Protein 2J68 (pdb70)

Foldseek 3Di:
DPQALLNVLLVLLLLLLVLLLLLLVLLLLLLVLLVVLQVCALVFLHGLQLVVLSVVSNLLSVCSNVAFFEEEEAEAPPLCSQLQVCLSLLHNPGPCFQFWEKEAADDDWWKWFAFDVDDHTHTDGCVVVVVVTDDDPVVVVVCVVLLHGDDNRTLYMYTHDHGSSRVSGYMYIYQPHLGDVSVLSCLQVQPLQQHQEYEYEGELVQQCPPSNLLSCLLRPQLPPGHYAYEHEPLLVQLVPFPDSPDVVSSVVSVVVSVVRNCVRCQSPAADPNRGDNQLRYWYFYSVQSNVQSVVPVSDHRPPGRVRSNSVSVSCSVSVPLSLLQLVQSLVSLVQSLVSLQVLLVLVLLCLPPALVSQVVLLVVLPVLLVVLVVLLVVLLVLLQVLLVVLLPVLLVVQLVLLLVVVVCCVVVCVVQVQDADVCQQPVDDPLCSNLVSNLSSCSSVLSVSLSVSVSVSQVVLQVSLQVSLVVLQVSQVVSVVSVQVSSCSRNVDRDVDDTHDLSCVSNLCEDSDCEACYCNLSYHSRRHCVCSLQSVLSSVLSSVLVVVLVVQLPVLVVCLVVCDVVVVADPPRSVVVSVVSSVVSCVVPSSVSSSVSSVSSSVSSSVRSVVSSVSSSCVSVSVSVSSSVSSVSSSVDSVPDDHDSVVVVCSSVVSSCSSVVSSVVSVVSSVVSNVVVVVD

Nearest PDB structures (foldseek):
  2j68-assembly1_A  TM=1.001E+00  e=2.052E-102  Nostoc punctiforme
  2j69-assembly2_B  TM=8.846E-01  e=2.521E-77  Nostoc punctiforme
  6j73-assembly1_A  TM=5.074E-01  e=1.334E-14  Mycolicibacterium smegmatis MC2 155
  5gns-assembly1_A  TM=6.768E-01  e=5.744E-11  Homo sapiens
  8iz8-assembly1_A  TM=9.980E-02  e=5.235E+00  Homo sapiens

Solvent-accessible surface area: 32586 Å² total; per-residue (Å²): 196,103,99,9,16,15,32,64,2,36,78,6,1,68,56,0,36,112,16,23,60,82,0,6,67,3,0,50,92,0,8,101,31,1,54,153,16,8,117,35,0,69,83,17,0,3,70,3,23,0,90,57,18,15,68,8,1,48,55,6,1,107,38,17,119,136,20,33,2,45,1,0,0,0,0,25,93,158,8,18,20,28,22,0,1,0,0,2,11,5,70,90,18,12,50,98,50,11,10,1,11,0,11,101,84,0,106,140,129,80,1,29,1,52,22,86,83,61,100,95,80,83,87,20,48,46,152,51,12,89,179,102,23,51,62,102,107,74,109,32,141,90,47,88,155,48,95,80,58,36,60,82,32,8,31,44,0,9,6,38,39,59,6,83,11,5,92,34,12,3,11,0,0,9,0,32,2,13,63,5,33,9,1,70,29,1,10,69,63,4,26,2,3,31,13,15,1,2,0,0,0,0,60,6,57,83,49,6,48,112,28,0,92,53,6,2,99,11,12,6,69,60,13,79,44,36,3,0,0,0,2,6,10,34,51,54,20,112,128,99,18,166,65,61,118,50,117,132,41,34,80,42,19,20,63,142,29,75,126,56,4,66,79,43,0,33,98,36,1,71,84,178,80,114,81,20,38,111,86,30,18,9,53,1,6,1,80,62,0,12,134,87,18,102,181,62,78,117,14,51,5,90,68,4,23,0,21,164,0,2,54,23,0,2,59,14,0,0,56,81,45,0,26,28,36,1,88,14,15,26,4,7,0,63,33,2,2,63,31,0,104,76,0,6,56,17,5,31,38,5,0,100,49,102,40,127,52,0,101,144,55,28,96,40,2,89,67,8,6,83,101,0,35,32,24,60,64,102,2,48,128,53,2,50,81,26,48,55,59,28,1,132,75,5,14,83,42,0,66,58,52,3,48,85,21,38,129,68,76,150,80,7,102,119,179,43,120,38,144,56,44,123,150,31,45,114,66,75,60,146,216,103,23,47,26,50,3,34,58,56,16,29,10,38,15,4,7,28,30,0,3,58,7,0,51,69,2,7,149,59,0,57,55,12,2,148,89,2,20,155,14,0,48,118,27,0,56,37,1,35,116,23,17,75,75,7,15,72,80,2,17,53,137,106,154,98,76,131,20,16,23,8,0,10,32,0,18,2,56,4,21,38,51,67,0,27,36,6,41,26,64,128,1,10,8,12,16,30,85,2,3,30,44,0,8,100,53,0,26,84,2,3,2,12,15,22,54,24,31,17,44,38,37,69,50,20,61,34,110,5,106,98,3,81,74,72,57,159,24,136,90,118,73,2,123,188,56,36,95,120,22,22,136,102,29,28,107,115,58,27,57,102,22,0,104,107,44,6,97,48,1,62,77,2,0,75,73,0,0,25,31,19,25,134,80,7,17,112,17,2,56,36,30,10,88,12,31,85,32,6,6,54,32,2,12,114,11,40,120,102,103,168,37,95,96,121,62,8,81,87,54,1,76,74,6,44,75,66,1,28,39,13,12,102,104,0,45,43,10,12,56,96,7,62,42,69,25,87,139,130

Organism: Nostoc punctiforme (strain ATCC 29133 / PCC 73102) (NCBI:txid63737)

Radius of gyration: 30.5 Å; Cα contacts (8 Å, |Δi|>4): 944; chains: 1; bounding box: 60×88×80 Å

InterPro domains:
  IPR027094 Mitofusin family [PTHR10465] (62-636)
  IPR027417 P-loop containing nucleoside triphosphate hydrolase [G3DSA:3.40.50.300] (72-304)
  IPR027417 P-loop containing nucleoside triphosphate hydrolase [SSF52540] (63-321)
  IPR030381 Dynamin-type guanine nucleotide-binding (G) domain [PS51718] (66-313)
  IPR045063 Dynamin, N-terminal [PF00350] (73-239)
  IPR049399 BDLP-like, helical domain [PF21808] (295-667)

B-factor: mean 69.3, std 25.35, range [13.66, 155.21]

Structure (mmCIF, N/CA/C/O backbone):
data_2J68
#
_entry.id   2J68
#
_cell.length_a   77.586
_cell.length_b   154.950
_cell.length_c   247.853
_cell.angle_alpha   90.00
_cell.angle_beta   90.00
_cell.angle_gamma   90.00
#
_symmetry.space_group_name_H-M   'I 2 2 2'
#
loop_
_entity.id
_entity.type
_entity.pdbx_description
1 polymer 'BACTERIAL DYNAMIN-LIKE PROTEIN'
2 non-polymer "GUANOSINE-5'-DIPHOSPHATE"
#
loop_
_atom_site.group_PDB
_atom_site.id
_atom_site.type_symbol
_atom_site.label_atom_id
_atom_site.label_alt_id
_atom_site.label_comp_id
_atom_site.label_asym_id
_atom_site.label_entity_id
_atom_site.label_seq_id
_atom_site.pdbx_PDB_ins_code
_atom_site.Cartn_x
_atom_site.Cartn_y
_atom_site.Cartn_z
_atom_site.occupancy
_atom_site.B_iso_or_equiv
_atom_site.auth_seq_id
_atom_site.auth_comp_id
_atom_site.auth_asym_id
_atom_site.auth_atom_id
_atom_site.pdbx_PDB_model_num
ATOM 1 N N . VAL A 1 2 ? 16.022 26.089 -79.496 1.00 134.25 2 VAL A N 1
ATOM 2 C CA . VAL A 1 2 ? 15.282 24.830 -79.796 1.00 134.55 2 VAL A CA 1
ATOM 3 C C . VAL A 1 2 ? 14.287 24.494 -78.685 1.00 134.40 2 VAL A C 1
ATOM 4 O O . VAL A 1 2 ? 13.884 25.368 -77.913 1.00 133.74 2 VAL A O 1
ATOM 8 N N . ASN A 1 3 ? 13.892 23.223 -78.620 1.00 133.56 3 ASN A N 1
ATOM 9 C CA . ASN A 1 3 ? 12.950 22.738 -77.612 1.00 131.31 3 ASN A CA 1
ATOM 10 C C . ASN A 1 3 ? 13.520 22.926 -76.207 1.00 128.75 3 ASN A C 1
ATOM 11 O O . ASN A 1 3 ? 14.250 22.066 -75.703 1.00 129.62 3 ASN A O 1
ATOM 16 N N . GLN A 1 4 ? 13.187 24.054 -75.581 1.00 124.25 4 GLN A N 1
ATOM 17 C CA . GLN A 1 4 ? 13.675 24.347 -74.236 1.00 117.70 4 GLN A CA 1
ATOM 18 C C . GLN A 1 4 ? 12.808 23.699 -73.172 1.00 112.16 4 GLN A C 1
ATOM 19 O O . GLN A 1 4 ? 11.696 24.156 -72.907 1.00 111.11 4 GLN A O 1
ATOM 25 N N . VAL A 1 5 ? 13.323 22.636 -72.565 1.00 105.67 5 VAL A N 1
ATOM 26 C CA . VAL A 1 5 ? 12.600 21.939 -71.517 1.00 99.12 5 VAL A CA 1
ATOM 27 C C . VAL A 1 5 ? 12.569 22.815 -70.267 1.00 96.46 5 VAL A C 1
ATOM 28 O O . VAL A 1 5 ? 13.465 23.634 -70.051 1.00 95.77 5 VAL A O 1
ATOM 32 N N . ALA A 1 6 ? 11.533 22.647 -69.451 1.00 93.31 6 ALA A N 1
ATOM 33 C CA . ALA A 1 6 ? 11.383 23.437 -68.235 1.00 89.27 6 ALA A CA 1
ATOM 34 C C . ALA A 1 6 ? 12.429 23.097 -67.174 1.00 87.30 6 ALA A C 1
ATOM 35 O O . ALA A 1 6 ? 12.636 23.865 -66.235 1.00 89.30 6 ALA A O 1
ATOM 37 N N . THR A 1 7 ? 13.084 21.948 -67.312 1.00 84.57 7 THR A N 1
ATOM 38 C CA . THR A 1 7 ? 14.119 21.568 -66.356 1.00 82.19 7 THR A CA 1
ATOM 39 C C . THR A 1 7 ? 15.327 22.473 -66.626 1.00 82.11 7 THR A C 1
ATOM 40 O O . THR A 1 7 ? 16.180 22.668 -65.759 1.00 82.74 7 THR A O 1
ATOM 44 N N . ASP A 1 8 ? 15.386 23.017 -67.843 1.00 81.10 8 ASP A N 1
ATOM 45 C CA . ASP A 1 8 ? 16.455 23.920 -68.267 1.00 76.96 8 ASP A CA 1
ATOM 46 C C . ASP A 1 8 ? 16.146 25.296 -67.727 1.00 75.04 8 ASP A C 1
ATOM 47 O O . ASP A 1 8 ? 17.008 25.954 -67.143 1.00 72.14 8 ASP A O 1
ATOM 52 N N . ARG A 1 9 ? 14.905 25.724 -67.942 1.00 72.63 9 ARG A N 1
ATOM 53 C CA . ARG A 1 9 ? 14.444 27.017 -67.468 1.00 72.73 9 ARG A CA 1
ATOM 54 C C . ARG A 1 9 ? 14.754 27.152 -65.981 1.00 73.30 9 ARG A C 1
ATOM 55 O O . ARG A 1 9 ? 15.216 28.199 -65.524 1.00 77.28 9 ARG A O 1
ATOM 63 N N . PHE A 1 10 ? 14.480 26.094 -65.222 1.00 69.69 10 PHE A N 1
ATOM 64 C CA . PHE A 1 10 ? 14.744 26.117 -63.794 1.00 62.72 10 PHE A CA 1
ATOM 65 C C . PHE A 1 10 ? 16.237 26.349 -63.577 1.00 60.92 10 PHE A C 1
ATOM 66 O O . PHE A 1 10 ? 16.614 27.333 -62.952 1.00 61.68 10 PHE A O 1
ATOM 74 N N . ILE A 1 11 ? 17.089 25.476 -64.110 1.00 57.88 11 ILE A N 1
ATOM 75 C CA . ILE A 1 11 ? 18.526 25.658 -63.931 1.00 59.27 11 ILE A CA 1
ATOM 76 C C . ILE A 1 11 ? 18.980 27.027 -64.420 1.00 61.81 11 ILE A C 1
ATOM 77 O O . ILE A 1 11 ? 19.891 27.621 -63.845 1.00 62.53 11 ILE A O 1
ATOM 82 N N . GLN A 1 12 ? 18.355 27.531 -65.480 1.00 63.42 12 GLN A N 1
ATOM 83 C CA . GLN A 1 12 ? 18.718 28.849 -66.003 1.00 63.44 12 GLN A CA 1
ATOM 84 C C . GLN A 1 12 ? 18.440 29.915 -64.959 1.00 62.17 12 GLN A C 1
ATOM 85 O O . GLN A 1 12 ? 19.368 30.459 -64.366 1.00 64.63 12 GLN A O 1
ATOM 91 N N . ASP A 1 13 ? 17.158 30.210 -64.751 1.00 61.52 13 ASP A N 1
ATOM 92 C CA . ASP A 1 13 ? 16.721 31.196 -63.767 1.00 59.28 13 ASP A CA 1
ATOM 93 C C . ASP A 1 13 ? 17.587 31.102 -62.507 1.00 55.95 13 ASP A C 1
ATOM 94 O O . ASP A 1 13 ? 18.167 32.090 -62.069 1.00 57.32 13 ASP A O 1
ATOM 99 N N . LEU A 1 14 ? 17.678 29.911 -61.932 1.00 49.56 14 LEU A N 1
ATOM 100 C CA . LEU A 1 14 ? 18.478 29.710 -60.736 1.00 48.81 14 LEU A CA 1
ATOM 101 C C . LEU A 1 14 ? 19.863 30.303 -60.903 1.00 49.94 14 LEU A C 1
ATOM 102 O O . LEU A 1 14 ? 20.335 31.051 -60.054 1.00 51.30 14 LEU A O 1
ATOM 107 N N . GLU A 1 15 ? 20.507 29.960 -62.009 1.00 54.26 15 GLU A N 1
ATOM 108 C CA . GLU A 1 15 ? 21.850 30.445 -62.326 1.00 58.45 15 GLU A CA 1
ATOM 109 C C . GLU A 1 15 ? 21.836 31.967 -62.345 1.00 54.80 15 GLU A C 1
ATOM 110 O O . GLU A 1 15 ? 22.630 32.620 -61.667 1.00 55.48 15 GLU A O 1
ATOM 116 N N . ARG A 1 16 ? 20.923 32.522 -63.132 1.00 49.50 16 ARG A N 1
ATOM 117 C CA . ARG A 1 16 ? 20.770 33.964 -63.244 1.00 48.54 16 ARG A CA 1
ATOM 118 C C . ARG A 1 16 ? 20.749 34.621 -61.863 1.00 47.61 16 ARG A C 1
ATOM 119 O O . ARG A 1 16 ? 21.563 35.498 -61.568 1.00 48.02 16 ARG A O 1
ATOM 127 N N . VAL A 1 17 ? 19.809 34.200 -61.022 1.00 45.24 17 VAL A N 1
ATOM 128 C CA . VAL A 1 17 ? 19.701 34.739 -59.673 1.00 40.52 17 VAL A CA 1
ATOM 129 C C . VAL A 1 17 ? 21.060 34.645 -59.000 1.00 41.64 17 VAL A C 1
ATOM 130 O O . VAL A 1 17 ? 21.604 35.637 -58.519 1.00 41.81 17 VAL A O 1
ATOM 134 N N . ALA A 1 18 ? 21.613 33.442 -58.986 1.00 41.51 18 ALA A N 1
ATOM 135 C CA . ALA A 1 18 ? 22.902 33.218 -58.367 1.00 45.13 18 ALA A CA 1
ATOM 136 C C . ALA A 1 18 ? 23.929 34.263 -58.775 1.00 49.71 18 ALA A C 1
ATOM 137 O O . ALA A 1 18 ? 24.879 34.529 -58.036 1.00 51.51 18 ALA A O 1
ATOM 139 N N . GLN A 1 19 ? 23.750 34.843 -59.958 1.00 51.14 19 GLN A N 1
ATOM 140 C CA . GLN A 1 19 ? 24.678 35.851 -60.435 1.00 49.81 19 GLN A CA 1
ATOM 141 C C . GLN A 1 19 ? 24.337 37.189 -59.800 1.00 49.35 19 GLN A C 1
ATOM 142 O O . GLN A 1 19 ? 25.208 37.831 -59.215 1.00 51.49 19 GLN A O 1
ATOM 148 N N . VAL A 1 20 ? 23.076 37.604 -59.889 1.00 44.17 20 VAL A N 1
ATOM 149 C CA . VAL A 1 20 ? 22.672 38.864 -59.275 1.00 41.00 20 VAL A CA 1
ATOM 150 C C . VAL A 1 20 ? 23.137 38.821 -57.827 1.00 43.81 20 VAL A C 1
ATOM 151 O O . VAL A 1 20 ? 23.769 39.744 -57.315 1.00 43.21 20 VAL A O 1
ATOM 155 N N . ARG A 1 21 ? 22.815 37.721 -57.171 1.00 46.91 21 ARG A N 1
ATOM 156 C CA . ARG A 1 21 ? 23.190 37.532 -55.783 1.00 50.21 21 ARG A CA 1
ATOM 157 C C . ARG A 1 21 ? 24.686 37.790 -55.637 1.00 47.66 21 ARG A C 1
ATOM 158 O O . ARG A 1 21 ? 25.108 38.628 -54.845 1.00 49.72 21 ARG A O 1
ATOM 166 N N . SER A 1 22 ? 25.485 37.099 -56.433 1.00 47.06 22 SER A N 1
ATOM 167 C CA . SER A 1 22 ? 26.924 37.263 -56.361 1.00 47.10 22 SER A CA 1
ATOM 168 C C . SER A 1 22 ? 27.393 38.687 -56.636 1.00 47.93 22 SER A C 1
ATOM 169 O O . SER A 1 22 ? 28.213 39.221 -55.890 1.00 45.67 22 SER A O 1
ATOM 172 N N . GLU A 1 23 ? 26.883 39.305 -57.699 1.00 47.71 23 GLU A N 1
ATOM 173 C CA . GLU A 1 23 ? 27.301 40.665 -58.028 1.00 50.02 23 GLU A CA 1
ATOM 174 C C . GLU A 1 23 ? 26.982 41.647 -56.909 1.00 48.48 23 GLU A C 1
ATOM 175 O O . GLU A 1 23 ? 27.765 42.557 -56.626 1.00 49.33 23 GLU A O 1
ATOM 181 N N . MET A 1 24 ? 25.827 41.488 -56.278 1.00 44.96 24 MET A N 1
ATOM 182 C CA . MET A 1 24 ? 25.504 42.382 -55.185 1.00 43.53 24 MET A CA 1
ATOM 183 C C . MET A 1 24 ? 26.498 42.136 -54.065 1.00 43.00 24 MET A C 1
ATOM 184 O O . MET A 1 24 ? 27.027 43.079 -53.483 1.00 43.16 24 MET A O 1
ATOM 189 N N . SER A 1 25 ? 26.764 40.869 -53.769 1.00 40.95 25 SER A N 1
ATOM 190 C CA . SER A 1 25 ? 27.699 40.557 -52.708 1.00 44.39 25 SER A CA 1
ATOM 191 C C . SER A 1 25 ? 28.969 41.350 -52.920 1.00 44.41 25 SER A C 1
ATOM 192 O O . SER A 1 25 ? 29.534 41.907 -51.978 1.00 46.40 25 SER A O 1
ATOM 195 N N . VAL A 1 26 ? 29.398 41.407 -54.173 1.00 44.48 26 VAL A N 1
ATOM 196 C CA . VAL A 1 26 ? 30.608 42.120 -54.555 1.00 43.98 26 VAL A CA 1
ATOM 197 C C . VAL A 1 26 ? 30.540 43.589 -54.184 1.00 43.85 26 VAL A C 1
ATOM 198 O O . VAL A 1 26 ? 31.366 44.084 -53.416 1.00 44.78 26 VAL A O 1
ATOM 202 N N . CYS A 1 27 ? 29.554 44.286 -54.732 1.00 43.33 27 CYS A N 1
ATOM 203 C CA . CYS A 1 27 ? 29.385 45.699 -54.436 1.00 45.36 27 CYS A CA 1
ATOM 204 C C . CYS A 1 27 ? 29.274 45.950 -52.943 1.00 44.90 27 CYS A C 1
ATOM 205 O O . CYS A 1 27 ? 29.837 46.912 -52.433 1.00 43.44 27 CYS A O 1
ATOM 208 N N . LEU A 1 28 ? 28.543 45.082 -52.245 1.00 48.62 28 LEU A N 1
ATOM 209 C CA . LEU A 1 28 ? 28.370 45.208 -50.799 1.00 47.53 28 LEU A CA 1
ATOM 210 C C . LEU A 1 28 ? 29.706 45.271 -50.083 1.00 49.59 28 LEU A C 1
ATOM 211 O O . LEU A 1 28 ? 29.898 46.120 -49.218 1.00 52.98 28 LEU A O 1
ATOM 216 N N . ASN A 1 29 ? 30.626 44.378 -50.430 1.00 47.56 29 ASN A N 1
ATOM 217 C CA . ASN A 1 29 ? 31.935 44.397 -49.805 1.00 52.21 29 ASN A CA 1
ATOM 218 C C . ASN A 1 29 ? 32.613 45.699 -50.163 1.00 53.63 29 ASN A C 1
ATOM 219 O O . ASN A 1 29 ? 33.036 46.461 -49.296 1.00 54.69 29 ASN A O 1
ATOM 224 N N . LYS A 1 30 ? 32.704 45.946 -51.459 1.00 52.93 30 LYS A N 1
ATOM 225 C CA . LYS A 1 30 ? 33.310 47.158 -51.974 1.00 52.97 30 LYS A CA 1
ATOM 226 C C . LYS A 1 30 ? 32.740 48.342 -51.193 1.00 50.76 30 LYS A C 1
ATOM 227 O O . LYS A 1 30 ? 33.469 49.233 -50.756 1.00 51.30 30 LYS A O 1
ATOM 233 N N . LEU A 1 31 ? 31.429 48.338 -51.001 1.00 46.58 31 LEU A N 1
ATOM 234 C CA . LEU A 1 31 ? 30.791 49.418 -50.278 1.00 47.18 31 LEU A CA 1
ATOM 235 C C . LEU A 1 31 ? 31.313 49.463 -48.846 1.00 47.56 31 LEU A C 1
ATOM 236 O O . LEU A 1 31 ? 31.667 50.522 -48.342 1.00 47.99 31 LEU A O 1
ATOM 241 N N . ALA A 1 32 ? 31.382 48.306 -48.202 1.00 47.36 32 ALA A N 1
ATOM 242 C CA . ALA A 1 32 ? 31.867 48.223 -46.832 1.00 48.55 32 ALA A CA 1
ATOM 243 C C . ALA A 1 32 ? 33.311 48.658 -46.733 1.00 48.12 32 ALA A C 1
ATOM 244 O O . ALA A 1 32 ? 33.663 49.410 -45.838 1.00 50.21 32 ALA A O 1
ATOM 246 N N . GLU A 1 33 ? 34.144 48.166 -47.645 1.00 50.74 33 GLU A N 1
ATOM 247 C CA . GLU A 1 33 ? 35.566 48.512 -47.683 1.00 52.49 33 GLU A CA 1
ATOM 248 C C . GLU A 1 33 ? 35.752 50.014 -47.844 1.00 49.02 33 GLU A C 1
ATOM 249 O O . GLU A 1 33 ? 36.662 50.604 -47.265 1.00 44.44 33 GLU A O 1
ATOM 255 N N . THR A 1 34 ? 34.876 50.627 -48.632 1.00 47.29 34 THR A N 1
ATOM 256 C CA . THR A 1 34 ? 34.946 52.060 -48.877 1.00 48.05 34 THR A CA 1
ATOM 257 C C . THR A 1 34 ? 34.583 52.899 -47.654 1.00 47.67 34 THR A C 1
ATOM 258 O O . THR A 1 34 ? 35.293 53.845 -47.327 1.00 52.01 34 THR A O 1
ATOM 262 N N . ILE A 1 35 ? 33.483 52.567 -46.983 1.00 47.80 35 ILE A N 1
ATOM 263 C CA . ILE A 1 35 ? 33.086 53.307 -45.791 1.00 44.21 35 ILE A CA 1
ATOM 264 C C . ILE A 1 35 ? 34.157 53.071 -44.740 1.00 47.46 35 ILE A C 1
ATOM 265 O O . ILE A 1 35 ? 34.466 53.954 -43.935 1.00 48.77 35 ILE A O 1
ATOM 270 N N . ASN A 1 36 ? 34.735 51.876 -44.758 1.00 46.92 36 ASN A N 1
ATOM 271 C CA . ASN A 1 36 ? 35.747 51.537 -43.779 1.00 51.05 36 ASN A CA 1
ATOM 272 C C . ASN A 1 36 ? 37.068 52.277 -43.934 1.00 53.82 36 ASN A C 1
ATOM 273 O O . ASN A 1 36 ? 37.580 52.836 -42.963 1.00 56.16 36 ASN A O 1
ATOM 278 N N . LYS A 1 37 ? 37.637 52.286 -45.133 1.00 55.01 37 LYS A N 1
ATOM 279 C CA . LYS A 1 37 ? 38.909 52.978 -45.317 1.00 57.10 37 LYS A CA 1
ATOM 280 C C . LYS A 1 37 ? 38.788 54.439 -44.937 1.00 55.75 37 LYS A C 1
ATOM 281 O O . LYS A 1 37 ? 39.642 54.983 -44.240 1.00 53.51 37 LYS A O 1
ATOM 287 N N . ALA A 1 38 ? 37.712 55.062 -45.397 1.00 54.10 38 ALA A N 1
ATOM 288 C CA . ALA A 1 38 ? 37.460 56.465 -45.125 1.00 53.71 38 ALA A CA 1
ATOM 289 C C . ALA A 1 38 ? 37.332 56.719 -43.637 1.00 52.64 38 ALA A C 1
ATOM 290 O O . ALA A 1 38 ? 37.784 57.742 -43.132 1.00 50.72 38 ALA A O 1
ATOM 292 N N . GLU A 1 39 ? 36.716 55.782 -42.931 1.00 52.19 39 GLU A N 1
ATOM 293 C CA . GLU A 1 39 ? 36.527 55.939 -41.503 1.00 53.33 39 GLU A CA 1
ATOM 294 C C . GLU A 1 39 ? 37.847 55.870 -40.720 1.00 55.10 39 GLU A C 1
ATOM 295 O O . GLU A 1 39 ? 38.027 56.576 -39.728 1.00 53.44 39 GLU A O 1
ATOM 301 N N . LEU A 1 40 ? 38.778 55.032 -41.167 1.00 59.39 40 LEU A N 1
ATOM 302 C CA . LEU A 1 40 ? 40.075 54.925 -40.500 1.00 63.82 40 LEU A CA 1
ATOM 303 C C . LEU A 1 40 ? 40.856 56.220 -40.690 1.00 65.59 40 LEU A C 1
ATOM 304 O O . LEU A 1 40 ? 41.535 56.687 -39.778 1.00 66.98 40 LEU A O 1
ATOM 309 N N . ALA A 1 41 ? 40.750 56.795 -41.886 1.00 67.97 41 ALA A N 1
ATOM 310 C CA . ALA A 1 41 ? 41.416 58.053 -42.208 1.00 65.88 41 ALA A CA 1
ATOM 311 C C . ALA A 1 41 ? 40.798 59.137 -41.346 1.00 66.56 41 ALA A C 1
ATOM 312 O O . ALA A 1 41 ? 41.350 60.219 -41.195 1.00 66.24 41 ALA A O 1
ATOM 314 N N . GLY A 1 42 ? 39.643 58.822 -40.776 1.00 68.88 42 GLY A N 1
ATOM 315 C CA . GLY A 1 42 ? 38.935 59.768 -39.942 1.00 71.89 42 GLY A CA 1
ATOM 316 C C . GLY A 1 42 ? 39.717 60.385 -38.801 1.00 74.70 42 GLY A C 1
ATOM 317 O O . GLY A 1 42 ? 39.804 61.608 -38.702 1.00 74.10 42 GLY A O 1
ATOM 318 N N . ASP A 1 43 ? 40.289 59.558 -37.934 1.00 77.38 43 ASP A N 1
ATOM 319 C CA . ASP A 1 43 ? 41.022 60.097 -36.798 1.00 79.07 43 ASP A CA 1
ATOM 320 C C . ASP A 1 43 ? 42.181 60.989 -37.195 1.00 77.99 43 ASP A C 1
ATOM 321 O O . ASP A 1 43 ? 42.453 61.982 -36.522 1.00 80.53 43 ASP A O 1
ATOM 326 N N . SER A 1 44 ? 42.853 60.653 -38.290 1.00 73.39 44 SER A N 1
ATOM 327 C CA . SER A 1 44 ? 43.976 61.463 -38.744 1.00 68.94 44 SER A CA 1
ATOM 328 C C . SER A 1 44 ? 43.502 62.695 -39.519 1.00 65.42 44 SER A C 1
ATOM 329 O O . SER A 1 44 ? 44.313 63.491 -39.983 1.00 64.97 44 SER A O 1
ATOM 332 N N . SER A 1 45 ? 42.187 62.842 -39.656 1.00 63.31 45 SER A N 1
ATOM 333 C CA . SER A 1 45 ? 41.596 63.966 -40.382 1.00 61.30 45 SER A CA 1
ATOM 334 C C . SER A 1 45 ? 40.549 64.654 -39.527 1.00 58.44 45 SER A C 1
ATOM 335 O O . SER A 1 45 ? 40.686 64.738 -38.312 1.00 60.28 45 SER A O 1
ATOM 338 N N . SER A 1 46 ? 39.487 65.129 -40.166 1.00 55.40 46 SER A N 1
ATOM 339 C CA . SER A 1 46 ? 38.425 65.809 -39.448 1.00 53.62 46 SER A CA 1
ATOM 340 C C . SER A 1 46 ? 37.557 64.846 -38.642 1.00 54.29 46 SER A C 1
ATOM 341 O O . SER A 1 46 ? 36.374 65.101 -38.435 1.00 59.04 46 SER A O 1
ATOM 344 N N . GLY A 1 47 ? 38.144 63.736 -38.202 1.00 53.44 47 GLY A N 1
ATOM 345 C CA . GLY A 1 47 ? 37.419 62.769 -37.387 1.00 52.98 47 GLY A CA 1
ATOM 346 C C . GLY A 1 47 ? 36.504 61.797 -38.099 1.00 53.69 47 GLY A C 1
ATOM 347 O O . GLY A 1 47 ? 36.144 62.016 -39.251 1.00 54.48 47 GLY A O 1
ATOM 348 N N . LYS A 1 48 ? 36.121 60.722 -37.410 1.00 54.59 48 LYS A N 1
ATOM 349 C CA . LYS A 1 48 ? 35.236 59.710 -37.992 1.00 52.12 48 LYS A CA 1
ATOM 350 C C . LYS A 1 48 ? 33.834 60.252 -38.245 1.00 51.01 48 LYS A C 1
ATOM 351 O O . LYS A 1 48 ? 33.431 61.263 -37.673 1.00 50.66 48 LYS A O 1
ATOM 357 N N . LEU A 1 49 ? 33.091 59.577 -39.112 1.00 48.40 49 LEU A N 1
ATOM 358 C CA . LEU A 1 49 ? 31.731 59.986 -39.410 1.00 47.21 49 LEU A CA 1
ATOM 359 C C . LEU A 1 49 ? 30.805 59.126 -38.565 1.00 51.40 49 LEU A C 1
ATOM 360 O O . LEU A 1 49 ? 29.607 59.406 -38.445 1.00 54.52 49 LEU A O 1
ATOM 365 N N . SER A 1 50 ? 31.386 58.079 -37.979 1.00 52.66 50 SER A N 1
ATOM 366 C CA . SER A 1 50 ? 30.675 57.133 -37.123 1.00 53.51 50 SER A CA 1
ATOM 367 C C . SER A 1 50 ? 29.683 56.333 -37.939 1.00 52.88 50 SER A C 1
ATOM 368 O O . SER A 1 50 ? 28.484 56.362 -37.681 1.00 53.78 50 SER A O 1
ATOM 371 N N . LEU A 1 51 ? 30.204 55.616 -38.926 1.00 53.89 51 LEU A N 1
ATOM 372 C CA . LEU A 1 51 ? 29.393 54.794 -39.815 1.00 55.19 51 LEU A CA 1
ATOM 373 C C . LEU A 1 51 ? 29.623 53.302 -39.562 1.00 58.68 51 LEU A C 1
ATOM 374 O O . LEU A 1 51 ? 29.397 52.476 -40.449 1.00 58.88 51 LEU A O 1
ATOM 379 N N . GLU A 1 52 ? 30.049 52.956 -38.347 1.00 61.38 52 GLU A N 1
ATOM 380 C CA . GLU A 1 52 ? 30.348 51.566 -38.015 1.00 57.99 52 GLU A CA 1
ATOM 381 C C . GLU A 1 52 ? 29.158 50.613 -38.059 1.00 56.98 52 GLU A C 1
ATOM 382 O O . GLU A 1 52 ? 29.305 49.449 -38.421 1.00 56.11 52 GLU A O 1
ATOM 388 N N . ARG A 1 53 ? 27.980 51.100 -37.694 1.00 57.14 53 ARG A N 1
ATOM 389 C CA . ARG A 1 53 ? 26.784 50.267 -37.720 1.00 55.54 53 ARG A CA 1
ATOM 390 C C . ARG A 1 53 ? 26.503 49.828 -39.161 1.00 53.37 53 ARG A C 1
ATOM 391 O O . ARG A 1 53 ? 26.114 48.696 -39.412 1.00 50.08 53 ARG A O 1
ATOM 399 N N . ASP A 1 54 ? 26.714 50.724 -40.116 1.00 53.66 54 ASP A N 1
ATOM 400 C CA . ASP A 1 54 ? 26.461 50.384 -41.507 1.00 54.75 54 ASP A CA 1
ATOM 401 C C . ASP A 1 54 ? 27.511 49.434 -42.038 1.00 51.73 54 ASP A C 1
ATOM 402 O O . ASP A 1 54 ? 27.203 48.498 -42.774 1.00 49.31 54 ASP A O 1
ATOM 407 N N . ILE A 1 55 ? 28.758 49.677 -41.668 1.00 49.03 55 ILE A N 1
ATOM 408 C CA . ILE A 1 55 ? 29.816 48.795 -42.102 1.00 48.88 55 ILE A CA 1
ATOM 409 C C . ILE A 1 55 ? 29.429 47.381 -41.670 1.00 52.39 55 ILE A C 1
ATOM 410 O O . ILE A 1 55 ? 29.313 46.480 -42.504 1.00 53.95 55 ILE A O 1
ATOM 415 N N . GLU A 1 56 ? 29.201 47.196 -40.373 1.00 54.05 56 GLU A N 1
ATOM 416 C CA . GLU A 1 56 ? 28.814 45.888 -39.858 1.00 56.40 56 GLU A CA 1
ATOM 417 C C . GLU A 1 56 ? 27.640 45.341 -40.657 1.00 54.83 56 GLU A C 1
ATOM 418 O O . GLU A 1 56 ? 27.793 44.365 -41.380 1.00 57.10 56 GLU A O 1
ATOM 424 N N . ASP A 1 57 ? 26.476 45.976 -40.537 1.00 53.16 57 ASP A N 1
ATOM 425 C CA . ASP A 1 57 ? 25.280 45.529 -41.247 1.00 50.64 57 ASP A CA 1
ATOM 426 C C . ASP A 1 57 ? 25.543 45.151 -42.698 1.00 51.00 57 ASP A C 1
ATOM 427 O O . ASP A 1 57 ? 25.134 44.084 -43.147 1.00 52.40 57 ASP A O 1
ATOM 432 N N . ILE A 1 58 ? 26.223 46.018 -43.436 1.00 48.88 58 ILE A N 1
ATOM 433 C CA . ILE A 1 58 ? 26.515 45.726 -44.832 1.00 47.94 58 ILE A CA 1
ATOM 434 C C . ILE A 1 58 ? 27.397 44.502 -44.996 1.00 45.19 58 ILE A C 1
ATOM 435 O O . ILE A 1 58 ? 27.238 43.738 -45.944 1.00 42.39 58 ILE A O 1
ATOM 440 N N . THR A 1 59 ? 28.330 44.323 -44.072 1.00 45.49 59 THR A N 1
ATOM 441 C CA . THR A 1 59 ? 29.226 43.172 -44.106 1.00 48.02 59 THR A CA 1
ATOM 442 C C . THR A 1 59 ? 28.484 41.847 -43.877 1.00 46.84 59 THR A C 1
ATOM 443 O O . THR A 1 59 ? 28.710 40.875 -44.597 1.00 45.44 59 THR A O 1
ATOM 447 N N . ILE A 1 60 ? 27.608 41.808 -42.878 1.00 44.93 60 ILE A N 1
ATOM 448 C CA . ILE A 1 60 ? 26.833 40.605 -42.607 1.00 46.47 60 ILE A CA 1
ATOM 449 C C . ILE A 1 60 ? 25.990 40.323 -43.858 1.00 46.10 60 ILE A C 1
ATOM 450 O O . ILE A 1 60 ? 25.991 39.212 -44.383 1.00 46.72 60 ILE A O 1
ATOM 455 N N . ALA A 1 61 ? 25.283 41.343 -44.335 1.00 44.95 61 ALA A N 1
ATOM 456 C CA . ALA A 1 61 ? 24.442 41.220 -45.521 1.00 42.64 61 ALA A CA 1
ATOM 457 C C . ALA A 1 61 ? 25.178 40.536 -46.659 1.00 44.07 61 ALA A C 1
ATOM 458 O O . ALA A 1 61 ? 24.621 39.696 -47.350 1.00 42.98 61 ALA A O 1
ATOM 460 N N . SER A 1 62 ? 26.435 40.900 -46.865 1.00 48.30 62 SER A N 1
ATOM 461 C CA . SER A 1 62 ? 27.189 40.281 -47.935 1.00 51.79 62 SER A CA 1
ATOM 462 C C . SER A 1 62 ? 27.469 38.820 -47.610 1.00 55.07 62 SER A C 1
ATOM 463 O O . SER A 1 62 ? 27.161 37.938 -48.408 1.00 57.92 62 SER A O 1
ATOM 466 N N . LYS A 1 63 ? 28.052 38.562 -46.443 1.00 58.20 63 LYS A N 1
ATOM 467 C CA . LYS A 1 63 ? 28.346 37.192 -46.041 1.00 63.25 63 LYS A CA 1
ATOM 468 C C . LYS A 1 63 ? 27.090 36.345 -46.154 1.00 63.31 63 LYS A C 1
ATOM 469 O O . LYS A 1 63 ? 27.167 35.170 -46.480 1.00 67.34 63 LYS A O 1
ATOM 475 N N . ASN A 1 64 ? 25.930 36.930 -45.881 1.00 61.72 64 ASN A N 1
ATOM 476 C CA . ASN A 1 64 ? 24.697 36.171 -45.993 1.00 61.65 64 ASN A CA 1
ATOM 477 C C . ASN A 1 64 ? 24.423 35.829 -47.433 1.00 62.70 64 ASN A C 1
ATOM 478 O O . ASN A 1 64 ? 23.996 34.725 -47.747 1.00 65.37 64 ASN A O 1
ATOM 483 N N . LEU A 1 65 ? 24.667 36.788 -48.313 1.00 64.53 65 LEU A N 1
ATOM 484 C CA . LEU A 1 65 ? 24.415 36.590 -49.734 1.00 66.59 65 LEU A CA 1
ATOM 485 C C . LEU A 1 65 ? 25.173 35.451 -50.403 1.00 68.87 65 LEU A C 1
ATOM 486 O O . LEU A 1 65 ? 24.663 34.830 -51.342 1.00 71.55 65 LEU A O 1
ATOM 491 N N . GLN A 1 66 ? 26.379 35.168 -49.930 1.00 67.41 66 GLN A N 1
ATOM 492 C CA . GLN A 1 66 ? 27.152 34.088 -50.512 1.00 69.56 66 GLN A CA 1
ATOM 493 C C . GLN A 1 66 ? 26.613 32.731 -50.043 1.00 68.67 66 GLN A C 1
ATOM 494 O O . GLN A 1 66 ? 26.408 31.820 -50.848 1.00 65.37 66 GLN A O 1
ATOM 500 N N . GLN A 1 67 ? 26.363 32.612 -48.742 1.00 67.71 67 GLN A N 1
ATOM 501 C CA . GLN A 1 67 ? 25.837 31.381 -48.165 1.00 68.95 67 GLN A CA 1
ATOM 502 C C . GLN A 1 67 ? 24.361 31.210 -48.542 1.00 70.21 67 GLN A C 1
ATOM 503 O O . GLN A 1 67 ? 23.656 30.355 -47.997 1.00 70.39 67 GLN A O 1
ATOM 509 N N . GLY A 1 68 ? 23.895 32.030 -49.478 1.00 70.44 68 GLY A N 1
ATOM 510 C CA . GLY A 1 68 ? 22.505 31.957 -49.891 1.00 69.69 68 GLY A CA 1
ATOM 511 C C . GLY A 1 68 ? 22.142 30.674 -50.610 1.00 66.97 68 GLY A C 1
ATOM 512 O O . GLY A 1 68 ? 22.950 30.138 -51.366 1.00 69.41 68 GLY A O 1
ATOM 513 N N . VAL A 1 69 ? 20.925 30.186 -50.377 1.00 63.62 69 VAL A N 1
ATOM 514 C CA . VAL A 1 69 ? 20.445 28.958 -51.009 1.00 58.08 69 VAL A CA 1
ATOM 515 C C . VAL A 1 69 ? 18.944 28.759 -50.768 1.00 56.98 69 VAL A C 1
ATOM 516 O O . VAL A 1 69 ? 18.404 29.252 -49.779 1.00 57.67 69 VAL A O 1
ATOM 520 N N . PHE A 1 70 ? 18.268 28.057 -51.677 1.00 55.70 70 PHE A N 1
ATOM 521 C CA . PHE A 1 70 ? 16.837 27.797 -51.522 1.00 54.89 70 PHE A CA 1
ATOM 522 C C . PHE A 1 70 ? 16.675 26.437 -50.858 1.00 55.60 70 PHE A C 1
ATOM 523 O O . PHE A 1 70 ? 17.121 25.426 -51.402 1.00 56.19 70 PHE A O 1
ATOM 531 N N . ARG A 1 71 ? 16.039 26.411 -49.689 1.00 53.57 71 ARG A N 1
ATOM 532 C CA . ARG A 1 71 ? 15.849 25.161 -48.971 1.00 48.97 71 ARG A CA 1
ATOM 533 C C . ARG A 1 71 ? 14.442 24.642 -49.167 1.00 47.55 71 ARG A C 1
ATOM 534 O O . ARG A 1 71 ? 13.472 25.372 -48.996 1.00 47.95 71 ARG A O 1
ATOM 542 N N . LEU A 1 72 ? 14.352 23.369 -49.532 1.00 45.21 72 LEU A N 1
ATOM 543 C CA . LEU A 1 72 ? 13.086 22.704 -49.775 1.00 41.54 72 LEU A CA 1
ATOM 544 C C . LEU A 1 72 ? 12.910 21.520 -48.830 1.00 42.56 72 LEU A C 1
ATOM 545 O O . LEU A 1 72 ? 13.778 20.646 -48.762 1.00 43.96 72 LEU A O 1
ATOM 550 N N . LEU A 1 73 ? 11.791 21.493 -48.105 1.00 40.70 73 LEU A N 1
ATOM 551 C CA . LEU A 1 73 ? 11.497 20.401 -47.175 1.00 39.86 73 LEU A CA 1
ATOM 552 C C . LEU A 1 73 ? 10.568 19.425 -47.880 1.00 37.80 73 LEU A C 1
ATOM 553 O O . LEU A 1 73 ? 9.424 19.762 -48.183 1.00 41.95 73 LEU A O 1
ATOM 558 N N . VAL A 1 74 ? 11.057 18.222 -48.148 1.00 32.75 74 VAL A N 1
ATOM 559 C CA . VAL A 1 74 ? 10.254 17.227 -48.848 1.00 33.20 74 VAL A CA 1
ATOM 560 C C . VAL A 1 74 ? 9.621 16.224 -47.887 1.00 35.65 74 VAL A C 1
ATOM 561 O O . VAL A 1 74 ? 10.266 15.290 -47.408 1.00 33.04 74 VAL A O 1
ATOM 565 N N . LEU A 1 75 ? 8.339 16.427 -47.618 1.00 37.66 75 LEU A N 1
ATOM 566 C CA . LEU A 1 75 ? 7.604 15.560 -46.718 1.00 42.54 75 LEU A CA 1
ATOM 567 C C . LEU A 1 75 ? 6.833 14.496 -47.479 1.00 45.24 75 LEU A C 1
ATOM 568 O O . LEU A 1 75 ? 6.590 14.629 -48.677 1.00 46.11 75 LEU A O 1
ATOM 573 N N . GLY A 1 76 ? 6.448 13.440 -46.770 1.00 47.45 76 GLY A N 1
ATOM 574 C CA . GLY A 1 76 ? 5.699 12.371 -47.397 1.00 48.13 76 GLY A CA 1
ATOM 575 C C . GLY A 1 76 ? 5.612 11.123 -46.549 1.00 49.70 76 GLY A C 1
ATOM 576 O O . GLY A 1 76 ? 6.536 10.794 -45.816 1.00 48.60 76 GLY A O 1
ATOM 577 N N . ASP A 1 77 ? 4.496 10.416 -46.670 1.00 54.14 77 ASP A N 1
ATOM 578 C CA . ASP A 1 77 ? 4.277 9.194 -45.916 1.00 56.55 77 ASP A CA 1
ATOM 579 C C . ASP A 1 77 ? 5.112 8.032 -46.444 1.00 59.13 77 ASP A C 1
ATOM 580 O O . ASP A 1 77 ? 5.992 8.207 -47.285 1.00 59.13 77 ASP A O 1
ATOM 585 N N . MET A 1 78 ? 4.828 6.841 -45.937 1.00 63.02 78 MET A N 1
ATOM 586 C CA . MET A 1 78 ? 5.560 5.646 -46.336 1.00 64.55 78 MET A CA 1
ATOM 587 C C . MET A 1 78 ? 5.200 5.209 -47.741 1.00 59.99 78 MET A C 1
ATOM 588 O O . MET A 1 78 ? 4.018 5.142 -48.100 1.00 54.22 78 MET A O 1
ATOM 593 N N . LYS A 1 79 ? 6.229 4.897 -48.521 1.00 56.78 79 LYS A N 1
ATOM 594 C CA . LYS A 1 79 ? 6.053 4.415 -49.885 1.00 54.26 79 LYS A CA 1
ATOM 595 C C . LYS A 1 79 ? 5.079 5.230 -50.743 1.00 50.95 79 LYS A C 1
ATOM 596 O O . LYS A 1 79 ? 4.122 4.679 -51.288 1.00 49.09 79 LYS A O 1
ATOM 602 N N . ARG A 1 80 ? 5.311 6.532 -50.874 1.00 48.47 80 ARG A N 1
ATOM 603 C CA . ARG A 1 80 ? 4.413 7.346 -51.690 1.00 48.64 80 ARG A CA 1
ATOM 604 C C . ARG A 1 80 ? 5.112 7.698 -52.982 1.00 45.57 80 ARG A C 1
ATOM 605 O O . ARG A 1 80 ? 4.465 7.938 -53.998 1.00 45.44 80 ARG A O 1
ATOM 613 N N . GLY A 1 81 ? 6.440 7.735 -52.932 1.00 40.63 81 GLY A N 1
ATOM 614 C CA . GLY A 1 81 ? 7.209 8.054 -54.119 1.00 38.06 81 GLY A CA 1
ATOM 615 C C . GLY A 1 81 ? 8.240 9.133 -53.874 1.00 36.05 81 GLY A C 1
ATOM 616 O O . GLY A 1 81 ? 8.988 9.492 -54.774 1.00 36.02 81 GLY A O 1
ATOM 617 N N . LYS A 1 82 ? 8.283 9.645 -52.652 1.00 36.66 82 LYS A N 1
ATOM 618 C CA . LYS A 1 82 ? 9.226 10.696 -52.279 1.00 38.84 82 LYS A CA 1
ATOM 619 C C . LYS A 1 82 ? 10.591 10.448 -52.914 1.00 38.46 82 LYS A C 1
ATOM 620 O O . LYS A 1 82 ? 11.198 11.335 -53.508 1.00 38.27 82 LYS A O 1
ATOM 626 N N . SER A 1 83 ? 11.056 9.216 -52.771 1.00 40.31 83 SER A N 1
ATOM 627 C CA . SER A 1 83 ? 12.338 8.768 -53.289 1.00 39.39 83 SER A CA 1
ATOM 628 C C . SER A 1 83 ? 12.384 8.889 -54.808 1.00 36.46 83 SER A C 1
ATOM 629 O O . SER A 1 83 ? 13.192 9.624 -55.363 1.00 34.37 83 SER A O 1
ATOM 632 N N . THR A 1 84 ? 11.514 8.156 -55.480 1.00 36.39 84 THR A N 1
ATOM 633 C CA . THR A 1 84 ? 11.453 8.210 -56.929 1.00 38.34 84 THR A CA 1
ATOM 634 C C . THR A 1 84 ? 11.227 9.642 -57.407 1.00 37.27 84 THR A C 1
ATOM 635 O O . THR A 1 84 ? 11.817 10.073 -58.389 1.00 34.38 84 THR A O 1
ATOM 639 N N . PHE A 1 85 ? 10.368 10.369 -56.697 1.00 37.56 85 PHE A N 1
ATOM 640 C CA . PHE A 1 85 ? 10.056 11.759 -57.010 1.00 35.40 85 PHE A CA 1
ATOM 641 C C . PHE A 1 85 ? 11.323 12.595 -57.069 1.00 36.52 85 PHE A C 1
ATOM 642 O O . PHE A 1 85 ? 11.598 13.242 -58.077 1.00 37.82 85 PHE A O 1
ATOM 650 N N . LEU A 1 86 ? 12.089 12.590 -55.985 1.00 36.56 86 LEU A N 1
ATOM 651 C CA . LEU A 1 86 ? 13.322 13.362 -55.932 1.00 39.19 86 LEU A CA 1
ATOM 652 C C . LEU A 1 86 ? 14.269 13.006 -57.076 1.00 40.61 86 LEU A C 1
ATOM 653 O O . LEU A 1 86 ? 14.779 13.888 -57.776 1.00 38.51 86 LEU A O 1
ATOM 658 N N . ASN A 1 87 ? 14.500 11.712 -57.267 1.00 40.38 87 ASN A N 1
ATOM 659 C CA . ASN A 1 87 ? 15.376 11.266 -58.334 1.00 42.13 87 ASN A CA 1
ATOM 660 C C . ASN A 1 87 ? 14.928 11.914 -59.634 1.00 40.71 87 ASN A C 1
ATOM 661 O O . ASN A 1 87 ? 15.730 12.479 -60.363 1.00 40.67 87 ASN A O 1
ATOM 666 N N . ALA A 1 88 ? 13.634 11.845 -59.914 1.00 41.42 88 ALA A N 1
ATOM 667 C CA . ALA A 1 88 ? 13.103 12.436 -61.129 1.00 41.50 88 ALA A CA 1
ATOM 668 C C . ALA A 1 88 ? 13.384 13.919 -61.143 1.00 43.86 88 ALA A C 1
ATOM 669 O O . ALA A 1 88 ? 13.838 14.456 -62.147 1.00 47.07 88 ALA A O 1
ATOM 671 N N . LEU A 1 89 ? 13.125 14.584 -60.023 1.00 46.63 89 LEU A N 1
ATOM 672 C CA . LEU A 1 89 ? 13.335 16.023 -59.941 1.00 47.33 89 LEU A CA 1
ATOM 673 C C . LEU A 1 89 ? 14.767 16.385 -60.317 1.00 50.67 89 LEU A C 1
ATOM 674 O O . LEU A 1 89 ? 14.996 17.129 -61.268 1.00 51.73 89 LEU A O 1
ATOM 679 N N . ILE A 1 90 ? 15.732 15.846 -59.581 1.00 54.28 90 ILE A N 1
ATOM 680 C CA . ILE A 1 90 ? 17.134 16.131 -59.849 1.00 59.24 90 ILE A CA 1
ATOM 681 C C . ILE A 1 90 ? 17.754 15.212 -60.915 1.00 64.46 90 ILE A C 1
ATOM 682 O O . ILE A 1 90 ? 18.960 15.004 -60.936 1.00 62.59 90 ILE A O 1
ATOM 687 N N . GLY A 1 91 ? 16.917 14.654 -61.786 1.00 72.74 91 GLY A N 1
ATOM 688 C CA . GLY A 1 91 ? 17.382 13.796 -62.870 1.00 80.20 91 GLY A CA 1
ATOM 689 C C . GLY A 1 91 ? 18.450 12.728 -62.671 1.00 84.84 91 GLY A C 1
ATOM 690 O O . GLY A 1 91 ? 19.303 12.537 -63.542 1.00 86.17 91 GLY A O 1
ATOM 691 N N . GLU A 1 92 ? 18.403 12.017 -61.549 1.00 88.59 92 GLU A N 1
ATOM 692 C CA . GLU A 1 92 ? 19.362 10.948 -61.264 1.00 91.79 92 GLU A CA 1
ATOM 693 C C . GLU A 1 92 ? 18.641 9.820 -60.535 1.00 93.26 92 GLU A C 1
ATOM 694 O O . GLU A 1 92 ? 17.561 10.026 -59.993 1.00 94.22 92 GLU A O 1
ATOM 700 N N . ASN A 1 93 ? 19.221 8.624 -60.528 1.00 94.55 93 ASN A N 1
ATOM 701 C CA . ASN A 1 93 ? 18.613 7.508 -59.806 1.00 93.90 93 ASN A CA 1
ATOM 702 C C . ASN A 1 93 ? 19.440 7.334 -58.536 1.00 93.57 93 ASN A C 1
ATOM 703 O O . ASN A 1 93 ? 20.000 6.272 -58.266 1.00 90.41 93 ASN A O 1
ATOM 708 N N . LEU A 1 94 ? 19.490 8.415 -57.767 1.00 95.41 94 LEU A N 1
ATOM 709 C CA . LEU A 1 94 ? 20.251 8.507 -56.532 1.00 99.61 94 LEU A CA 1
ATOM 710 C C . LEU A 1 94 ? 19.643 7.770 -55.336 1.00 101.14 94 LEU A C 1
ATOM 711 O O . LEU A 1 94 ? 20.156 6.730 -54.923 1.00 104.40 94 LEU A O 1
ATOM 716 N N . LEU A 1 95 ? 18.565 8.302 -54.767 1.00 102.31 95 LEU A N 1
ATOM 717 C CA . LEU A 1 95 ? 17.936 7.648 -53.621 1.00 102.81 95 LEU A CA 1
ATOM 718 C C . LEU A 1 95 ? 17.439 6.240 -53.995 1.00 104.42 95 LEU A C 1
ATOM 719 O O . LEU A 1 95 ? 16.947 6.010 -55.103 1.00 104.15 95 LEU A O 1
ATOM 724 N N . PRO A 1 96 ? 17.570 5.279 -53.066 1.00 105.96 96 PRO A N 1
ATOM 725 C CA . PRO A 1 96 ? 17.176 3.868 -53.200 1.00 106.61 96 PRO A CA 1
ATOM 726 C C . PRO A 1 96 ? 15.677 3.582 -53.255 1.00 107.01 96 PRO A C 1
ATOM 727 O O . PRO A 1 96 ? 14.978 3.718 -52.251 1.00 104.04 96 PRO A O 1
ATOM 731 N N . SER A 1 97 ? 15.197 3.157 -54.421 1.00 109.66 97 SER A N 1
ATOM 732 C CA . SER A 1 97 ? 13.777 2.846 -54.602 1.00 112.72 97 SER A CA 1
ATOM 733 C C . SER A 1 97 ? 13.452 1.420 -54.153 1.00 112.92 97 SER A C 1
ATOM 734 O O . SER A 1 97 ? 12.333 0.936 -54.343 1.00 110.60 97 SER A O 1
ATOM 737 N N . THR A 1 103 ? 16.054 5.085 -46.718 1.00 100.21 103 THR A N 1
ATOM 738 C CA . THR A 1 103 ? 16.366 6.397 -46.159 1.00 99.18 103 THR A CA 1
ATOM 739 C C . THR A 1 103 ? 15.557 6.573 -44.882 1.00 95.64 103 THR A C 1
ATOM 740 O O . THR A 1 103 ? 14.515 7.231 -44.886 1.00 99.91 103 THR A O 1
ATOM 744 N N . ALA A 1 104 ? 16.037 5.986 -43.789 1.00 84.61 104 ALA A N 1
ATOM 745 C CA . ALA A 1 104 ? 15.335 6.058 -42.515 1.00 76.04 104 ALA A CA 1
ATOM 746 C C . ALA A 1 104 ? 15.984 7.077 -41.603 1.00 71.16 104 ALA A C 1
ATOM 747 O O . ALA A 1 104 ? 16.332 6.785 -40.460 1.00 71.85 104 ALA A O 1
ATOM 749 N N . VAL A 1 105 ? 16.137 8.287 -42.107 1.00 65.76 105 VAL A N 1
ATOM 750 C CA . VAL A 1 105 ? 16.752 9.317 -41.310 1.00 62.15 105 VAL A CA 1
ATOM 751 C C . VAL A 1 105 ? 16.824 10.631 -42.081 1.00 60.69 105 VAL A C 1
ATOM 752 O O . VAL A 1 105 ? 17.231 10.664 -43.245 1.00 61.93 105 VAL A O 1
ATOM 756 N N . LEU A 1 106 ? 16.410 11.712 -41.431 1.00 59.25 106 LEU A N 1
ATOM 757 C CA . LEU A 1 106 ? 16.445 13.029 -42.051 1.00 58.07 106 LEU A CA 1
ATOM 758 C C . LEU A 1 106 ? 17.748 13.134 -42.837 1.00 57.81 106 LEU A C 1
ATOM 759 O O . LEU A 1 106 ? 18.827 12.909 -42.292 1.00 56.42 106 LEU A O 1
ATOM 764 N N . THR A 1 107 ? 17.646 13.441 -44.124 1.00 57.46 107 THR A N 1
ATOM 765 C CA . THR A 1 107 ? 18.829 13.570 -44.961 1.00 58.00 107 THR A CA 1
ATOM 766 C C . THR A 1 107 ? 18.812 14.922 -45.659 1.00 58.96 107 THR A C 1
ATOM 767 O O . THR A 1 107 ? 17.825 15.291 -46.300 1.00 58.39 107 THR A O 1
ATOM 771 N N . VAL A 1 108 ? 19.903 15.666 -45.501 1.00 57.88 108 VAL A N 1
ATOM 772 C CA . VAL A 1 108 ? 20.050 16.976 -46.111 1.00 57.71 108 VAL A CA 1
ATOM 773 C C . VAL A 1 108 ? 20.904 16.782 -47.350 1.00 58.46 108 VAL A C 1
ATOM 774 O O . VAL A 1 108 ? 22.066 16.422 -47.251 1.00 62.09 108 VAL A O 1
ATOM 778 N N . LEU A 1 109 ? 20.325 17.020 -48.517 1.00 61.40 109 LEU A N 1
ATOM 779 C CA . LEU A 1 109 ? 21.024 16.836 -49.784 1.00 62.55 109 LEU A CA 1
ATOM 780 C C . LEU A 1 109 ? 21.548 18.169 -50.282 1.00 63.30 109 LEU A C 1
ATOM 781 O O . LEU A 1 109 ? 20.763 19.028 -50.666 1.00 64.80 109 LEU A O 1
ATOM 786 N N . ARG A 1 110 ? 22.864 18.358 -50.278 1.00 66.64 110 ARG A N 1
ATOM 787 C CA . ARG A 1 110 ? 23.420 19.630 -50.745 1.00 71.99 110 ARG A CA 1
ATOM 788 C C . ARG A 1 110 ? 24.557 19.460 -51.746 1.00 72.83 110 ARG A C 1
ATOM 789 O O . ARG A 1 110 ? 25.135 18.382 -51.858 1.00 72.82 110 ARG A O 1
ATOM 797 N N . TYR A 1 111 ? 24.863 20.526 -52.484 1.00 75.69 111 TYR A N 1
ATOM 798 C CA . TYR A 1 111 ? 25.935 20.475 -53.468 1.00 79.87 111 TYR A CA 1
ATOM 799 C C . TYR A 1 111 ? 27.288 20.210 -52.825 1.00 81.19 111 TYR A C 1
ATOM 800 O O . TYR A 1 111 ? 27.582 20.697 -51.733 1.00 79.03 111 TYR A O 1
ATOM 809 N N . GLY A 1 112 ? 28.112 19.448 -53.534 1.00 83.07 112 GLY A N 1
ATOM 810 C CA . GLY A 1 112 ? 29.433 19.109 -53.049 1.00 86.31 112 GLY A CA 1
ATOM 811 C C . GLY A 1 112 ? 30.266 18.590 -54.202 1.00 88.93 112 GLY A C 1
ATOM 812 O O . GLY A 1 112 ? 29.720 18.062 -55.171 1.00 89.52 112 GLY A O 1
ATOM 813 N N . PRO A 1 113 ? 31.597 18.733 -54.131 1.00 90.13 113 PRO A N 1
ATOM 814 C CA . PRO A 1 113 ? 32.504 18.273 -55.185 1.00 88.21 113 PRO A CA 1
ATOM 815 C C . PRO A 1 113 ? 32.576 16.756 -55.256 1.00 88.56 113 PRO A C 1
ATOM 816 O O . PRO A 1 113 ? 32.414 16.168 -56.323 1.00 86.38 113 PRO A O 1
ATOM 820 N N . GLU A 1 114 ? 32.825 16.132 -54.109 1.00 90.57 114 GLU A N 1
ATOM 821 C CA . GLU A 1 114 ? 32.933 14.679 -54.031 1.00 94.46 114 GLU A CA 1
ATOM 822 C C . GLU A 1 114 ? 31.732 14.073 -53.321 1.00 91.86 114 GLU A C 1
ATOM 823 O O . GLU A 1 114 ? 31.177 14.681 -52.412 1.00 94.04 114 GLU A O 1
ATOM 829 N N . LYS A 1 115 ? 31.342 12.870 -53.727 1.00 88.39 115 LYS A N 1
ATOM 830 C CA . LYS A 1 115 ? 30.215 12.192 -53.102 1.00 86.02 115 LYS A CA 1
ATOM 831 C C . LYS A 1 115 ? 30.609 11.810 -51.679 1.00 83.72 115 LYS A C 1
ATOM 832 O O . LYS A 1 115 ? 31.317 10.836 -51.460 1.00 84.24 115 LYS A O 1
ATOM 838 N N . LYS A 1 116 ? 30.144 12.594 -50.716 1.00 83.37 116 LYS A N 1
ATOM 839 C CA . LYS A 1 116 ? 30.454 12.381 -49.307 1.00 85.17 116 LYS A CA 1
ATOM 840 C C . LYS A 1 116 ? 29.162 12.291 -48.479 1.00 84.69 116 LYS A C 1
ATOM 841 O O . LYS A 1 116 ? 28.085 12.626 -48.968 1.00 86.41 116 LYS A O 1
ATOM 847 N N . VAL A 1 117 ? 29.270 11.848 -47.229 1.00 82.39 117 VAL A N 1
ATOM 848 C CA . VAL A 1 117 ? 28.101 11.714 -46.361 1.00 78.65 117 VAL A CA 1
ATOM 849 C C . VAL A 1 117 ? 28.445 11.779 -44.869 1.00 80.11 117 VAL A C 1
ATOM 850 O O . VAL A 1 117 ? 28.772 10.765 -44.267 1.00 82.30 117 VAL A O 1
ATOM 854 N N . THR A 1 118 ? 28.366 12.955 -44.263 1.00 80.87 118 THR A N 1
ATOM 855 C CA . THR A 1 118 ? 28.660 13.073 -42.838 1.00 84.63 118 THR A CA 1
ATOM 856 C C . THR A 1 118 ? 27.345 13.005 -42.055 1.00 85.68 118 THR A C 1
ATOM 857 O O . THR A 1 118 ? 26.324 13.510 -42.518 1.00 88.02 118 THR A O 1
ATOM 861 N N . ILE A 1 119 ? 27.359 12.391 -40.874 1.00 84.86 119 ILE A N 1
ATOM 862 C CA . ILE A 1 119 ? 26.134 12.278 -40.078 1.00 82.82 119 ILE A CA 1
ATOM 863 C C . ILE A 1 119 ? 26.236 12.825 -38.645 1.00 83.06 119 ILE A C 1
ATOM 864 O O . ILE A 1 119 ? 27.055 12.372 -37.851 1.00 83.54 119 ILE A O 1
ATOM 869 N N . HIS A 1 120 ? 25.378 13.792 -38.326 1.00 83.05 120 HIS A N 1
ATOM 870 C CA . HIS A 1 120 ? 25.361 14.443 -37.014 1.00 82.31 120 HIS A CA 1
ATOM 871 C C . HIS A 1 120 ? 24.456 13.750 -36.004 1.00 81.79 120 HIS A C 1
ATOM 872 O O . HIS A 1 120 ? 23.270 13.558 -36.253 1.00 81.86 120 HIS A O 1
ATOM 879 N N . PHE A 1 121 ? 25.023 13.401 -34.853 1.00 82.37 121 PHE A N 1
ATOM 880 C CA . PHE A 1 121 ? 24.293 12.705 -33.798 1.00 83.06 121 PHE A CA 1
ATOM 881 C C . PHE A 1 121 ? 23.688 13.616 -32.726 1.00 84.77 121 PHE A C 1
ATOM 882 O O . PHE A 1 121 ? 23.786 14.841 -32.806 1.00 84.48 121 PHE A O 1
ATOM 890 N N . ASN A 1 122 ? 23.058 13.001 -31.726 1.00 86.57 122 ASN A N 1
ATOM 891 C CA . ASN A 1 122 ? 22.419 13.733 -30.632 1.00 89.92 122 ASN A CA 1
ATOM 892 C C . ASN A 1 122 ? 22.691 13.048 -29.294 1.00 92.53 122 ASN A C 1
ATOM 893 O O . ASN A 1 122 ? 22.550 13.656 -28.229 1.00 91.01 122 ASN A O 1
ATOM 898 N N . ASP A 1 123 ? 23.059 11.771 -29.358 1.00 94.43 123 ASP A N 1
ATOM 899 C CA . ASP A 1 123 ? 23.349 10.997 -28.158 1.00 95.72 123 ASP A CA 1
ATOM 900 C C . ASP A 1 123 ? 24.730 11.385 -27.632 1.00 96.77 123 ASP A C 1
ATOM 901 O O . ASP A 1 123 ? 25.204 10.836 -26.633 1.00 97.24 123 ASP A O 1
ATOM 906 N N . GLY A 1 124 ? 25.368 12.333 -28.317 1.00 95.64 124 GLY A N 1
ATOM 907 C CA . GLY A 1 124 ? 26.683 12.790 -27.908 1.00 93.72 124 GLY A CA 1
ATOM 908 C C . GLY A 1 124 ? 27.731 12.694 -28.998 1.00 93.09 124 GLY A C 1
ATOM 909 O O . GLY A 1 124 ? 28.332 13.704 -29.364 1.00 92.10 124 GLY A O 1
ATOM 910 N N . LYS A 1 125 ? 27.944 11.482 -29.510 1.00 93.08 125 LYS A N 1
ATOM 911 C CA . LYS A 1 125 ? 28.934 11.212 -30.559 1.00 95.15 125 LYS A CA 1
ATOM 912 C C . LYS A 1 125 ? 29.251 12.422 -31.431 1.00 97.70 125 LYS A C 1
ATOM 913 O O . LYS A 1 125 ? 28.355 13.159 -31.843 1.00 99.16 125 LYS A O 1
ATOM 919 N N . SER A 1 126 ? 30.532 12.622 -31.718 1.00 100.06 126 SER A N 1
ATOM 920 C CA . SER A 1 126 ? 30.939 13.740 -32.553 1.00 102.07 126 SER A CA 1
ATOM 921 C C . SER A 1 126 ? 30.628 13.405 -34.014 1.00 103.52 126 SER A C 1
ATOM 922 O O . SER A 1 126 ? 30.787 12.257 -34.446 1.00 101.14 126 SER A O 1
ATOM 925 N N . PRO A 1 127 ? 30.165 14.405 -34.789 1.00 104.93 127 PRO A N 1
ATOM 926 C CA . PRO A 1 127 ? 29.820 14.258 -36.205 1.00 105.60 127 PRO A CA 1
ATOM 927 C C . PRO A 1 127 ? 30.734 13.305 -36.964 1.00 106.77 127 PRO A C 1
ATOM 928 O O . PRO A 1 127 ? 31.819 13.684 -37.406 1.00 105.43 127 PRO A O 1
ATOM 932 N N . GLN A 1 128 ? 30.267 12.069 -37.113 1.00 108.41 128 GLN A N 1
ATOM 933 C CA . GLN A 1 128 ? 30.999 11.014 -37.801 1.00 109.64 128 GLN A CA 1
ATOM 934 C C . GLN A 1 128 ? 31.326 11.329 -39.268 1.00 109.18 128 GLN A C 1
ATOM 935 O O . GLN A 1 128 ? 31.620 12.473 -39.620 1.00 108.42 128 GLN A O 1
ATOM 941 N N . GLN A 1 129 ? 31.268 10.308 -40.116 1.00 108.34 129 GLN A N 1
ATOM 942 C CA . GLN A 1 129 ? 31.602 10.448 -41.526 1.00 108.53 129 GLN A CA 1
ATOM 943 C C . GLN A 1 129 ? 31.516 9.066 -42.173 1.00 109.12 129 GLN A C 1
ATOM 944 O O . GLN A 1 129 ? 31.751 8.058 -41.507 1.00 108.66 129 GLN A O 1
ATOM 950 N N . LEU A 1 130 ? 31.166 9.019 -43.457 1.00 110.36 130 LEU A N 1
ATOM 951 C CA . LEU A 1 130 ? 31.049 7.755 -44.193 1.00 111.33 130 LEU A CA 1
ATOM 952 C C . LEU A 1 130 ? 31.087 7.986 -45.704 1.00 112.83 130 LEU A C 1
ATOM 953 O O . LEU A 1 130 ? 31.455 9.062 -46.176 1.00 111.68 130 LEU A O 1
ATOM 958 N N . ASP A 1 131 ? 30.702 6.956 -46.453 1.00 115.61 131 ASP A N 1
ATOM 959 C CA . ASP A 1 131 ? 30.646 7.012 -47.913 1.00 119.43 131 ASP A CA 1
ATOM 960 C C . ASP A 1 131 ? 29.268 6.477 -48.291 1.00 122.15 131 ASP A C 1
ATOM 961 O O . ASP A 1 131 ? 28.830 5.457 -47.749 1.00 121.36 131 ASP A O 1
ATOM 966 N N . PHE A 1 132 ? 28.584 7.157 -49.209 1.00 125.29 132 PHE A N 1
ATOM 967 C CA . PHE A 1 132 ? 27.241 6.742 -49.608 1.00 128.02 132 PHE A CA 1
ATOM 968 C C . PHE A 1 132 ? 27.150 5.231 -49.819 1.00 129.03 132 PHE A C 1
ATOM 969 O O . PHE A 1 132 ? 26.114 4.618 -49.555 1.00 130.48 132 PHE A O 1
ATOM 977 N N . GLN A 1 133 ? 28.240 4.631 -50.280 1.00 129.36 133 GLN A N 1
ATOM 978 C CA . GLN A 1 133 ? 28.272 3.193 -50.513 1.00 129.02 133 GLN A CA 1
ATOM 979 C C . GLN A 1 133 ? 27.882 2.439 -49.234 1.00 127.67 133 GLN A C 1
ATOM 980 O O . GLN A 1 133 ? 26.934 1.650 -49.226 1.00 125.48 133 GLN A O 1
ATOM 986 N N . ASN A 1 134 ? 28.610 2.704 -48.153 1.00 126.37 134 ASN A N 1
ATOM 987 C CA . ASN A 1 134 ? 28.360 2.056 -46.870 1.00 125.88 134 ASN A CA 1
ATOM 988 C C . ASN A 1 134 ? 27.153 2.672 -46.158 1.00 125.18 134 ASN A C 1
ATOM 989 O O . ASN A 1 134 ? 26.369 1.964 -45.522 1.00 124.88 134 ASN A O 1
ATOM 994 N N . PHE A 1 135 ? 27.017 3.992 -46.263 1.00 124.39 135 PHE A N 1
ATOM 995 C CA . PHE A 1 135 ? 25.910 4.723 -45.641 1.00 123.71 135 PHE A CA 1
ATOM 996 C C . PHE A 1 135 ? 24.545 4.188 -46.082 1.00 125.96 135 PHE A C 1
ATOM 997 O O . PHE A 1 135 ? 23.615 4.094 -45.280 1.00 126.34 135 PHE A O 1
ATOM 1005 N N . LYS A 1 136 ? 24.436 3.853 -47.365 1.00 127.55 136 LYS A N 1
ATOM 1006 C CA . LYS A 1 136 ? 23.202 3.328 -47.952 1.00 126.68 136 LYS A CA 1
ATOM 1007 C C . LYS A 1 136 ? 22.761 2.041 -47.247 1.00 127.21 136 LYS A C 1
ATOM 1008 O O . LYS A 1 136 ? 21.564 1.764 -47.130 1.00 126.29 136 LYS A O 1
ATOM 1014 N N . TYR A 1 137 ? 23.742 1.276 -46.768 1.00 127.45 137 TYR A N 1
ATOM 1015 C CA . TYR A 1 137 ? 23.505 0.007 -46.085 1.00 125.90 137 TYR A CA 1
ATOM 1016 C C . TYR A 1 137 ? 23.344 0.115 -44.567 1.00 123.74 137 TYR A C 1
ATOM 1017 O O . TYR A 1 137 ? 22.557 -0.618 -43.968 1.00 121.65 137 TYR A O 1
ATOM 1026 N N . LYS A 1 138 ? 24.099 1.020 -43.952 1.00 122.86 138 LYS A N 1
ATOM 1027 C CA . LYS A 1 138 ? 24.046 1.217 -42.503 1.00 123.08 138 LYS A CA 1
ATOM 1028 C C . LYS A 1 138 ? 22.791 1.944 -41.999 1.00 121.98 138 LYS A C 1
ATOM 1029 O O . LYS A 1 138 ? 22.368 1.747 -40.856 1.00 120.25 138 LYS A O 1
ATOM 1035 N N . TYR A 1 139 ? 22.201 2.782 -42.847 1.00 120.73 139 TYR A N 1
ATOM 1036 C CA . TYR A 1 139 ? 21.020 3.553 -42.463 1.00 118.53 139 TYR A CA 1
ATOM 1037 C C . TYR A 1 139 ? 19.823 3.423 -43.410 1.00 118.66 139 TYR A C 1
ATOM 1038 O O . TYR A 1 139 ? 19.557 4.311 -44.222 1.00 119.20 139 TYR A O 1
ATOM 1047 N N . THR A 1 140 ? 19.108 2.310 -43.287 1.00 117.69 140 THR A N 1
ATOM 1048 C CA . THR A 1 140 ? 17.920 2.024 -44.089 1.00 117.63 140 THR A CA 1
ATOM 1049 C C . THR A 1 140 ? 17.147 0.951 -43.328 1.00 118.87 140 THR A C 1
ATOM 1050 O O . THR A 1 140 ? 17.677 0.362 -42.390 1.00 119.54 140 THR A O 1
ATOM 1054 N N . ILE A 1 141 ? 15.899 0.698 -43.712 1.00 120.11 141 ILE A N 1
ATOM 1055 C CA . ILE A 1 141 ? 15.104 -0.317 -43.022 1.00 121.88 141 ILE A CA 1
ATOM 1056 C C . ILE A 1 141 ? 14.199 -1.110 -43.967 1.00 123.83 141 ILE A C 1
ATOM 1057 O O . ILE A 1 141 ? 13.484 -0.528 -44.786 1.00 124.26 141 ILE A O 1
ATOM 1062 N N . ASP A 1 142 ? 14.243 -2.439 -43.856 1.00 125.91 142 ASP A N 1
ATOM 1063 C CA . ASP A 1 142 ? 13.411 -3.304 -44.693 1.00 128.73 142 ASP A CA 1
ATOM 1064 C C . ASP A 1 142 ? 11.961 -2.949 -44.432 1.00 130.91 142 ASP A C 1
ATOM 1065 O O . ASP A 1 142 ? 11.618 -2.506 -43.338 1.00 132.35 142 ASP A O 1
ATOM 1070 N N . PRO A 1 143 ? 11.085 -3.143 -45.429 1.00 133.05 143 PRO A N 1
ATOM 1071 C CA . PRO A 1 143 ? 9.671 -2.816 -45.225 1.00 134.11 143 PRO A CA 1
ATOM 1072 C C . PRO A 1 143 ? 9.089 -3.629 -44.068 1.00 134.48 143 PRO A C 1
ATOM 1073 O O . PRO A 1 143 ? 8.000 -3.337 -43.563 1.00 133.21 143 PRO A O 1
ATOM 1077 N N . ALA A 1 144 ? 9.846 -4.640 -43.648 1.00 135.00 144 ALA A N 1
ATOM 1078 C CA . ALA A 1 144 ? 9.447 -5.519 -42.558 1.00 135.36 144 ALA A CA 1
ATOM 1079 C C . ALA A 1 144 ? 9.769 -4.914 -41.192 1.00 135.40 144 ALA A C 1
ATOM 1080 O O . ALA A 1 144 ? 8.868 -4.509 -40.455 1.00 135.14 144 ALA A O 1
ATOM 1082 N N . GLU A 1 145 ? 11.057 -4.849 -40.865 1.00 135.06 145 GLU A N 1
ATOM 1083 C CA . GLU A 1 145 ? 11.503 -4.311 -39.581 1.00 133.99 145 GLU A CA 1
ATOM 1084 C C . GLU A 1 145 ? 11.293 -2.795 -39.487 1.00 132.72 145 GLU A C 1
ATOM 1085 O O . GLU A 1 145 ? 11.853 -2.134 -38.612 1.00 132.46 145 GLU A O 1
ATOM 1091 N N . ALA A 1 146 ? 10.484 -2.253 -40.396 1.00 131.68 146 ALA A N 1
ATOM 1092 C CA . ALA A 1 146 ? 10.177 -0.825 -40.418 1.00 130.73 146 ALA A CA 1
ATOM 1093 C C . ALA A 1 146 ? 8.723 -0.648 -40.008 1.00 130.39 146 ALA A C 1
ATOM 1094 O O . ALA A 1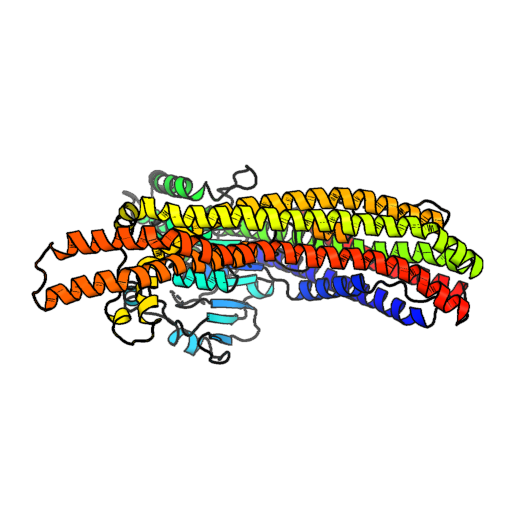 146 ? 8.342 0.376 -39.444 1.00 129.66 146 ALA A O 1
ATOM 1096 N N . LYS A 1 147 ? 7.911 -1.654 -40.309 1.00 130.44 147 LYS A N 1
ATOM 1097 C CA . LYS A 1 147 ? 6.501 -1.631 -39.946 1.00 130.92 147 LYS A CA 1
ATOM 1098 C C . LYS A 1 147 ? 6.442 -2.074 -38.482 1.00 131.74 147 LYS A C 1
ATOM 1099 O O . LYS A 1 147 ? 5.446 -1.856 -37.788 1.00 132.94 147 LYS A O 1
ATOM 1105 N N . LYS A 1 148 ? 7.535 -2.690 -38.031 1.00 130.85 148 LYS A N 1
ATOM 1106 C CA . LYS A 1 148 ? 7.678 -3.181 -36.659 1.00 127.84 148 LYS A CA 1
ATOM 1107 C C . LYS A 1 148 ? 7.905 -1.986 -35.734 1.00 128.03 148 LYS A C 1
ATOM 1108 O O . LYS A 1 148 ? 7.252 -1.860 -34.698 1.00 126.75 148 LYS A O 1
ATOM 1114 N N . LEU A 1 149 ? 8.825 -1.106 -36.126 1.00 128.92 149 LEU A N 1
ATOM 1115 C CA . LEU A 1 149 ? 9.130 0.090 -35.348 1.00 129.87 149 LEU A CA 1
ATOM 1116 C C . LEU A 1 149 ? 8.023 1.109 -35.581 1.00 131.88 149 LEU A C 1
ATOM 1117 O O . LEU A 1 149 ? 8.188 2.301 -35.320 1.00 133.49 149 LEU A O 1
ATOM 1122 N N . GLU A 1 150 ? 6.893 0.622 -36.080 1.00 134.40 150 GLU A N 1
ATOM 1123 C CA . GLU A 1 150 ? 5.738 1.459 -36.374 1.00 136.68 150 GLU A CA 1
ATOM 1124 C C . GLU A 1 150 ? 4.609 1.109 -35.416 1.00 136.99 150 GLU A C 1
ATOM 1125 O O . GLU A 1 150 ? 3.824 1.972 -35.021 1.00 136.70 150 GLU A O 1
ATOM 1131 N N . GLN A 1 151 ? 4.543 -0.169 -35.051 1.00 137.42 151 GLN A N 1
ATOM 1132 C CA . GLN A 1 151 ? 3.524 -0.679 -34.139 1.00 137.20 151 GLN A CA 1
ATOM 1133 C C . GLN A 1 151 ? 3.691 -0.072 -32.745 1.00 135.92 151 GLN A C 1
ATOM 1134 O O . GLN A 1 151 ? 2.776 -0.120 -31.918 1.00 136.44 151 GLN A O 1
ATOM 1140 N N . GLU A 1 152 ? 4.863 0.502 -32.495 1.00 133.22 152 GLU A N 1
ATOM 1141 C CA . GLU A 1 152 ? 5.159 1.112 -31.207 1.00 130.96 152 GLU A CA 1
ATOM 1142 C C . GLU A 1 152 ? 5.436 2.605 -31.344 1.00 129.36 152 GLU A C 1
ATOM 1143 O O . GLU A 1 152 ? 5.807 3.275 -30.381 1.00 128.08 152 GLU A O 1
ATOM 1149 N N . LYS A 1 153 ? 5.243 3.115 -32.555 1.00 128.58 153 LYS A N 1
ATOM 1150 C CA . LYS A 1 153 ? 5.455 4.524 -32.862 1.00 126.82 153 LYS A CA 1
ATOM 1151 C C . LYS A 1 153 ? 6.810 5.047 -32.379 1.00 125.39 153 LYS A C 1
ATOM 1152 O O . LYS A 1 153 ? 6.901 6.156 -31.850 1.00 125.51 153 LYS A O 1
ATOM 1158 N N . LYS A 1 154 ? 7.857 4.245 -32.570 1.00 123.01 154 LYS A N 1
ATOM 1159 C CA . LYS A 1 154 ? 9.213 4.620 -32.167 1.00 120.46 154 LYS A CA 1
ATOM 1160 C C . LYS A 1 154 ? 10.057 5.080 -33.360 1.00 119.85 154 LYS A C 1
ATOM 1161 O O . LYS A 1 154 ? 9.680 4.871 -34.515 1.00 119.99 154 LYS A O 1
ATOM 1167 N N . GLN A 1 155 ? 11.203 5.695 -33.068 1.00 117.83 155 GLN A N 1
ATOM 1168 C CA . GLN A 1 155 ? 12.110 6.209 -34.096 1.00 115.41 155 GLN A CA 1
ATOM 1169 C C . GLN A 1 155 ? 13.181 5.175 -34.466 1.00 113.89 155 GLN A C 1
ATOM 1170 O O . GLN A 1 155 ? 13.703 4.475 -33.600 1.00 114.59 155 GLN A O 1
ATOM 1176 N N . ALA A 1 156 ? 13.508 5.088 -35.754 1.00 112.09 156 ALA A N 1
ATOM 1177 C CA . ALA A 1 156 ? 14.499 4.128 -36.246 1.00 111.18 156 ALA A CA 1
ATOM 1178 C C . ALA A 1 156 ? 15.840 4.201 -35.522 1.00 110.94 156 ALA A C 1
ATOM 1179 O O . ALA A 1 156 ? 16.225 3.264 -34.820 1.00 111.77 156 ALA A O 1
ATOM 1181 N N . PHE A 1 157 ? 16.557 5.304 -35.716 1.00 109.27 157 PHE A N 1
ATOM 1182 C CA . PHE A 1 157 ? 17.849 5.503 -35.069 1.00 106.24 157 PHE A CA 1
ATOM 1183 C C . PHE A 1 157 ? 17.815 6.811 -34.301 1.00 103.32 157 PHE A C 1
ATOM 1184 O O . PHE A 1 157 ? 18.144 7.863 -34.848 1.00 103.09 157 PHE A O 1
ATOM 1192 N N . PRO A 1 158 ? 17.407 6.768 -33.023 1.00 100.98 158 PRO A N 1
ATOM 1193 C CA . PRO A 1 158 ? 17.340 7.982 -32.202 1.00 98.63 158 PRO A CA 1
ATOM 1194 C C . PRO A 1 158 ? 18.710 8.543 -31.809 1.00 95.80 158 PRO A C 1
ATOM 1195 O O . PRO A 1 158 ? 18.801 9.560 -31.123 1.00 93.60 158 PRO A O 1
ATOM 1199 N N . ASP A 1 159 ? 19.772 7.879 -32.254 1.00 93.85 159 ASP A N 1
ATOM 1200 C CA . ASP A 1 159 ? 21.122 8.330 -31.950 1.00 92.03 159 ASP A CA 1
ATOM 1201 C C . ASP A 1 159 ? 21.563 9.334 -33.013 1.00 90.81 159 ASP A C 1
ATOM 1202 O O . ASP A 1 159 ? 22.597 9.987 -32.872 1.00 90.94 159 ASP A O 1
ATOM 1207 N N . VAL A 1 160 ? 20.756 9.462 -34.066 1.00 89.41 160 VAL A N 1
ATOM 1208 C CA . VAL A 1 160 ? 21.044 10.373 -35.175 1.00 84.41 160 VAL A CA 1
ATOM 1209 C C . VAL A 1 160 ? 20.078 11.547 -35.236 1.00 82.46 160 VAL A C 1
ATOM 1210 O O . VAL A 1 160 ? 18.878 11.383 -35.025 1.00 82.19 160 VAL A O 1
ATOM 1214 N N . ASP A 1 161 ? 20.610 12.730 -35.525 1.00 82.43 161 ASP A N 1
ATOM 1215 C CA . ASP A 1 161 ? 19.792 13.935 -35.642 1.00 83.62 161 ASP A CA 1
ATOM 1216 C C . ASP A 1 161 ? 19.458 14.126 -37.106 1.00 82.47 161 ASP A C 1
ATOM 1217 O O . ASP A 1 161 ? 18.346 14.521 -37.460 1.00 83.50 161 ASP A O 1
ATOM 1222 N N . TYR A 1 162 ? 20.445 13.850 -37.951 1.00 79.72 162 TYR A N 1
ATOM 1223 C CA . TYR A 1 162 ? 20.291 13.972 -39.388 1.00 77.20 162 TYR A CA 1
ATOM 1224 C C . TYR A 1 162 ? 21.610 13.653 -40.069 1.00 76.12 162 TYR A C 1
ATOM 1225 O O . TYR A 1 162 ? 22.653 13.633 -39.425 1.00 79.32 162 TYR A O 1
ATOM 1234 N N . ALA A 1 163 ? 21.555 13.394 -41.369 1.00 73.36 163 ALA A N 1
ATOM 1235 C CA . ALA A 1 163 ? 22.745 13.082 -42.145 1.00 68.60 163 ALA A CA 1
ATOM 1236 C C . ALA A 1 163 ? 22.792 14.002 -43.354 1.00 68.52 163 ALA A C 1
ATOM 1237 O O . ALA A 1 163 ? 21.762 14.300 -43.952 1.00 70.09 163 ALA A O 1
ATOM 1239 N N . VAL A 1 164 ? 23.983 14.461 -43.714 1.00 65.71 164 VAL A N 1
ATOM 1240 C CA . VAL A 1 164 ? 24.118 15.339 -44.866 1.00 63.93 164 VAL A CA 1
ATOM 1241 C C . VAL A 1 164 ? 24.735 14.588 -46.033 1.00 64.47 164 VAL A C 1
ATOM 1242 O O . VAL A 1 164 ? 25.595 13.740 -45.845 1.00 69.91 164 VAL A O 1
ATOM 1246 N N . VAL A 1 165 ? 24.299 14.899 -47.243 1.00 64.42 165 VAL A N 1
ATOM 1247 C CA . VAL A 1 165 ? 24.825 14.221 -48.415 1.00 66.52 165 VAL A CA 1
ATOM 1248 C C . VAL A 1 165 ? 25.239 15.188 -49.516 1.00 72.43 165 VAL A C 1
ATOM 1249 O O . VAL A 1 165 ? 24.391 15.768 -50.208 1.00 73.41 165 VAL A O 1
ATOM 1253 N N . GLU A 1 166 ? 26.552 15.362 -49.664 1.00 75.53 166 GLU A N 1
ATOM 1254 C CA . GLU A 1 166 ? 27.109 16.234 -50.694 1.00 75.73 166 GLU A CA 1
ATOM 1255 C C . GLU A 1 166 ? 27.203 15.397 -51.955 1.00 73.02 166 GLU A C 1
ATOM 1256 O O . GLU A 1 166 ? 27.580 14.235 -51.898 1.00 72.98 166 GLU A O 1
ATOM 1262 N N . TYR A 1 167 ? 26.851 15.976 -53.092 1.00 71.19 167 TYR A N 1
ATOM 1263 C CA . TYR A 1 167 ? 26.872 15.225 -54.333 1.00 73.49 167 TYR A CA 1
ATOM 1264 C C . TYR A 1 167 ? 26.960 16.192 -55.508 1.00 74.91 167 TYR A C 1
ATOM 1265 O O . TYR A 1 167 ? 26.455 17.309 -55.442 1.00 75.18 167 TYR A O 1
ATOM 1274 N N . PRO A 1 168 ? 27.616 15.779 -56.600 1.00 76.26 168 PRO A N 1
ATOM 1275 C CA . PRO A 1 168 ? 27.740 16.658 -57.767 1.00 76.51 168 PRO A CA 1
ATOM 1276 C C . PRO A 1 168 ? 26.460 16.732 -58.599 1.00 75.35 168 PRO A C 1
ATOM 1277 O O . PRO A 1 168 ? 26.341 16.071 -59.630 1.00 79.11 168 PRO A O 1
ATOM 1281 N N . LEU A 1 169 ? 25.505 17.534 -58.148 1.00 72.17 169 LEU A N 1
ATOM 1282 C CA . LEU A 1 169 ? 24.247 17.693 -58.866 1.00 69.60 169 LEU A CA 1
ATOM 1283 C C . LEU A 1 169 ? 24.075 19.151 -59.246 1.00 66.97 169 LEU A C 1
ATOM 1284 O O . LEU A 1 169 ? 23.828 19.994 -58.393 1.00 67.16 169 LEU A O 1
A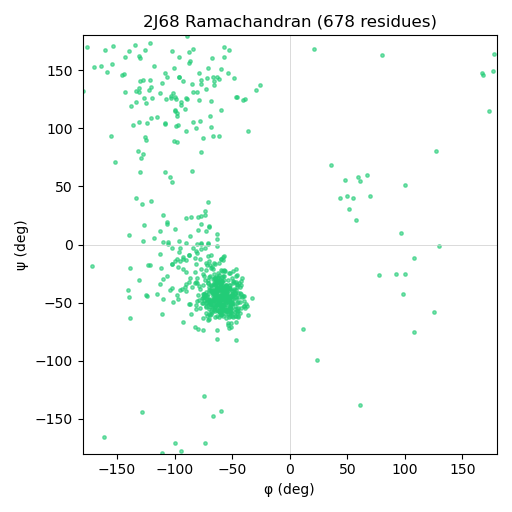TOM 1289 N N . THR A 1 170 ? 24.206 19.443 -60.532 1.00 64.50 170 THR A N 1
ATOM 1290 C CA . THR A 1 170 ? 24.080 20.807 -61.014 1.00 61.29 170 THR A CA 1
ATOM 1291 C C . THR A 1 170 ? 22.926 21.608 -60.379 1.00 60.23 170 THR A C 1
ATOM 1292 O O . THR A 1 170 ? 23.062 22.812 -60.149 1.00 59.86 170 THR A O 1
ATOM 1296 N N . LEU A 1 171 ? 21.802 20.962 -60.078 1.00 57.13 171 LEU A N 1
ATOM 1297 C CA . LEU A 1 171 ? 20.688 21.675 -59.452 1.00 55.87 171 LEU A CA 1
ATOM 1298 C C . LEU A 1 171 ? 21.128 22.254 -58.098 1.00 57.52 171 LEU A C 1
ATOM 1299 O O . LEU A 1 171 ? 20.885 23.418 -57.793 1.00 57.84 171 LEU A O 1
ATOM 1304 N N . LEU A 1 172 ? 21.773 21.433 -57.280 1.00 57.84 172 LEU A N 1
ATOM 1305 C CA . LEU A 1 172 ? 22.242 21.879 -55.977 1.00 60.43 172 LEU A CA 1
ATOM 1306 C C . LEU A 1 172 ? 23.291 22.980 -56.127 1.00 62.26 172 LEU A C 1
ATOM 1307 O O . LEU A 1 172 ? 23.419 23.862 -55.277 1.00 63.61 172 LEU A O 1
ATOM 1312 N N . GLN A 1 173 ? 24.045 22.909 -57.215 1.00 65.14 173 GLN A N 1
ATOM 1313 C CA . GLN A 1 173 ? 25.087 23.882 -57.511 1.00 66.05 173 GLN A CA 1
ATOM 1314 C C . GLN A 1 173 ? 24.450 25.261 -57.613 1.00 65.40 173 GLN A C 1
ATOM 1315 O O . GLN A 1 173 ? 24.859 26.197 -56.929 1.00 65.48 173 GLN A O 1
ATOM 1321 N N . LYS A 1 174 ? 23.428 25.367 -58.459 1.00 65.21 174 LYS A N 1
ATOM 1322 C CA . LYS A 1 174 ? 22.731 26.630 -58.684 1.00 64.35 174 LYS A CA 1
ATOM 1323 C C . LYS A 1 174 ? 22.033 27.188 -57.451 1.00 62.24 174 LYS A C 1
ATOM 1324 O O . LYS A 1 174 ? 21.333 28.191 -57.543 1.00 63.04 174 LYS A O 1
ATOM 1330 N N . GLY A 1 175 ? 22.211 26.533 -56.306 1.00 61.65 175 GLY A N 1
ATOM 1331 C CA . GLY A 1 175 ? 21.615 27.023 -55.070 1.00 61.66 175 GLY A CA 1
ATOM 1332 C C . GLY A 1 175 ? 20.332 26.388 -54.553 1.00 62.30 175 GLY A C 1
ATOM 1333 O O . GLY A 1 175 ? 19.371 27.093 -54.236 1.00 61.94 175 GLY A O 1
ATOM 1334 N N . ILE A 1 176 ? 20.317 25.063 -54.442 1.00 60.69 176 ILE A N 1
ATOM 1335 C CA . ILE A 1 176 ? 19.150 24.338 -53.953 1.00 53.72 176 ILE A CA 1
ATOM 1336 C C . ILE A 1 176 ? 19.566 23.313 -52.915 1.00 54.20 176 ILE A C 1
ATOM 1337 O O . ILE A 1 176 ? 20.509 22.555 -53.125 1.00 56.19 176 ILE A O 1
ATOM 1342 N N . GLU A 1 177 ? 18.871 23.288 -51.788 1.00 55.20 177 GLU A N 1
ATOM 1343 C CA . GLU A 1 177 ? 19.169 22.301 -50.758 1.00 52.74 177 GLU A CA 1
ATOM 1344 C C . GLU A 1 177 ? 17.896 21.508 -50.550 1.00 50.25 177 GLU A C 1
ATOM 1345 O O . GLU A 1 177 ? 16.796 22.053 -50.593 1.00 50.57 177 GLU A O 1
ATOM 1351 N N . ILE A 1 178 ? 18.032 20.213 -50.338 1.00 47.87 178 ILE A N 1
ATOM 1352 C CA . ILE A 1 178 ? 16.849 19.407 -50.143 1.00 45.64 178 ILE A CA 1
ATOM 1353 C C . ILE A 1 178 ? 16.901 18.685 -48.812 1.00 46.17 178 ILE A C 1
ATOM 1354 O O . ILE A 1 178 ? 17.923 18.124 -48.431 1.00 44.90 178 ILE A O 1
ATOM 1359 N N . VAL A 1 179 ? 15.793 18.747 -48.087 1.00 47.98 179 VAL A N 1
ATOM 1360 C CA . VAL A 1 179 ? 15.679 18.065 -46.809 1.00 47.60 179 VAL A CA 1
ATOM 1361 C C . VAL A 1 179 ? 14.595 17.024 -47.019 1.00 46.68 179 VAL A C 1
ATOM 1362 O O . VAL A 1 179 ? 13.422 17.361 -47.168 1.00 47.69 179 VAL A O 1
ATOM 1366 N N . ASP A 1 180 ? 15.010 15.764 -47.048 1.00 46.16 180 ASP A N 1
ATOM 1367 C CA . ASP A 1 180 ? 14.121 14.628 -47.265 1.00 47.11 180 ASP A CA 1
ATOM 1368 C C . ASP A 1 180 ? 13.722 13.990 -45.924 1.00 47.49 180 ASP A C 1
ATOM 1369 O O . ASP A 1 180 ? 14.510 13.277 -45.320 1.00 49.23 180 ASP A O 1
ATOM 1374 N N . SER A 1 181 ? 12.506 14.260 -45.456 1.00 49.07 181 SER A N 1
ATOM 1375 C CA . SER A 1 181 ? 12.015 13.700 -44.193 1.00 52.79 181 SER A CA 1
ATOM 1376 C C . SER A 1 181 ? 11.529 12.273 -44.397 1.00 52.88 181 SER A C 1
ATOM 1377 O O . SER A 1 181 ? 10.747 12.001 -45.300 1.00 57.62 181 SER A O 1
ATOM 1380 N N . PRO A 1 182 ? 11.959 11.348 -43.535 1.00 52.36 182 PRO A N 1
ATOM 1381 C CA . PRO A 1 182 ? 11.605 9.930 -43.596 1.00 52.48 182 PRO A CA 1
ATOM 1382 C C . PRO A 1 182 ? 10.180 9.532 -43.253 1.00 49.33 182 PRO A C 1
ATOM 1383 O O . PRO A 1 182 ? 9.774 8.410 -43.538 1.00 48.69 182 PRO A O 1
ATOM 1387 N N . GLY A 1 183 ? 9.416 10.422 -42.643 1.00 45.40 183 GLY A N 1
ATOM 1388 C CA . GLY A 1 183 ? 8.064 10.035 -42.314 1.00 46.24 183 GLY A CA 1
ATOM 1389 C C . GLY A 1 183 ? 7.222 11.120 -41.696 1.00 50.42 183 GLY A C 1
ATOM 1390 O O . GLY A 1 183 ? 7.713 12.179 -41.302 1.00 52.86 183 GLY A O 1
ATOM 1391 N N . LEU A 1 184 ? 5.935 10.834 -41.588 1.00 51.06 184 LEU A N 1
ATOM 1392 C CA . LEU A 1 184 ? 4.999 11.787 -41.034 1.00 53.19 184 LEU A CA 1
ATOM 1393 C C . LEU A 1 184 ? 4.698 11.628 -39.546 1.00 56.03 184 LEU A C 1
ATOM 1394 O O . LEU A 1 184 ? 3.958 12.431 -38.975 1.00 58.75 184 LEU A O 1
ATOM 1399 N N . ASN A 1 185 ? 5.264 10.603 -38.918 1.00 56.64 185 ASN A N 1
ATOM 1400 C CA . ASN A 1 185 ? 5.019 10.359 -37.501 1.00 59.78 185 ASN A CA 1
ATOM 1401 C C . ASN A 1 185 ? 5.388 11.572 -36.658 1.00 63.16 185 ASN A C 1
ATOM 1402 O O . ASN A 1 185 ? 6.135 12.441 -37.104 1.00 64.09 185 ASN A O 1
ATOM 1407 N N . ASP A 1 186 ? 4.870 11.617 -35.432 1.00 67.45 186 ASP A N 1
ATOM 1408 C CA . ASP A 1 186 ? 5.101 12.745 -34.530 1.00 68.92 186 ASP A CA 1
ATOM 1409 C C . ASP A 1 186 ? 6.492 12.924 -33.941 1.00 68.61 186 ASP A C 1
ATOM 1410 O O . ASP A 1 186 ? 6.908 14.058 -33.671 1.00 65.94 186 ASP A O 1
ATOM 1415 N N . THR A 1 187 ? 7.214 11.829 -33.731 1.00 66.99 187 THR A N 1
ATOM 1416 C CA . THR A 1 187 ? 8.552 11.949 -33.172 1.00 69.81 187 THR A CA 1
ATOM 1417 C C . THR A 1 187 ? 9.460 12.643 -34.181 1.00 70.42 187 THR A C 1
ATOM 1418 O O . THR A 1 187 ? 10.178 13.588 -33.840 1.00 69.66 187 THR A O 1
ATOM 1422 N N . GLU A 1 188 ? 9.418 12.168 -35.424 1.00 71.98 188 GLU A N 1
ATOM 1423 C CA . GLU A 1 188 ? 10.212 12.746 -36.509 1.00 72.53 188 GLU A CA 1
ATOM 1424 C C . GLU A 1 188 ? 9.755 14.187 -36.743 1.00 70.84 188 GLU A C 1
ATOM 1425 O O . GLU A 1 188 ? 10.545 15.051 -37.123 1.00 67.71 188 GLU A O 1
ATOM 1431 N N . ALA A 1 189 ? 8.470 14.428 -36.509 1.00 70.74 189 ALA A N 1
ATOM 1432 C CA . ALA A 1 189 ? 7.892 15.748 -36.665 1.00 72.05 189 ALA A CA 1
ATOM 1433 C C . ALA A 1 189 ? 8.622 16.729 -35.766 1.00 75.68 189 ALA A C 1
ATOM 1434 O O . ALA A 1 189 ? 9.228 17.679 -36.255 1.00 77.77 189 ALA A O 1
ATOM 1436 N N . ARG A 1 190 ? 8.573 16.497 -34.455 1.00 78.10 190 ARG A N 1
ATOM 1437 C CA . ARG A 1 190 ? 9.243 17.386 -33.504 1.00 81.90 190 ARG A CA 1
ATOM 1438 C C . ARG A 1 190 ? 10.704 17.624 -33.857 1.00 82.91 190 ARG A C 1
ATOM 1439 O O . ARG A 1 190 ? 11.165 18.765 -33.882 1.00 84.99 190 ARG A O 1
ATOM 1447 N N . ASN A 1 191 ? 11.434 16.543 -34.104 1.00 82.97 191 ASN A N 1
ATOM 1448 C CA . ASN A 1 191 ? 12.840 16.647 -34.455 1.00 83.93 191 ASN A CA 1
ATOM 1449 C C . ASN A 1 191 ? 13.013 17.755 -35.500 1.00 82.15 191 ASN A C 1
ATOM 1450 O O . ASN A 1 191 ? 13.760 18.707 -35.283 1.00 80.29 191 ASN A O 1
ATOM 1455 N N . GLU A 1 192 ? 12.302 17.625 -36.621 1.00 81.66 192 GLU A N 1
ATOM 1456 C CA . GLU A 1 192 ? 12.334 18.604 -37.713 1.00 81.05 192 GLU A CA 1
ATOM 1457 C C . GLU A 1 192 ? 11.980 20.004 -37.219 1.00 80.14 192 GLU A C 1
ATOM 1458 O O . GLU A 1 192 ? 12.608 20.990 -37.601 1.00 78.44 192 GLU A O 1
ATOM 1464 N N . LEU A 1 193 ? 10.949 20.086 -36.388 1.00 79.89 193 LEU A N 1
ATOM 1465 C CA . LEU A 1 193 ? 10.519 21.363 -35.840 1.00 80.95 193 LEU A CA 1
ATOM 1466 C C . LEU A 1 193 ? 11.627 21.932 -34.955 1.00 79.72 193 LEU A C 1
ATOM 1467 O O . LEU A 1 193 ? 11.952 23.117 -35.036 1.00 79.01 193 LEU A O 1
ATOM 1472 N N . SER A 1 194 ? 12.213 21.075 -34.125 1.00 78.92 194 SER A N 1
ATOM 1473 C CA . SER A 1 194 ? 13.275 21.484 -33.213 1.00 79.86 194 SER A CA 1
ATOM 1474 C C . SER A 1 194 ? 14.564 21.903 -33.915 1.00 77.36 194 SER A C 1
ATOM 1475 O O . SER A 1 194 ? 15.266 22.800 -33.446 1.00 76.26 194 SER A O 1
ATOM 1478 N N . LEU A 1 195 ? 14.881 21.248 -35.027 1.00 74.75 195 LEU A N 1
ATOM 1479 C CA . LEU A 1 195 ? 16.083 21.578 -35.787 1.00 74.37 195 LEU A CA 1
ATOM 1480 C C . LEU A 1 195 ? 15.828 22.792 -36.688 1.00 75.95 195 LEU A C 1
ATOM 1481 O O . LEU A 1 195 ? 16.742 23.308 -37.332 1.00 76.04 195 LEU A O 1
ATOM 1486 N N . GLY A 1 196 ? 14.578 23.247 -36.717 1.00 77.56 196 GLY A N 1
ATOM 1487 C CA . GLY A 1 196 ? 14.213 24.391 -37.536 1.00 77.19 196 GLY A CA 1
ATOM 1488 C C . GLY A 1 196 ? 13.388 24.009 -38.756 1.00 77.48 196 GLY A C 1
ATOM 1489 O O . GLY A 1 196 ? 12.168 24.215 -38.798 1.00 78.72 196 GLY A O 1
ATOM 1490 N N . TYR A 1 197 ? 14.075 23.444 -39.744 1.00 74.15 197 TYR A N 1
ATOM 1491 C CA . TYR A 1 197 ? 13.494 22.999 -41.009 1.00 69.54 197 TYR A CA 1
ATOM 1492 C C . TYR A 1 197 ? 12.067 23.429 -41.349 1.00 66.53 197 TYR A C 1
ATOM 1493 O O . TYR A 1 197 ? 11.880 24.281 -42.208 1.00 67.66 197 TYR A O 1
ATOM 1502 N N . VAL A 1 198 ? 11.063 22.861 -40.690 1.00 64.31 198 VAL A N 1
ATOM 1503 C CA . VAL A 1 198 ? 9.681 23.226 -40.991 1.00 60.98 198 VAL A CA 1
ATOM 1504 C C . VAL A 1 198 ? 9.489 24.732 -41.067 1.00 61.47 198 VAL A C 1
ATOM 1505 O O . VAL A 1 198 ? 8.526 25.210 -41.665 1.00 59.40 198 VAL A O 1
ATOM 1509 N N . ASN A 1 199 ? 10.397 25.482 -40.451 1.00 62.14 199 ASN A N 1
ATOM 1510 C CA . ASN A 1 199 ? 10.297 26.937 -40.467 1.00 64.00 199 ASN A CA 1
ATOM 1511 C C . ASN A 1 199 ? 11.570 27.606 -40.952 1.00 63.90 199 ASN A C 1
ATOM 1512 O O . ASN A 1 199 ? 11.770 28.798 -40.742 1.00 65.51 199 ASN A O 1
ATOM 1517 N N . ASN A 1 200 ? 12.426 26.834 -41.607 1.00 63.01 200 ASN A N 1
ATOM 1518 C CA . ASN A 1 200 ? 13.673 27.362 -42.134 1.00 61.77 200 ASN A CA 1
ATOM 1519 C C . ASN A 1 200 ? 13.899 26.906 -43.562 1.00 61.72 200 ASN A C 1
ATOM 1520 O O . ASN A 1 200 ? 15.014 26.578 -43.961 1.00 61.23 200 ASN A O 1
ATOM 1525 N N . CYS A 1 201 ? 12.829 26.898 -44.338 1.00 59.97 201 CYS A N 1
ATOM 1526 C CA . CYS A 1 201 ? 12.923 26.469 -45.717 1.00 59.44 201 CYS A CA 1
ATOM 1527 C C . CYS A 1 201 ? 11.942 27.316 -46.512 1.00 54.99 201 CYS A C 1
ATOM 1528 O O . CYS A 1 201 ? 10.884 27.669 -46.011 1.00 54.39 201 CYS A O 1
ATOM 1531 N N . HIS A 1 202 ? 12.290 27.635 -47.750 1.00 52.29 202 HIS A N 1
ATOM 1532 C CA . HIS A 1 202 ? 11.432 28.468 -48.571 1.00 49.12 202 HIS A CA 1
ATOM 1533 C C . HIS A 1 202 ? 10.156 27.801 -49.019 1.00 48.79 202 HIS A C 1
ATOM 1534 O O . HIS A 1 202 ? 9.160 28.483 -49.254 1.00 51.25 202 HIS A O 1
ATOM 1541 N N . ALA A 1 203 ? 10.165 26.479 -49.143 1.00 45.65 203 ALA A N 1
ATOM 1542 C CA . ALA A 1 203 ? 8.956 25.790 -49.572 1.00 44.32 203 ALA A CA 1
ATOM 1543 C C . ALA A 1 203 ? 8.884 24.348 -49.104 1.00 43.84 203 ALA A C 1
ATOM 1544 O O . ALA A 1 203 ? 9.910 23.724 -48.837 1.00 46.26 203 ALA A O 1
ATOM 1546 N N . ILE A 1 204 ? 7.664 23.823 -48.997 1.00 40.04 204 ILE A N 1
ATOM 1547 C CA . ILE A 1 204 ? 7.483 22.434 -48.605 1.00 37.15 204 ILE A CA 1
ATOM 1548 C C . ILE A 1 204 ? 6.921 21.603 -49.753 1.00 37.45 204 ILE A C 1
ATOM 1549 O O . ILE A 1 204 ? 5.950 21.989 -50.397 1.00 38.53 204 ILE A O 1
ATOM 1554 N N . LEU A 1 205 ? 7.557 20.472 -50.025 1.00 35.45 205 LEU A N 1
ATOM 1555 C CA . LEU A 1 205 ? 7.103 19.566 -51.070 1.00 35.48 205 LEU A CA 1
ATOM 1556 C C . LEU A 1 205 ? 6.539 18.367 -50.326 1.00 36.83 205 LEU A C 1
ATOM 1557 O O . LEU A 1 205 ? 7.300 17.553 -49.816 1.00 40.29 205 LEU A O 1
ATOM 1562 N N . PHE A 1 206 ? 5.210 18.277 -50.262 1.00 36.50 206 PHE A N 1
ATOM 1563 C CA . PHE A 1 206 ? 4.485 17.214 -49.544 1.00 37.91 206 PHE A CA 1
ATOM 1564 C C . PHE A 1 206 ? 3.978 16.128 -50.489 1.00 37.58 206 PHE A C 1
ATOM 1565 O O . PHE A 1 206 ? 2.854 16.199 -50.977 1.00 42.12 206 PHE A O 1
ATOM 1573 N N . VAL A 1 207 ? 4.793 15.111 -50.734 1.00 35.50 207 VAL A N 1
ATOM 1574 C CA . VAL A 1 207 ? 4.400 14.057 -51.653 1.00 36.17 207 VAL A CA 1
ATOM 1575 C C . VAL A 1 207 ? 3.265 13.170 -51.171 1.00 38.56 207 VAL A C 1
ATOM 1576 O O . VAL A 1 207 ? 3.333 12.558 -50.102 1.00 43.93 207 VAL A O 1
ATOM 1580 N N . MET A 1 208 ? 2.215 13.101 -51.974 1.00 37.66 208 MET A N 1
ATOM 1581 C CA . MET A 1 208 ? 1.081 12.261 -51.643 1.00 40.07 208 MET A CA 1
ATOM 1582 C C . MET A 1 208 ? 0.914 11.279 -52.789 1.00 40.80 208 MET A C 1
ATOM 1583 O O . MET A 1 208 ? 1.613 11.390 -53.799 1.00 40.95 208 MET A O 1
ATOM 1588 N N . ARG A 1 209 ? 0.003 10.320 -52.632 1.00 41.85 209 ARG A N 1
ATOM 1589 C CA . ARG A 1 209 ? -0.234 9.311 -53.668 1.00 42.37 209 ARG A CA 1
ATOM 1590 C C . ARG A 1 209 ? -1.709 9.142 -54.020 1.00 41.72 209 ARG A C 1
ATOM 1591 O O . ARG A 1 209 ? -2.570 9.159 -53.152 1.00 44.72 209 ARG A O 1
ATOM 1599 N N . ALA A 1 210 ? -2.000 8.955 -55.297 1.00 42.13 210 ALA A N 1
ATOM 1600 C CA . ALA A 1 210 ? -3.379 8.808 -55.730 1.00 42.43 210 ALA A CA 1
ATOM 1601 C C . ALA A 1 210 ? -4.094 7.591 -55.144 1.00 42.38 210 ALA A C 1
ATOM 1602 O O . ALA A 1 210 ? -5.297 7.621 -54.931 1.00 42.58 210 ALA A O 1
ATOM 1604 N N . SER A 1 211 ? -3.351 6.521 -54.885 1.00 44.79 211 SER A N 1
ATOM 1605 C CA . SER A 1 211 ? -3.915 5.293 -54.329 1.00 44.29 211 SER A CA 1
ATOM 1606 C C . SER A 1 211 ? -4.177 5.429 -52.842 1.00 48.08 211 SER A C 1
ATOM 1607 O O . SER A 1 211 ? -4.617 4.485 -52.205 1.00 54.56 211 SER A O 1
ATOM 1610 N N . GLN A 1 212 ? -3.879 6.584 -52.273 1.00 46.95 212 GLN A N 1
ATOM 1611 C CA . GLN A 1 212 ? -4.096 6.782 -50.854 1.00 47.86 212 GLN A CA 1
ATOM 1612 C C . GLN A 1 212 ? -4.354 8.243 -50.636 1.00 48.10 212 GLN A C 1
ATOM 1613 O O . GLN A 1 212 ? -3.517 8.959 -50.086 1.00 53.08 212 GLN A O 1
ATOM 1619 N N . PRO A 1 213 ? -5.529 8.707 -51.073 1.00 45.62 213 PRO A N 1
ATOM 1620 C CA . PRO A 1 213 ? -6.012 10.085 -50.988 1.00 45.44 213 PRO A CA 1
ATOM 1621 C C . PRO A 1 213 ? -6.120 10.635 -49.580 1.00 48.93 213 PRO A C 1
ATOM 1622 O O . PRO A 1 213 ? -6.903 10.144 -48.778 1.00 54.76 213 PRO A O 1
ATOM 1626 N N . CYS A 1 214 ? -5.331 11.658 -49.284 1.00 51.24 214 CYS A N 1
ATOM 1627 C CA . CYS A 1 214 ? -5.375 12.308 -47.981 1.00 53.51 214 CYS A CA 1
ATOM 1628 C C . CYS A 1 214 ? -5.637 11.345 -46.815 1.00 53.42 214 CYS A C 1
ATOM 1629 O O . CYS A 1 214 ? -6.698 11.374 -46.187 1.00 50.05 214 CYS A O 1
ATOM 1632 N N . THR A 1 215 ? -4.656 10.494 -46.540 1.00 53.07 215 THR A N 1
ATOM 1633 C CA . THR A 1 215 ? -4.729 9.539 -45.451 1.00 54.27 215 THR A CA 1
ATOM 1634 C C . THR A 1 215 ? -5.080 10.277 -44.162 1.00 57.27 215 THR A C 1
ATOM 1635 O O . THR A 1 215 ? -5.035 11.507 -44.106 1.00 59.41 215 THR A O 1
ATOM 1639 N N . LEU A 1 216 ? -5.433 9.522 -43.126 1.00 58.06 216 LEU A N 1
ATOM 1640 C CA . LEU A 1 216 ? -5.741 10.108 -41.832 1.00 53.31 216 LEU A CA 1
ATOM 1641 C C . LEU A 1 216 ? -4.390 10.666 -41.383 1.00 50.27 216 LEU A C 1
ATOM 1642 O O . LEU A 1 216 ? -4.290 11.787 -40.880 1.00 43.84 216 LEU A O 1
ATOM 1647 N N . GLY A 1 217 ? -3.344 9.880 -41.614 1.00 47.35 217 GLY A N 1
ATOM 1648 C CA . GLY A 1 217 ? -2.012 10.303 -41.226 1.00 50.09 217 GLY A CA 1
ATOM 1649 C C . GLY A 1 217 ? -1.618 11.649 -41.794 1.00 48.29 217 GLY A C 1
ATOM 1650 O O . GLY A 1 217 ? -1.038 12.496 -41.118 1.00 46.49 217 GLY A O 1
ATOM 1651 N N . GLU A 1 218 ? -1.940 11.841 -43.060 1.00 49.56 218 GLU A N 1
ATOM 1652 C CA . GLU A 1 218 ? -1.615 13.071 -43.737 1.00 47.70 218 GLU A CA 1
ATOM 1653 C C . GLU A 1 218 ? -2.484 14.170 -43.166 1.00 49.75 218 GLU A C 1
ATOM 1654 O O . GLU A 1 218 ? -1.980 15.098 -42.543 1.00 50.70 218 GLU A O 1
ATOM 1660 N N . ARG A 1 219 ? -3.794 14.047 -43.352 1.00 48.71 219 ARG A N 1
ATOM 1661 C CA . ARG A 1 219 ? -4.719 15.052 -42.860 1.00 49.90 219 ARG A CA 1
ATOM 1662 C C . ARG A 1 219 ? -4.383 15.529 -41.448 1.00 50.32 219 ARG A C 1
ATOM 1663 O O . ARG A 1 219 ? -4.522 16.714 -41.134 1.00 49.19 219 ARG A O 1
ATOM 1671 N N . ARG A 1 220 ? -3.914 14.614 -40.605 1.00 51.82 220 ARG A N 1
ATOM 1672 C CA . ARG A 1 220 ? -3.564 14.963 -39.232 1.00 51.11 220 ARG A CA 1
ATOM 1673 C C . ARG A 1 220 ? -2.347 15.881 -39.219 1.00 50.05 220 ARG A C 1
ATOM 1674 O O . ARG A 1 220 ? -2.387 16.969 -38.635 1.00 50.41 220 ARG A O 1
ATOM 1682 N N . TYR A 1 221 ? -1.275 15.433 -39.873 1.00 48.15 221 TYR A N 1
ATOM 1683 C CA . TYR A 1 221 ? -0.024 16.185 -39.961 1.00 43.37 221 TYR A CA 1
ATOM 1684 C C . TYR A 1 221 ? -0.318 17.594 -40.418 1.00 43.34 221 TYR A C 1
ATOM 1685 O O . TYR A 1 221 ? 0.035 18.556 -39.749 1.00 43.36 221 TYR A O 1
ATOM 1694 N N . LEU A 1 222 ? -0.984 17.706 -41.560 1.00 44.96 222 LEU A N 1
ATOM 1695 C CA . LEU A 1 222 ? -1.322 19.000 -42.113 1.00 47.18 222 LEU A CA 1
ATOM 1696 C C . LEU A 1 222 ? -1.914 19.918 -41.069 1.00 52.07 222 LEU A C 1
ATOM 1697 O O . LEU A 1 222 ? -1.523 21.080 -40.971 1.00 54.73 222 LEU A O 1
ATOM 1702 N N . GLU A 1 223 ? -2.841 19.404 -40.269 1.00 56.66 223 GLU A N 1
ATOM 1703 C CA . GLU A 1 223 ? -3.460 20.237 -39.248 1.00 56.85 223 GLU A CA 1
ATOM 1704 C C . GLU A 1 223 ? -2.519 20.602 -38.120 1.00 55.52 223 GLU A C 1
ATOM 1705 O O . GLU A 1 223 ? -2.432 21.762 -37.735 1.00 56.21 223 GLU A O 1
ATOM 1711 N N . ASN A 1 224 ? -1.804 19.620 -37.591 1.00 55.25 224 ASN A N 1
ATOM 1712 C CA . ASN A 1 224 ? -0.894 19.887 -36.487 1.00 56.64 224 ASN A CA 1
ATOM 1713 C C . ASN A 1 224 ? 0.346 20.706 -36.811 1.00 57.80 224 ASN A C 1
ATOM 1714 O O . ASN A 1 224 ? 0.875 21.401 -35.933 1.00 61.59 224 ASN A O 1
ATOM 1719 N N . TYR A 1 225 ? 0.811 20.654 -38.055 1.00 53.75 225 TYR A N 1
ATOM 1720 C CA . TYR A 1 225 ? 2.038 21.363 -38.380 1.00 48.75 225 TYR A CA 1
ATOM 1721 C C . TYR A 1 225 ? 2.028 22.402 -39.491 1.00 47.05 225 TYR A C 1
ATOM 1722 O O . TYR A 1 225 ? 2.924 23.241 -39.558 1.00 47.17 225 TYR A O 1
ATOM 1731 N N . ILE A 1 226 ? 1.016 22.378 -40.345 1.00 45.86 226 ILE A N 1
ATOM 1732 C CA . ILE A 1 226 ? 0.979 23.304 -41.472 1.00 44.72 226 ILE A CA 1
ATOM 1733 C C . ILE A 1 226 ? -0.162 24.322 -41.473 1.00 49.15 226 ILE A C 1
ATOM 1734 O O . ILE A 1 226 ? 0.053 25.499 -41.780 1.00 50.79 226 ILE A O 1
ATOM 1739 N N . LYS A 1 227 ? -1.362 23.869 -41.124 1.00 51.36 227 LYS A N 1
ATOM 1740 C CA . LYS A 1 227 ? -2.546 24.722 -41.097 1.00 51.83 227 LYS A CA 1
ATOM 1741 C C . LYS A 1 227 ? -2.357 26.064 -40.411 1.00 54.13 227 LYS A C 1
ATOM 1742 O O . LYS A 1 227 ? -1.903 26.132 -39.269 1.00 54.39 227 LYS A O 1
ATOM 1748 N N . GLY A 1 228 ? -2.719 27.127 -41.125 1.00 56.03 228 GLY A N 1
ATOM 1749 C CA . GLY A 1 228 ? -2.618 28.473 -40.588 1.00 55.26 228 GLY A CA 1
ATOM 1750 C C . GLY A 1 228 ? -1.283 28.862 -39.993 1.00 55.32 228 GLY A C 1
ATOM 1751 O O . GLY A 1 228 ? -1.224 29.663 -39.070 1.00 58.52 228 GLY A O 1
ATOM 1752 N N . ARG A 1 229 ? -0.205 28.302 -40.517 1.00 56.63 229 ARG A N 1
ATOM 1753 C CA . ARG A 1 229 ? 1.123 28.620 -40.021 1.00 58.02 229 ARG A CA 1
ATOM 1754 C C . ARG A 1 229 ? 1.826 29.519 -41.031 1.00 59.09 229 ARG A C 1
ATOM 1755 O O . ARG A 1 229 ? 2.996 29.877 -40.857 1.00 61.80 229 ARG A O 1
ATOM 1763 N N . GLY A 1 230 ? 1.110 29.868 -42.093 1.00 57.20 230 GLY A N 1
ATOM 1764 C CA . GLY A 1 230 ? 1.681 30.707 -43.126 1.00 55.70 230 GLY A CA 1
ATOM 1765 C C . GLY A 1 230 ? 2.894 30.085 -43.798 1.00 57.03 230 GLY A C 1
ATOM 1766 O O . GLY A 1 230 ? 3.958 30.697 -43.837 1.00 60.63 230 GLY A O 1
ATOM 1767 N N . LEU A 1 231 ? 2.752 28.869 -44.318 1.00 54.04 231 LEU A N 1
ATOM 1768 C CA . LEU A 1 231 ? 3.857 28.198 -45.003 1.00 48.78 231 LEU A CA 1
ATOM 1769 C C . LEU A 1 231 ? 3.473 27.944 -46.461 1.00 47.89 231 LEU A C 1
ATOM 1770 O O . LEU A 1 231 ? 2.293 27.833 -46.778 1.00 50.88 231 LEU A O 1
ATOM 1775 N N . THR A 1 232 ? 4.454 27.860 -47.352 1.00 43.35 232 THR A N 1
ATOM 1776 C CA . THR A 1 232 ? 4.145 27.574 -48.747 1.00 41.31 232 THR A CA 1
ATOM 1777 C C . THR A 1 232 ? 4.404 26.096 -48.970 1.00 42.88 232 THR A C 1
ATOM 1778 O O . THR A 1 232 ? 5.545 25.619 -48.850 1.00 43.04 232 THR A O 1
ATOM 1782 N N . VAL A 1 233 ? 3.348 25.358 -49.282 1.00 38.26 233 VAL A N 1
ATOM 1783 C CA . VAL A 1 233 ? 3.526 23.949 -49.526 1.00 38.12 233 VAL A CA 1
ATOM 1784 C C . VAL A 1 233 ? 2.835 23.541 -50.819 1.00 37.76 233 VAL A C 1
ATOM 1785 O O . VAL A 1 233 ? 1.690 23.910 -51.057 1.00 40.62 233 VAL A O 1
ATOM 1789 N N . PHE A 1 234 ? 3.562 22.820 -51.669 1.00 36.55 234 PHE A N 1
ATOM 1790 C CA . PHE A 1 234 ? 3.015 22.314 -52.922 1.00 37.01 234 PHE A CA 1
ATOM 1791 C C . PHE A 1 234 ? 2.637 20.858 -52.702 1.00 37.54 234 PHE A C 1
ATOM 1792 O O . PHE A 1 234 ? 3.460 20.058 -52.271 1.00 40.43 234 PHE A O 1
ATOM 1800 N N . PHE A 1 235 ? 1.404 20.497 -53.012 1.00 37.61 235 PHE A N 1
ATOM 1801 C CA . PHE A 1 235 ? 1.009 19.116 -52.848 1.00 34.01 235 PHE A CA 1
ATOM 1802 C C . PHE A 1 235 ? 1.189 18.406 -54.182 1.00 35.23 235 PHE A C 1
ATOM 1803 O O . PHE A 1 235 ? 0.649 18.828 -55.215 1.00 32.66 235 PHE A O 1
ATOM 1811 N N . LEU A 1 236 ? 1.993 17.347 -54.152 1.00 33.05 236 LEU A N 1
ATOM 1812 C CA . LEU A 1 236 ? 2.287 16.561 -55.336 1.00 31.43 236 LEU A CA 1
ATOM 1813 C C . LEU A 1 236 ? 1.585 15.236 -55.230 1.00 31.58 236 LEU A C 1
ATOM 1814 O O . LEU A 1 236 ? 1.997 14.367 -54.469 1.00 35.96 236 LEU A O 1
ATOM 1819 N N . VAL A 1 237 ? 0.509 15.091 -55.984 1.00 28.83 237 VAL A N 1
ATOM 1820 C CA . VAL A 1 237 ? -0.255 13.863 -55.969 1.00 29.16 237 VAL A CA 1
ATOM 1821 C C . VAL A 1 237 ? 0.517 12.952 -56.891 1.00 28.43 237 VAL A C 1
ATOM 1822 O O . VAL A 1 237 ? 0.408 13.061 -58.104 1.00 29.45 237 VAL A O 1
ATOM 1826 N N . ASN A 1 238 ? 1.313 12.061 -56.307 1.00 29.65 238 ASN A N 1
ATOM 1827 C CA . ASN A 1 238 ? 2.147 11.157 -57.083 1.00 31.18 238 ASN A CA 1
ATOM 1828 C C . ASN A 1 238 ? 1.459 9.890 -57.574 1.00 33.26 238 ASN A C 1
ATOM 1829 O O . ASN A 1 238 ? 0.357 9.552 -57.142 1.00 34.86 238 ASN A O 1
ATOM 1834 N N . ALA A 1 239 ? 2.135 9.186 -58.481 1.00 35.77 239 ALA A N 1
ATOM 1835 C CA . ALA A 1 239 ? 1.624 7.947 -59.069 1.00 36.09 239 ALA A CA 1
ATOM 1836 C C . ALA A 1 239 ? 0.253 8.166 -59.685 1.00 37.51 239 ALA A C 1
ATOM 1837 O O . ALA A 1 239 ? -0.629 7.323 -59.578 1.00 42.01 239 ALA A O 1
ATOM 1839 N N . TRP A 1 240 ? 0.086 9.304 -60.341 1.00 35.49 240 TRP A N 1
ATOM 1840 C CA . TRP A 1 240 ? -1.180 9.635 -60.950 1.00 33.66 240 TRP A CA 1
ATOM 1841 C C . TRP A 1 240 ? -1.498 8.672 -62.081 1.00 35.41 240 TRP A C 1
ATOM 1842 O O . TRP A 1 240 ? -2.659 8.443 -62.409 1.00 39.12 240 TRP A O 1
ATOM 1853 N N . ASP A 1 241 ? -0.464 8.092 -62.669 1.00 35.29 241 ASP A N 1
ATOM 1854 C CA . ASP A 1 241 ? -0.656 7.163 -63.771 1.00 37.49 241 ASP A CA 1
ATOM 1855 C C . ASP A 1 241 ? -1.478 5.939 -63.396 1.00 39.33 241 ASP A C 1
ATOM 1856 O O . ASP A 1 241 ? -2.173 5.362 -64.235 1.00 38.72 241 ASP A O 1
ATOM 1861 N N . GLN A 1 242 ? -1.394 5.535 -62.136 1.00 43.81 242 GLN A N 1
ATOM 1862 C CA . GLN A 1 242 ? -2.114 4.349 -61.678 1.00 46.19 242 GLN A CA 1
ATOM 1863 C C . GLN A 1 242 ? -3.638 4.419 -61.762 1.00 44.69 242 GLN A C 1
ATOM 1864 O O . GLN A 1 242 ? -4.322 3.387 -61.871 1.00 41.19 242 GLN A O 1
ATOM 1870 N N . VAL A 1 243 ? -4.172 5.632 -61.745 1.00 41.21 243 VAL A N 1
ATOM 1871 C CA . VAL A 1 243 ? -5.607 5.775 -61.773 1.00 37.74 243 VAL A CA 1
ATOM 1872 C C . VAL A 1 243 ? -6.262 5.043 -62.897 1.00 40.51 243 VAL A C 1
ATOM 1873 O O . VAL A 1 243 ? -7.331 4.472 -62.708 1.00 45.50 243 VAL A O 1
ATOM 1877 N N . ARG A 1 244 ? -5.632 5.015 -64.061 1.00 44.45 244 ARG A N 1
ATOM 1878 C CA . ARG A 1 244 ? -6.297 4.352 -65.162 1.00 48.15 244 ARG A CA 1
ATOM 1879 C C . ARG A 1 244 ? -6.170 2.847 -65.227 1.00 48.28 244 ARG A C 1
ATOM 1880 O O . ARG A 1 244 ? -6.911 2.208 -65.968 1.00 46.13 244 ARG A O 1
ATOM 1888 N N . GLU A 1 245 ? -5.280 2.264 -64.434 1.00 51.11 245 GLU A N 1
ATOM 1889 C CA . GLU A 1 245 ? -5.129 0.812 -64.486 1.00 56.49 245 GLU A CA 1
ATOM 1890 C C . GLU A 1 245 ? -6.220 0.116 -63.702 1.00 55.79 245 GLU A C 1
ATOM 1891 O O . GLU A 1 245 ? -6.074 -1.028 -63.293 1.00 57.47 245 GLU A O 1
ATOM 1897 N N . SER A 1 246 ? -7.339 0.805 -63.535 1.00 58.95 246 SER A N 1
ATOM 1898 C CA . SER A 1 246 ? -8.444 0.264 -62.766 1.00 60.56 246 SER A CA 1
ATOM 1899 C C . SER A 1 246 ? -9.798 0.559 -63.396 1.00 58.94 246 SER A C 1
ATOM 1900 O O . SER A 1 246 ? -10.836 0.294 -62.800 1.00 56.36 246 SER A O 1
ATOM 1903 N N . LEU A 1 247 ? -9.779 1.105 -64.606 1.00 58.82 247 LEU A N 1
ATOM 1904 C CA . LEU A 1 247 ? -11.003 1.453 -65.320 1.00 57.99 247 LEU A CA 1
ATOM 1905 C C . LEU A 1 247 ? -11.532 0.258 -66.101 1.00 56.59 247 LEU A C 1
ATOM 1906 O O . LEU A 1 247 ? -10.776 -0.659 -66.417 1.00 56.92 247 LEU A O 1
ATOM 1911 N N . ILE A 1 248 ? -12.823 0.272 -66.422 1.00 55.40 248 ILE A N 1
ATOM 1912 C CA . ILE A 1 248 ? -13.394 -0.807 -67.222 1.00 52.13 248 ILE A CA 1
ATOM 1913 C C . ILE A 1 248 ? -12.457 -0.898 -68.422 1.00 51.13 248 ILE A C 1
ATOM 1914 O O . ILE A 1 248 ? -11.958 -1.958 -68.771 1.00 51.96 248 ILE A O 1
ATOM 1919 N N . ASP A 1 249 ? -12.228 0.249 -69.044 1.00 49.73 249 ASP A N 1
ATOM 1920 C CA . ASP A 1 249 ? -11.359 0.341 -70.194 1.00 52.75 249 ASP A CA 1
ATOM 1921 C C . ASP A 1 249 ? -10.292 1.370 -69.893 1.00 55.88 249 ASP A C 1
ATOM 1922 O O . ASP A 1 249 ? -10.549 2.563 -69.911 1.00 57.81 249 ASP A O 1
ATOM 1927 N N . PRO A 1 250 ? -9.071 0.915 -69.605 1.00 61.45 250 PRO A N 1
ATOM 1928 C CA . PRO A 1 250 ? -7.944 1.806 -69.288 1.00 63.35 250 PRO A CA 1
ATOM 1929 C C . PRO A 1 250 ? -7.532 2.725 -70.433 1.00 62.86 250 PRO A C 1
ATOM 1930 O O . PRO A 1 250 ? -6.620 3.535 -70.283 1.00 60.82 250 PRO A O 1
ATOM 1934 N N . ASP A 1 251 ? -8.210 2.592 -71.568 1.00 63.99 251 ASP A N 1
ATOM 1935 C CA . ASP A 1 251 ? -7.899 3.387 -72.745 1.00 66.64 251 ASP A CA 1
ATOM 1936 C C . ASP A 1 251 ? -9.071 4.229 -73.230 1.00 64.58 251 ASP A C 1
ATOM 1937 O O . ASP A 1 251 ? -9.272 4.410 -74.432 1.00 65.56 251 ASP A O 1
ATOM 1942 N N . ASP A 1 252 ? -9.830 4.744 -72.272 1.00 60.22 252 ASP A N 1
ATOM 1943 C CA . ASP A 1 252 ? -10.995 5.575 -72.528 1.00 56.02 252 ASP A CA 1
ATOM 1944 C C . ASP A 1 252 ? -10.822 6.880 -71.742 1.00 54.02 252 ASP A C 1
ATOM 1945 O O . ASP A 1 252 ? -11.209 6.964 -70.573 1.00 51.49 252 ASP A O 1
ATOM 1950 N N . VAL A 1 253 ? -10.237 7.888 -72.394 1.00 50.96 253 VAL A N 1
ATOM 1951 C CA . VAL A 1 253 ? -9.985 9.190 -71.770 1.00 47.82 253 VAL A CA 1
ATOM 1952 C C . VAL A 1 253 ? -11.200 9.774 -71.064 1.00 51.04 253 VAL A C 1
ATOM 1953 O O . VAL A 1 253 ? -11.066 10.504 -70.069 1.00 50.05 253 VAL A O 1
ATOM 1957 N N . GLU A 1 254 ? -12.388 9.470 -71.576 1.00 47.92 254 GLU A N 1
ATOM 1958 C CA . GLU A 1 254 ? -13.574 9.998 -70.947 1.00 45.52 254 GLU A CA 1
ATOM 1959 C C . GLU A 1 254 ? -13.765 9.302 -69.599 1.00 45.73 254 GLU A C 1
ATOM 1960 O O . GLU A 1 254 ? -13.827 9.974 -68.568 1.00 47.81 254 GLU A O 1
ATOM 1966 N N . GLU A 1 255 ? -13.833 7.971 -69.576 1.00 42.76 255 GLU A N 1
ATOM 1967 C CA . GLU A 1 255 ? -13.988 7.287 -68.288 1.00 42.03 255 GLU A CA 1
ATOM 1968 C C . GLU A 1 255 ? -12.879 7.703 -67.330 1.00 41.93 255 GLU A C 1
ATOM 1969 O O . GLU A 1 255 ? -13.128 8.027 -66.167 1.00 36.98 255 GLU A O 1
ATOM 1975 N N . LEU A 1 256 ? -11.645 7.666 -67.828 1.00 42.91 256 LEU A N 1
ATOM 1976 C CA . LEU A 1 256 ? -10.482 8.050 -67.033 1.00 38.77 256 LEU A CA 1
ATOM 1977 C C . LEU A 1 256 ? -10.753 9.371 -66.346 1.00 34.70 256 LEU A C 1
ATOM 1978 O O . LEU A 1 256 ? -10.753 9.462 -65.125 1.00 29.87 256 LEU A O 1
ATOM 1983 N N . GLN A 1 257 ? -10.972 10.392 -67.163 1.00 35.08 257 GLN A N 1
ATOM 1984 C CA . GLN A 1 257 ? -11.265 11.737 -66.690 1.00 34.58 257 GLN A CA 1
ATOM 1985 C C . GLN A 1 257 ? -12.278 11.710 -65.545 1.00 33.73 257 GLN A C 1
ATOM 1986 O O . GLN A 1 257 ? -12.099 12.386 -64.533 1.00 30.62 257 GLN A O 1
ATOM 1992 N N . ALA A 1 258 ? -13.334 10.919 -65.706 1.00 31.45 258 ALA A N 1
ATOM 1993 C CA . ALA A 1 258 ? -14.361 10.817 -64.686 1.00 33.60 258 ALA A CA 1
ATOM 1994 C C . ALA A 1 258 ? -13.853 10.237 -63.351 1.00 37.66 258 ALA A C 1
ATOM 1995 O O . ALA A 1 258 ? -14.288 10.658 -62.275 1.00 37.79 258 ALA A O 1
ATOM 1997 N N . SER A 1 259 ? -12.947 9.265 -63.411 1.00 39.41 259 SER A N 1
ATOM 1998 C CA . SER A 1 259 ? -12.406 8.693 -62.191 1.00 40.27 259 SER A CA 1
ATOM 1999 C C . SER A 1 259 ? -11.501 9.742 -61.595 1.00 43.51 259 SER A C 1
ATOM 2000 O O . SER A 1 259 ? -11.607 10.060 -60.407 1.00 48.63 259 SER A O 1
ATOM 2003 N N . GLU A 1 260 ? -10.612 10.288 -62.424 1.00 43.22 260 GLU A N 1
ATOM 2004 C CA . GLU A 1 260 ? -9.703 11.334 -61.967 1.00 44.08 260 GLU A CA 1
ATOM 2005 C C . GLU A 1 260 ? -10.531 12.404 -61.242 1.00 43.21 260 GLU A C 1
ATOM 2006 O O . GLU A 1 260 ? -10.155 12.888 -60.180 1.00 40.23 260 GLU A O 1
ATOM 2012 N N . ASN A 1 261 ? -11.671 12.764 -61.817 1.00 42.74 261 ASN A N 1
ATOM 2013 C CA . ASN A 1 261 ? -12.517 13.770 -61.206 1.00 42.66 261 ASN A CA 1
ATOM 2014 C C . ASN A 1 261 ? -12.992 13.325 -59.838 1.00 43.05 261 ASN A C 1
ATOM 2015 O O . ASN A 1 261 ? -12.976 14.108 -58.894 1.00 42.96 261 ASN A O 1
ATOM 2020 N N . ARG A 1 262 ? -13.421 12.071 -59.728 1.00 44.52 262 ARG A N 1
ATOM 2021 C CA . ARG A 1 262 ? -13.878 11.549 -58.443 1.00 44.82 262 ARG A CA 1
ATOM 2022 C C . ARG A 1 262 ? -12.779 11.799 -57.423 1.00 42.63 262 ARG A C 1
ATOM 2023 O O . ARG A 1 262 ? -13.030 12.273 -56.315 1.00 40.67 262 ARG A O 1
ATOM 2031 N N . LEU A 1 263 ? -11.555 11.484 -57.833 1.00 40.84 263 LEU A N 1
ATOM 2032 C CA . LEU A 1 263 ? -10.365 11.648 -57.009 1.00 37.91 263 LEU A CA 1
ATOM 2033 C C . LEU A 1 263 ? -10.022 13.099 -56.743 1.00 39.24 263 LEU A C 1
ATOM 2034 O O . LEU A 1 263 ? -9.626 13.469 -55.644 1.00 37.73 263 LEU A O 1
ATOM 2039 N N . ARG A 1 264 ? -10.161 13.920 -57.773 1.00 44.44 264 ARG A N 1
ATOM 2040 C CA . ARG A 1 264 ? -9.836 15.330 -57.666 1.00 43.55 264 ARG A CA 1
ATOM 2041 C C . ARG A 1 264 ? -10.696 16.083 -56.656 1.00 49.02 264 ARG A C 1
ATOM 2042 O O . ARG A 1 264 ? -10.200 16.993 -55.981 1.00 53.30 264 ARG A O 1
ATOM 2050 N N . GLN A 1 265 ? -11.968 15.712 -56.523 1.00 49.04 265 GLN A N 1
ATOM 2051 C CA . GLN A 1 265 ? -12.810 16.420 -55.574 1.00 53.25 265 GLN A CA 1
ATOM 2052 C C . GLN A 1 265 ? -12.430 16.049 -54.153 1.00 52.57 265 GLN A C 1
ATOM 2053 O O . GLN A 1 265 ? -12.807 16.741 -53.202 1.00 54.53 265 GLN A O 1
ATOM 2059 N N . VAL A 1 266 ? -11.675 14.965 -54.001 1.00 48.15 266 VAL A N 1
ATOM 2060 C CA . VAL A 1 266 ? -11.254 14.561 -52.668 1.00 46.75 266 VAL A CA 1
ATOM 2061 C C . VAL A 1 266 ? -10.084 15.440 -52.230 1.00 49.92 266 VAL A C 1
ATOM 2062 O O . VAL A 1 266 ? -10.081 15.975 -51.120 1.00 49.33 266 VAL A O 1
ATOM 2066 N N . PHE A 1 267 ? -9.091 15.597 -53.104 1.00 50.94 267 PHE A N 1
ATOM 2067 C CA . PHE A 1 267 ? -7.932 16.412 -52.759 1.00 51.22 267 PHE A CA 1
ATOM 2068 C C . PHE A 1 267 ? -8.320 17.865 -52.563 1.00 52.03 267 PHE A C 1
ATOM 2069 O O . PHE A 1 267 ? -7.864 18.520 -51.622 1.00 49.76 267 PHE A O 1
ATOM 2077 N N . ASN A 1 268 ? -9.170 18.370 -53.447 1.00 52.24 268 ASN A N 1
ATOM 2078 C CA . ASN A 1 268 ? -9.592 19.749 -53.335 1.00 53.33 268 ASN A CA 1
ATOM 2079 C C . ASN A 1 268 ? -10.284 19.959 -51.999 1.00 54.60 268 ASN A C 1
ATOM 2080 O O . ASN A 1 268 ? -9.991 20.909 -51.277 1.00 57.82 268 ASN A O 1
ATOM 2085 N N . ALA A 1 269 ? -11.203 19.062 -51.673 1.00 54.38 269 ALA A N 1
ATOM 2086 C CA . ALA A 1 269 ? -11.938 19.142 -50.419 1.00 52.65 269 ALA A CA 1
ATOM 2087 C C . ALA A 1 269 ? -11.002 19.260 -49.219 1.00 53.34 269 ALA A C 1
ATOM 2088 O O . ALA A 1 269 ? -11.291 19.980 -48.268 1.00 52.75 269 ALA A O 1
ATOM 2090 N N . ASN A 1 270 ? -9.875 18.556 -49.277 1.00 54.00 270 ASN A N 1
ATOM 2091 C CA . ASN A 1 270 ? -8.901 18.560 -48.191 1.00 50.39 270 ASN A CA 1
ATOM 2092 C C . ASN A 1 270 ? -7.723 19.500 -48.321 1.00 47.47 270 ASN A C 1
ATOM 2093 O O . ASN A 1 270 ? -7.078 19.801 -47.328 1.00 49.39 270 ASN A O 1
ATOM 2098 N N . LEU A 1 271 ? -7.423 19.963 -49.525 1.00 44.81 271 LEU A N 1
ATOM 2099 C CA . LEU A 1 271 ? -6.258 20.823 -49.686 1.00 44.96 271 LEU A CA 1
ATOM 2100 C C . LEU A 1 271 ? -6.537 22.273 -50.036 1.00 45.38 271 LEU A C 1
ATOM 2101 O O . LEU A 1 271 ? -5.679 23.132 -49.837 1.00 43.47 271 LEU A O 1
ATOM 2106 N N . ALA A 1 272 ? -7.728 22.543 -50.560 1.00 47.40 272 ALA A N 1
ATOM 2107 C CA . ALA A 1 272 ? -8.109 23.899 -50.940 1.00 46.74 272 ALA A CA 1
ATOM 2108 C C . ALA A 1 272 ? -7.687 24.825 -49.822 1.00 47.95 272 ALA A C 1
ATOM 2109 O O . ALA A 1 272 ? -6.966 25.798 -50.021 1.00 50.89 272 ALA A O 1
ATOM 2111 N N . GLU A 1 273 ? -8.151 24.487 -48.633 1.00 49.06 273 GLU A N 1
ATOM 2112 C CA . GLU A 1 273 ? -7.862 25.234 -47.432 1.00 49.77 273 GLU A CA 1
ATOM 2113 C C . GLU A 1 273 ? -6.408 25.686 -47.333 1.00 47.24 273 GLU A C 1
ATOM 2114 O O . GLU A 1 273 ? -6.131 26.731 -46.768 1.00 47.11 273 GLU A O 1
ATOM 2120 N N . TYR A 1 274 ? -5.484 24.910 -47.889 1.00 47.60 274 TYR A N 1
ATOM 2121 C CA . TYR A 1 274 ? -4.058 25.237 -47.815 1.00 49.49 274 TYR A CA 1
ATOM 2122 C C . TYR A 1 274 ? -3.469 25.896 -49.063 1.00 49.71 274 TYR A C 1
ATOM 2123 O O . TYR A 1 274 ? -2.254 26.000 -49.205 1.00 51.35 274 TYR A O 1
ATOM 2132 N N . CYS A 1 275 ? -4.318 26.347 -49.967 1.00 48.61 275 CYS A N 1
ATOM 2133 C CA . CYS A 1 275 ? -3.813 26.953 -51.177 1.00 50.81 275 CYS A CA 1
ATOM 2134 C C . CYS A 1 275 ? -4.467 28.290 -51.443 1.00 56.11 275 CYS A C 1
ATOM 2135 O O . CYS A 1 275 ? -5.146 28.476 -52.455 1.00 58.38 275 CYS A O 1
ATOM 2138 N N . THR A 1 276 ? -4.257 29.223 -50.522 1.00 58.97 276 THR A N 1
ATOM 2139 C CA . THR A 1 276 ? -4.813 30.561 -50.642 1.00 60.39 276 THR A CA 1
ATOM 2140 C C . THR A 1 276 ? -3.794 31.532 -50.074 1.00 64.92 276 THR A C 1
ATOM 2141 O O . THR A 1 276 ? -3.063 31.195 -49.140 1.00 65.93 276 THR A O 1
ATOM 2145 N N . VAL A 1 277 ? -3.735 32.729 -50.649 1.00 69.43 277 VAL A N 1
ATOM 2146 C CA . VAL A 1 277 ? -2.810 33.760 -50.187 1.00 73.09 277 VAL A CA 1
ATOM 2147 C C . VAL A 1 277 ? -3.487 35.111 -50.112 1.00 76.70 277 VAL A C 1
ATOM 2148 O O . VAL A 1 277 ? -3.691 35.774 -51.130 1.00 74.57 277 VAL A O 1
ATOM 2152 N N . GLU A 1 278 ? -3.824 35.514 -48.891 1.00 81.74 278 GLU A N 1
ATOM 2153 C CA . GLU A 1 278 ? -4.479 36.790 -48.661 1.00 86.68 278 GLU A CA 1
ATOM 2154 C C . GLU A 1 278 ? -5.794 36.807 -49.424 1.00 86.04 278 GLU A C 1
ATOM 2155 O O . GLU A 1 278 ? -6.028 37.667 -50.278 1.00 85.59 278 GLU A O 1
ATOM 2161 N N . GLY A 1 279 ? -6.644 35.832 -49.117 1.00 84.79 279 GLY A N 1
ATOM 2162 C CA . GLY A 1 279 ? -7.933 35.749 -49.774 1.00 82.87 279 GLY A CA 1
ATOM 2163 C C . GLY A 1 279 ? -7.903 35.178 -51.178 1.00 80.63 279 GLY A C 1
ATOM 2164 O O . GLY A 1 279 ? -8.895 34.612 -51.635 1.00 80.78 279 GLY A O 1
ATOM 2165 N N . GLN A 1 280 ? -6.779 35.313 -51.872 1.00 79.18 280 GLN A N 1
ATOM 2166 C CA . GLN A 1 280 ? -6.698 34.793 -53.227 1.00 79.13 280 GLN A CA 1
ATOM 2167 C C . GLN A 1 280 ? -6.357 33.304 -53.255 1.00 76.34 280 GLN A C 1
ATOM 2168 O O . GLN A 1 280 ? -5.425 32.851 -52.587 1.00 78.13 280 GLN A O 1
ATOM 2174 N N . ASN A 1 281 ? -7.131 32.553 -54.037 1.00 71.28 281 ASN A N 1
ATOM 2175 C CA . ASN A 1 281 ? -6.962 31.107 -54.175 1.00 63.25 281 ASN A CA 1
ATOM 2176 C C . ASN A 1 281 ? -6.021 30.714 -55.302 1.00 58.48 281 ASN A C 1
ATOM 2177 O O . ASN A 1 281 ? -6.216 31.105 -56.449 1.00 58.72 281 ASN A O 1
ATOM 2182 N N . ILE A 1 282 ? -5.011 29.919 -54.982 1.00 53.18 282 ILE A N 1
ATOM 2183 C CA . ILE A 1 282 ? -4.065 29.492 -55.999 1.00 52.42 282 ILE A CA 1
ATOM 2184 C C . ILE A 1 282 ? -3.891 27.978 -56.015 1.00 51.23 282 ILE A C 1
ATOM 2185 O O . ILE A 1 282 ? -2.812 27.463 -56.307 1.00 51.92 282 ILE A O 1
ATOM 2190 N N . TYR A 1 283 ? -4.975 27.267 -55.734 1.00 46.69 283 TYR A N 1
ATOM 2191 C CA . TYR A 1 283 ? -4.928 25.823 -55.680 1.00 44.96 283 TYR A CA 1
ATOM 2192 C C . TYR A 1 283 ? -4.127 25.191 -56.800 1.00 48.65 283 TYR A C 1
ATOM 2193 O O . TYR A 1 283 ? -3.197 24.420 -56.547 1.00 49.40 283 TYR A O 1
ATOM 2202 N N . ASP A 1 284 ? -4.479 25.516 -58.040 1.00 50.57 284 ASP A N 1
ATOM 2203 C CA . ASP A 1 284 ? -3.798 24.915 -59.175 1.00 51.18 284 ASP A CA 1
ATOM 2204 C C . ASP A 1 284 ? -2.423 25.464 -59.507 1.00 48.26 284 ASP A C 1
ATOM 2205 O O . ASP A 1 284 ? -1.959 25.355 -60.631 1.00 48.72 284 ASP A O 1
ATOM 2210 N N . GLU A 1 285 ? -1.767 26.041 -58.510 1.00 49.06 285 GLU A N 1
ATOM 2211 C CA . GLU A 1 285 ? -0.415 26.562 -58.668 1.00 48.00 285 GLU A CA 1
ATOM 2212 C C . GLU A 1 285 ? 0.375 25.916 -57.547 1.00 42.00 285 GLU A C 1
ATOM 2213 O O . GLU A 1 285 ? 1.559 26.179 -57.361 1.00 39.21 285 GLU A O 1
ATOM 2219 N N . ARG A 1 286 ? -0.318 25.051 -56.819 1.00 37.07 286 ARG A N 1
ATOM 2220 C CA . ARG A 1 286 ? 0.244 24.345 -55.690 1.00 36.26 286 ARG A CA 1
ATOM 2221 C C . ARG A 1 286 ? -0.004 22.834 -55.713 1.00 35.36 286 ARG A C 1
ATOM 2222 O O . ARG A 1 286 ? 0.793 22.068 -55.185 1.00 36.81 286 ARG A O 1
ATOM 2230 N N . VAL A 1 287 ? -1.115 22.400 -56.295 1.00 32.32 287 VAL A N 1
ATOM 2231 C CA . VAL A 1 287 ? -1.405 20.965 -56.344 1.00 31.59 287 VAL A CA 1
ATOM 2232 C C . VAL A 1 287 ? -1.116 20.404 -57.741 1.00 31.65 287 VAL A C 1
ATOM 2233 O O . VAL A 1 287 ? -1.625 20.908 -58.752 1.00 28.61 287 VAL A O 1
ATOM 2237 N N . PHE A 1 288 ? -0.304 19.354 -57.788 1.00 29.25 288 PHE A N 1
ATOM 2238 C CA . PHE A 1 288 ? 0.075 18.776 -59.063 1.00 34.17 288 PHE A CA 1
ATOM 2239 C C . PHE A 1 288 ? -0.003 17.264 -59.188 1.00 37.11 288 PHE A C 1
ATOM 2240 O O . PHE A 1 288 ? 0.631 16.520 -58.432 1.00 39.28 288 PHE A O 1
ATOM 2248 N N . GLU A 1 289 ? -0.781 16.809 -60.161 1.00 36.68 289 GLU A N 1
ATOM 2249 C CA . GLU A 1 289 ? -0.904 15.387 -60.396 1.00 35.92 289 GLU A CA 1
ATOM 2250 C C . GLU A 1 289 ? 0.362 15.010 -61.151 1.00 34.44 289 GLU A C 1
ATOM 2251 O O . GLU A 1 289 ? 0.669 15.589 -62.189 1.00 35.98 289 GLU A O 1
ATOM 2257 N N . LEU A 1 290 ? 1.098 14.047 -60.605 1.00 37.15 290 LEU A N 1
ATOM 2258 C CA . LEU A 1 290 ? 2.366 13.609 -61.179 1.00 39.60 290 LEU A CA 1
ATOM 2259 C C . LEU A 1 290 ? 2.548 12.112 -61.364 1.00 42.43 290 LEU A C 1
ATOM 2260 O O . LEU A 1 290 ? 1.879 11.293 -60.727 1.00 43.83 290 LEU A O 1
ATOM 2265 N N . SER A 1 291 ? 3.501 11.780 -62.230 1.00 42.52 291 SER A N 1
ATOM 2266 C CA . SER A 1 291 ? 3.895 10.403 -62.499 1.00 39.96 291 SER A CA 1
ATOM 2267 C C . SER A 1 291 ? 5.416 10.406 -62.422 1.00 38.24 291 SER A C 1
ATOM 2268 O O . SER A 1 291 ? 6.092 10.475 -63.452 1.00 34.51 291 SER A O 1
ATOM 2271 N N . SER A 1 292 ? 5.947 10.354 -61.201 1.00 34.38 292 SER A N 1
ATOM 2272 C CA . SER A 1 292 ? 7.388 10.369 -61.008 1.00 37.03 292 SER A CA 1
ATOM 2273 C C . SER A 1 292 ? 8.075 9.224 -61.749 1.00 40.59 292 SER A C 1
ATOM 2274 O O . SER A 1 292 ? 9.147 9.392 -62.334 1.00 41.12 292 SER A O 1
ATOM 2277 N N . ILE A 1 293 ? 7.444 8.060 -61.735 1.00 41.80 293 ILE A N 1
ATOM 2278 C CA . ILE A 1 293 ? 8.002 6.895 -62.392 1.00 42.15 293 ILE A CA 1
ATOM 2279 C C . ILE A 1 293 ? 8.187 7.119 -63.891 1.00 41.57 293 ILE A C 1
ATOM 2280 O O . ILE A 1 293 ? 9.118 6.601 -64.491 1.00 41.74 293 ILE A O 1
ATOM 2285 N N . GLN A 1 294 ? 7.297 7.882 -64.506 1.00 42.56 294 GLN A N 1
ATOM 2286 C CA . GLN A 1 294 ? 7.424 8.130 -65.935 1.00 47.21 294 GLN A CA 1
ATOM 2287 C C . GLN A 1 294 ? 8.439 9.240 -66.204 1.00 47.44 294 GLN A C 1
ATOM 2288 O O . GLN A 1 294 ? 9.119 9.233 -67.229 1.00 48.38 294 GLN A O 1
ATOM 2294 N N . ALA A 1 295 ? 8.535 10.199 -65.289 1.00 45.68 295 ALA A N 1
ATOM 2295 C CA . ALA A 1 295 ? 9.490 11.285 -65.452 1.00 42.90 295 ALA A CA 1
ATOM 2296 C C . ALA A 1 295 ? 10.901 10.712 -65.303 1.00 43.05 295 ALA A C 1
ATOM 2297 O O . ALA A 1 295 ? 11.756 10.928 -66.151 1.00 40.62 295 ALA A O 1
ATOM 2299 N N . LEU A 1 296 ? 11.135 9.970 -64.227 1.00 43.48 296 LEU A N 1
ATOM 2300 C CA . LEU A 1 296 ? 12.437 9.366 -63.998 1.00 44.70 296 LEU A CA 1
ATOM 2301 C C . LEU A 1 296 ? 12.875 8.589 -65.230 1.00 45.11 296 LEU A C 1
ATOM 2302 O O . LEU A 1 296 ? 13.932 8.851 -65.795 1.00 47.70 296 LEU A O 1
ATOM 2307 N N . ARG A 1 297 ? 12.059 7.633 -65.648 1.00 46.03 297 ARG A N 1
ATOM 2308 C CA . ARG A 1 297 ? 12.370 6.829 -66.827 1.00 50.93 297 ARG A CA 1
ATOM 2309 C C . ARG A 1 297 ? 12.874 7.665 -68.007 1.00 52.51 297 ARG A C 1
ATOM 2310 O O . ARG A 1 297 ? 13.892 7.336 -68.609 1.00 56.18 297 ARG A O 1
ATOM 2318 N N . ARG A 1 298 ? 12.163 8.736 -68.340 1.00 50.21 298 ARG A N 1
ATOM 2319 C CA . ARG A 1 298 ? 12.568 9.591 -69.448 1.00 51.01 298 ARG A CA 1
ATOM 2320 C C . ARG A 1 298 ? 13.925 10.266 -69.226 1.00 56.12 298 ARG A C 1
ATOM 2321 O O . ARG A 1 298 ? 14.698 10.450 -70.171 1.00 56.27 298 ARG A O 1
ATOM 2329 N N . ARG A 1 299 ? 14.203 10.660 -67.986 1.00 59.35 299 ARG A N 1
ATOM 2330 C CA . ARG A 1 299 ? 15.455 11.337 -67.676 1.00 62.69 299 ARG A CA 1
ATOM 2331 C C . ARG A 1 299 ? 16.603 10.342 -67.607 1.00 64.75 299 ARG A C 1
ATOM 2332 O O . ARG A 1 299 ? 17.758 10.728 -67.421 1.00 66.22 299 ARG A O 1
ATOM 2340 N N . LEU A 1 300 ? 16.289 9.059 -67.747 1.00 65.82 300 LEU A N 1
ATOM 2341 C CA . LEU A 1 300 ? 17.337 8.049 -67.726 1.00 71.22 300 LEU A CA 1
ATOM 2342 C C . LEU A 1 300 ? 17.855 7.806 -69.146 1.00 75.94 300 LEU A C 1
ATOM 2343 O O . LEU A 1 300 ? 18.989 7.364 -69.319 1.00 79.53 300 LEU A O 1
ATOM 2348 N N . LYS A 1 301 ? 17.028 8.105 -70.151 1.00 78.87 301 LYS A N 1
ATOM 2349 C CA . LYS A 1 301 ? 17.406 7.956 -71.563 1.00 79.85 301 LYS A CA 1
ATOM 2350 C C . LYS A 1 301 ? 18.028 9.251 -72.074 1.00 79.86 301 LYS A C 1
ATOM 2351 O O . LYS A 1 301 ? 18.614 9.274 -73.153 1.00 80.49 301 LYS A O 1
ATOM 2357 N N . ASN A 1 302 ? 17.880 10.323 -71.301 1.00 80.21 302 ASN A N 1
ATOM 2358 C CA . ASN A 1 302 ? 18.379 11.646 -71.684 1.00 80.81 302 ASN A CA 1
ATOM 2359 C C . ASN A 1 302 ? 17.890 12.681 -70.668 1.00 80.03 302 ASN A C 1
ATOM 2360 O O . ASN A 1 302 ? 16.691 12.930 -70.564 1.00 82.17 302 ASN A O 1
ATOM 2365 N N . PRO A 1 303 ? 18.808 13.303 -69.914 1.00 77.86 303 PRO A N 1
ATOM 2366 C CA . PRO A 1 303 ? 18.424 14.309 -68.910 1.00 77.82 303 PRO A CA 1
ATOM 2367 C C . PRO A 1 303 ? 17.857 15.629 -69.439 1.00 78.11 303 PRO A C 1
ATOM 2368 O O . PRO A 1 303 ? 17.186 16.363 -68.707 1.00 76.86 303 PRO A O 1
ATOM 2372 N N . GLN A 1 304 ? 18.137 15.928 -70.704 1.00 79.20 304 GLN A N 1
ATOM 2373 C CA . GLN A 1 304 ? 17.641 17.143 -71.357 1.00 80.34 304 GLN A CA 1
ATOM 2374 C C . GLN A 1 304 ? 16.293 16.794 -71.986 1.00 77.77 304 GLN A C 1
ATOM 2375 O O . GLN A 1 304 ? 15.839 17.443 -72.937 1.00 75.39 304 GLN A O 1
ATOM 2381 N N . ALA A 1 305 ? 15.667 15.755 -71.441 1.00 75.01 305 ALA A N 1
ATOM 2382 C CA . ALA A 1 305 ? 14.393 15.259 -71.936 1.00 69.31 305 ALA A CA 1
ATOM 2383 C C . ALA A 1 305 ? 13.175 16.072 -71.545 1.00 66.91 305 ALA A C 1
ATOM 2384 O O . ALA A 1 305 ? 13.040 16.536 -70.408 1.00 65.49 305 ALA A O 1
ATOM 2386 N N . ASP A 1 306 ? 12.298 16.227 -72.530 1.00 65.02 306 ASP A N 1
ATOM 2387 C CA . ASP A 1 306 ? 11.032 16.929 -72.399 1.00 63.31 306 ASP A CA 1
ATOM 2388 C C . ASP A 1 306 ? 10.236 16.059 -71.427 1.00 62.39 306 ASP A C 1
ATOM 2389 O O . ASP A 1 306 ? 10.277 14.832 -71.527 1.00 62.27 306 ASP A O 1
ATOM 2394 N N . LEU A 1 307 ? 9.538 16.669 -70.472 1.00 59.91 307 LEU A N 1
ATOM 2395 C CA . LEU A 1 307 ? 8.766 15.877 -69.515 1.00 55.58 307 LEU A CA 1
ATOM 2396 C C . LEU A 1 307 ? 7.258 15.989 -69.672 1.00 56.13 307 LEU A C 1
ATOM 2397 O O . LEU A 1 307 ? 6.521 15.396 -68.893 1.00 58.39 307 LEU A O 1
ATOM 2402 N N . ASP A 1 308 ? 6.802 16.744 -70.672 1.00 55.99 308 ASP A N 1
ATOM 2403 C CA . ASP A 1 308 ? 5.370 16.926 -70.925 1.00 55.18 308 ASP A CA 1
ATOM 2404 C C . ASP A 1 308 ? 4.657 15.588 -70.857 1.00 52.44 308 ASP A C 1
ATOM 2405 O O . ASP A 1 308 ? 5.056 14.632 -71.517 1.00 52.65 308 ASP A O 1
ATOM 2410 N N . GLY A 1 309 ? 3.609 15.516 -70.048 1.00 49.21 309 GLY A N 1
ATOM 2411 C CA . GLY A 1 309 ? 2.873 14.277 -69.929 1.00 46.40 309 GLY A CA 1
ATOM 2412 C C . GLY A 1 309 ? 3.085 13.577 -68.605 1.00 45.15 309 GLY A C 1
ATOM 2413 O O . GLY A 1 309 ? 2.363 12.633 -68.277 1.00 48.72 309 GLY A O 1
ATOM 2414 N N . THR A 1 310 ? 4.067 14.031 -67.838 1.00 39.91 310 THR A N 1
ATOM 2415 C CA . THR A 1 310 ? 4.347 13.423 -66.548 1.00 37.23 310 THR A CA 1
ATOM 2416 C C . THR A 1 310 ? 3.794 14.298 -65.432 1.00 39.02 310 THR A C 1
ATOM 2417 O O . THR A 1 310 ? 3.632 13.862 -64.286 1.00 38.96 310 THR A O 1
ATOM 2421 N N . GLY A 1 311 ? 3.503 15.543 -65.779 1.00 39.53 311 GLY A N 1
ATOM 2422 C CA . GLY A 1 311 ? 2.959 16.463 -64.802 1.00 39.36 311 GLY A CA 1
ATOM 2423 C C . GLY A 1 311 ? 4.037 17.373 -64.269 1.00 38.39 311 GLY A C 1
ATOM 2424 O O . GLY A 1 311 ? 3.771 18.494 -63.828 1.00 41.26 311 GLY A O 1
ATOM 2425 N N . PHE A 1 312 ? 5.271 16.894 -64.338 1.00 32.60 312 PHE A N 1
ATOM 2426 C CA . PHE A 1 312 ? 6.386 17.651 -63.827 1.00 29.82 312 PHE A CA 1
ATOM 2427 C C . PHE A 1 312 ? 6.523 19.080 -64.309 1.00 31.33 312 PHE A C 1
ATOM 2428 O O . PHE A 1 312 ? 6.613 19.985 -63.499 1.00 31.45 312 PHE A O 1
ATOM 2436 N N . PRO A 1 313 ? 6.518 19.309 -65.630 1.00 35.98 313 PRO A N 1
ATOM 2437 C CA . PRO A 1 313 ? 6.650 20.652 -66.199 1.00 35.93 313 PRO A CA 1
ATOM 2438 C C . PRO A 1 313 ? 5.776 21.688 -65.511 1.00 38.58 313 PRO A C 1
ATOM 2439 O O . PRO A 1 313 ? 6.275 22.687 -64.990 1.00 38.33 313 PRO A O 1
ATOM 2443 N N . LYS A 1 314 ? 4.471 21.441 -65.518 1.00 39.73 314 LYS A N 1
ATOM 2444 C CA . LYS A 1 314 ? 3.509 22.343 -64.896 1.00 43.38 314 LYS A CA 1
ATOM 2445 C C . LYS A 1 314 ? 3.911 22.636 -63.436 1.00 43.73 314 LYS A C 1
ATOM 2446 O O . LYS A 1 314 ? 3.877 23.783 -62.985 1.00 42.89 314 LYS A O 1
ATOM 2452 N N . PHE A 1 315 ? 4.296 21.595 -62.704 1.00 40.28 315 PHE A N 1
ATOM 2453 C CA . PHE A 1 315 ? 4.701 21.758 -61.325 1.00 40.65 315 PHE A CA 1
ATOM 2454 C C . PHE A 1 315 ? 5.977 22.584 -61.223 1.00 44.81 315 PHE A C 1
ATOM 2455 O O . PHE A 1 315 ? 6.017 23.584 -60.513 1.00 48.70 315 PHE A O 1
ATOM 2463 N N . MET A 1 316 ? 7.019 22.167 -61.933 1.00 47.34 316 MET A N 1
ATOM 2464 C CA . MET A 1 316 ? 8.291 22.865 -61.881 1.00 48.01 316 MET A CA 1
ATOM 2465 C C . MET A 1 316 ? 8.217 24.331 -62.229 1.00 48.15 316 MET A C 1
ATOM 2466 O O . MET A 1 316 ? 8.910 25.149 -61.633 1.00 49.67 316 MET A O 1
ATOM 2471 N N . ASP A 1 317 ? 7.386 24.694 -63.187 1.00 46.33 317 ASP A N 1
ATOM 2472 C CA . ASP A 1 317 ? 7.325 26.095 -63.508 1.00 48.09 317 ASP A CA 1
ATOM 2473 C C . ASP A 1 317 ? 6.789 26.919 -62.338 1.00 48.59 317 ASP A C 1
ATOM 2474 O O . ASP A 1 317 ? 7.280 28.022 -62.073 1.00 50.97 317 ASP A O 1
ATOM 2479 N N . SER A 1 318 ? 5.809 26.386 -61.615 1.00 47.14 318 SER A N 1
ATOM 2480 C CA . SER A 1 318 ? 5.274 27.105 -60.462 1.00 42.86 318 SER A CA 1
ATOM 2481 C C . SER A 1 318 ? 6.373 27.260 -59.433 1.00 40.64 318 SER A C 1
ATOM 2482 O O . SER A 1 318 ? 6.628 28.364 -58.955 1.00 39.49 318 SER A O 1
ATOM 2485 N N . LEU A 1 319 ? 7.028 26.152 -59.092 1.00 35.55 319 LEU A N 1
ATOM 2486 C CA . LEU A 1 319 ? 8.104 26.201 -58.116 1.00 34.90 319 LEU A CA 1
ATOM 2487 C C . LEU A 1 319 ? 9.207 27.151 -58.591 1.00 38.85 319 LEU A C 1
ATOM 2488 O O . LEU A 1 319 ? 9.797 27.893 -57.800 1.00 41.50 319 LEU A O 1
ATOM 2493 N N . ASN A 1 320 ? 9.491 27.137 -59.887 1.00 40.75 320 ASN A N 1
ATOM 2494 C CA . ASN A 1 320 ? 10.513 28.027 -60.410 1.00 40.57 320 ASN A CA 1
ATOM 2495 C C . ASN A 1 320 ? 10.078 29.451 -60.099 1.00 39.01 320 ASN A C 1
ATOM 2496 O O . ASN A 1 320 ? 10.787 30.201 -59.427 1.00 36.42 320 ASN A O 1
ATOM 2501 N N . THR A 1 321 ? 8.892 29.807 -60.570 1.00 33.91 321 THR A N 1
ATOM 2502 C CA . THR A 1 321 ? 8.359 31.134 -60.326 1.00 38.50 321 THR A CA 1
ATOM 2503 C C . THR A 1 321 ? 8.461 31.580 -58.869 1.00 40.86 321 THR A C 1
ATOM 2504 O O . THR A 1 321 ? 9.017 32.635 -58.572 1.00 40.49 321 THR A O 1
ATOM 2508 N N . PHE A 1 322 ? 7.897 30.774 -57.971 1.00 45.01 322 PHE A N 1
ATOM 2509 C CA . PHE A 1 322 ? 7.910 31.051 -56.533 1.00 41.05 322 PHE A CA 1
ATOM 2510 C C . PHE A 1 322 ? 9.315 31.372 -56.054 1.00 40.02 322 PHE A C 1
ATOM 2511 O O . PHE A 1 322 ? 9.574 32.451 -55.528 1.00 40.30 322 PHE A O 1
ATOM 2519 N N . LEU A 1 323 ? 10.226 30.430 -56.245 1.00 35.75 323 LEU A N 1
ATOM 2520 C CA . LEU A 1 323 ? 11.587 30.637 -55.808 1.00 37.11 323 LEU A CA 1
ATOM 2521 C C . LEU A 1 323 ? 12.343 31.796 -56.458 1.00 41.18 323 LEU A C 1
ATOM 2522 O O . LEU A 1 323 ? 12.807 32.698 -55.765 1.00 40.39 323 LEU A O 1
ATOM 2527 N N . THR A 1 324 ? 12.455 31.784 -57.784 1.00 43.88 324 THR A N 1
ATOM 2528 C CA . THR A 1 324 ? 13.219 32.809 -58.489 1.00 41.24 324 THR A CA 1
ATOM 2529 C C . THR A 1 324 ? 12.555 34.135 -58.793 1.00 39.34 324 THR A C 1
ATOM 2530 O O . THR A 1 324 ? 13.248 35.128 -58.982 1.00 41.45 324 THR A O 1
ATOM 2534 N N . ARG A 1 325 ? 11.233 34.180 -58.855 1.00 40.26 325 ARG A N 1
ATOM 2535 C CA . ARG A 1 325 ? 10.591 35.458 -59.143 1.00 43.72 325 ARG A CA 1
ATOM 2536 C C . ARG A 1 325 ? 9.796 36.012 -57.981 1.00 45.00 325 ARG A C 1
ATOM 2537 O O . ARG A 1 325 ? 9.041 36.964 -58.138 1.00 50.34 325 ARG A O 1
ATOM 2545 N N . GLU A 1 326 ? 9.962 35.421 -56.809 1.00 47.12 326 GLU A N 1
ATOM 2546 C CA . GLU A 1 326 ? 9.266 35.912 -55.640 1.00 47.06 326 GLU A CA 1
ATOM 2547 C C . GLU A 1 326 ? 10.198 35.888 -54.446 1.00 46.26 326 GLU A C 1
ATOM 2548 O O . GLU A 1 326 ? 10.541 36.924 -53.895 1.00 47.20 326 GLU A O 1
ATOM 2554 N N . ARG A 1 327 ? 10.647 34.713 -54.053 1.00 44.50 327 ARG A N 1
ATOM 2555 C CA . ARG A 1 327 ? 11.516 34.670 -52.904 1.00 46.25 327 ARG A CA 1
ATOM 2556 C C . ARG A 1 327 ? 12.817 35.412 -53.139 1.00 45.76 327 ARG A C 1
ATOM 2557 O O . ARG A 1 327 ? 13.289 36.111 -52.251 1.00 48.08 327 ARG A O 1
ATOM 2565 N N . ALA A 1 328 ? 13.386 35.286 -54.337 1.00 45.91 328 ALA A N 1
ATOM 2566 C CA . ALA A 1 328 ? 14.648 35.961 -54.658 1.00 43.78 328 ALA A CA 1
ATOM 2567 C C . ALA A 1 328 ? 14.465 37.476 -54.673 1.00 44.37 328 ALA A C 1
ATOM 2568 O O . ALA A 1 328 ? 15.251 38.227 -54.082 1.00 38.18 328 ALA A O 1
ATOM 2570 N N . ILE A 1 329 ? 13.425 37.923 -55.362 1.00 42.74 329 ILE A N 1
ATOM 2571 C CA . ILE A 1 329 ? 13.143 39.337 -55.418 1.00 44.30 329 ILE A CA 1
ATOM 2572 C C . ILE A 1 329 ? 13.077 39.908 -54.008 1.00 43.56 329 ILE A C 1
ATOM 2573 O O . ILE A 1 329 ? 13.873 40.769 -53.640 1.00 44.93 329 ILE A O 1
ATOM 2578 N N . ALA A 1 330 ? 12.126 39.419 -53.222 1.00 42.15 330 ALA A N 1
ATOM 2579 C CA . ALA A 1 330 ? 11.953 39.873 -51.848 1.00 40.89 330 ALA A CA 1
ATOM 2580 C C . ALA A 1 330 ? 13.282 39.932 -51.116 1.00 41.84 330 ALA A C 1
ATOM 2581 O O . ALA A 1 330 ? 13.622 40.947 -50.502 1.00 41.42 330 ALA A O 1
ATOM 2583 N N . GLU A 1 331 ? 14.039 38.848 -51.177 1.00 39.72 331 GLU A N 1
ATOM 2584 C CA . GLU A 1 331 ? 15.313 38.833 -50.493 1.00 44.27 331 GLU A CA 1
ATOM 2585 C C . GLU A 1 331 ? 16.279 39.851 -51.094 1.00 46.31 331 GLU A C 1
ATOM 2586 O O . GLU A 1 331 ? 16.925 40.606 -50.368 1.00 44.50 331 GLU A O 1
ATOM 2592 N N . LEU A 1 332 ? 16.362 39.900 -52.421 1.00 48.68 332 LEU A N 1
ATOM 2593 C CA . LEU A 1 332 ? 17.265 40.848 -53.074 1.00 42.92 332 LEU A CA 1
ATOM 2594 C C . LEU A 1 332 ? 16.855 42.270 -52.769 1.00 42.04 332 LEU A C 1
ATOM 2595 O O . LEU A 1 332 ? 17.690 43.103 -52.422 1.00 42.46 332 LEU A O 1
ATOM 2600 N N . ARG A 1 333 ? 15.564 42.545 -52.886 1.00 40.85 333 ARG A N 1
ATOM 2601 C CA . ARG A 1 333 ? 15.067 43.880 -52.620 1.00 41.89 333 ARG A CA 1
ATOM 2602 C C . ARG A 1 333 ? 15.579 44.395 -51.277 1.00 41.50 333 ARG A C 1
ATOM 2603 O O . ARG A 1 333 ? 15.941 45.564 -51.153 1.00 41.18 333 ARG A O 1
ATOM 2611 N N . GLN A 1 334 ? 15.625 43.522 -50.275 1.00 40.64 334 GLN A N 1
ATOM 2612 C CA . GLN A 1 334 ? 16.101 43.935 -48.961 1.00 40.01 334 GLN A CA 1
ATOM 2613 C C . GLN A 1 334 ? 17.528 44.410 -49.045 1.00 37.91 334 GLN A C 1
ATOM 2614 O O . GLN A 1 334 ? 17.875 45.429 -48.470 1.00 39.67 334 GLN A O 1
ATOM 2620 N N . VAL A 1 335 ? 18.364 43.669 -49.758 1.00 35.41 335 VAL A N 1
ATOM 2621 C CA . VAL A 1 335 ? 19.747 44.075 -49.909 1.00 31.84 335 VAL A CA 1
ATOM 2622 C C . VAL A 1 335 ? 19.764 45.494 -50.485 1.00 35.02 335 VAL A C 1
ATOM 2623 O O . VAL A 1 335 ? 20.548 46.339 -50.057 1.00 36.24 335 VAL A O 1
ATOM 2627 N N . ARG A 1 336 ? 18.895 45.780 -51.444 1.00 32.13 336 ARG A N 1
ATOM 2628 C CA . ARG A 1 336 ? 18.906 47.123 -51.982 1.00 32.44 336 ARG A CA 1
ATOM 2629 C C . ARG A 1 336 ? 18.573 48.108 -50.864 1.00 33.24 336 ARG A C 1
ATOM 2630 O O . ARG A 1 336 ? 19.243 49.124 -50.694 1.00 34.57 336 ARG A O 1
ATOM 2638 N N . THR A 1 337 ? 17.542 47.798 -50.091 1.00 34.46 337 THR A N 1
ATOM 2639 C CA . THR A 1 337 ? 17.137 48.660 -48.984 1.00 37.98 337 THR A CA 1
ATOM 2640 C C . THR A 1 337 ? 18.281 48.946 -48.011 1.00 38.16 337 THR A C 1
ATOM 2641 O O . THR A 1 337 ? 18.490 50.076 -47.590 1.00 37.31 337 THR A O 1
ATOM 2645 N N . LEU A 1 338 ? 19.017 47.909 -47.650 1.00 41.36 338 LEU A N 1
ATOM 2646 C CA . LEU A 1 338 ? 20.133 48.062 -46.738 1.00 42.93 338 LEU A CA 1
ATOM 2647 C C . LEU A 1 338 ? 21.214 48.949 -47.364 1.00 43.77 338 LEU A C 1
ATOM 2648 O O . LEU A 1 338 ? 21.813 49.775 -46.684 1.00 45.54 338 LEU A O 1
ATOM 2653 N N . ALA A 1 339 ? 21.455 48.784 -48.661 1.00 44.36 339 ALA A N 1
ATOM 2654 C CA . ALA A 1 339 ? 22.466 49.575 -49.355 1.00 42.19 339 ALA A CA 1
ATOM 2655 C C . ALA A 1 339 ? 22.048 51.034 -49.446 1.00 42.94 339 ALA A C 1
ATOM 2656 O O . ALA A 1 339 ? 22.873 51.926 -49.300 1.00 45.35 339 ALA A O 1
ATOM 2658 N N . ARG A 1 340 ? 20.773 51.291 -49.706 1.00 42.12 340 ARG A N 1
ATOM 2659 C CA . ARG A 1 340 ? 20.318 52.672 -49.766 1.00 40.79 340 ARG A CA 1
ATOM 2660 C C . ARG A 1 340 ? 20.492 53.296 -48.382 1.00 43.04 340 ARG A C 1
ATOM 2661 O O . ARG A 1 340 ? 20.880 54.450 -48.270 1.00 45.35 340 ARG A O 1
ATOM 2669 N N . LEU A 1 341 ? 20.203 52.542 -47.323 1.00 44.34 341 LEU A N 1
ATOM 2670 C CA . LEU A 1 341 ? 20.368 53.071 -45.969 1.00 44.32 341 LEU A CA 1
ATOM 2671 C C . LEU A 1 341 ? 21.818 53.475 -45.754 1.00 44.85 341 LEU A C 1
ATOM 2672 O O . LEU A 1 341 ? 22.107 54.598 -45.365 1.00 48.49 341 LEU A O 1
ATOM 2677 N N . ALA A 1 342 ? 22.729 52.550 -46.018 1.00 43.87 342 ALA A N 1
ATOM 2678 C CA . ALA A 1 342 ? 24.142 52.814 -45.855 1.00 42.74 342 ALA A CA 1
ATOM 2679 C C . ALA A 1 342 ? 24.528 54.023 -46.668 1.00 44.97 342 ALA A C 1
ATOM 2680 O O . ALA A 1 342 ? 25.198 54.923 -46.180 1.00 47.09 342 ALA A O 1
ATOM 2682 N N . CYS A 1 343 ? 24.099 54.039 -47.922 1.00 49.56 343 CYS A N 1
ATOM 2683 C CA . CYS A 1 343 ? 24.416 55.144 -48.812 1.00 51.74 343 CYS A CA 1
ATOM 2684 C C . CYS A 1 343 ? 23.938 56.471 -48.239 1.00 46.51 343 CYS A C 1
ATOM 2685 O O . CYS A 1 343 ? 24.716 57.408 -48.152 1.00 49.26 343 CYS A O 1
ATOM 2688 N N . ASN A 1 344 ? 22.676 56.550 -47.830 1.00 43.33 344 ASN A N 1
ATOM 2689 C CA . ASN A 1 344 ? 22.144 57.790 -47.267 1.00 47.50 344 ASN A CA 1
ATOM 2690 C C . ASN A 1 344 ? 22.837 58.251 -45.995 1.00 48.94 344 ASN A C 1
ATOM 2691 O O . ASN A 1 344 ? 23.206 59.421 -45.872 1.00 47.57 344 ASN A O 1
ATOM 2696 N N . HIS A 1 345 ? 23.005 57.344 -45.041 1.00 49.90 345 HIS A N 1
ATOM 2697 C CA . HIS A 1 345 ? 23.655 57.720 -43.802 1.00 53.15 345 HIS A CA 1
ATOM 2698 C C . HIS A 1 345 ? 24.998 58.366 -44.122 1.00 51.53 345 HIS A C 1
ATOM 2699 O O . HIS A 1 345 ? 25.324 59.428 -43.580 1.00 54.04 345 HIS A O 1
ATOM 2706 N N . THR A 1 346 ? 25.758 57.739 -45.020 1.00 44.94 346 THR A N 1
ATOM 2707 C CA . THR A 1 346 ? 27.069 58.252 -45.413 1.00 41.85 346 THR A CA 1
ATOM 2708 C C . THR A 1 346 ? 26.918 59.603 -46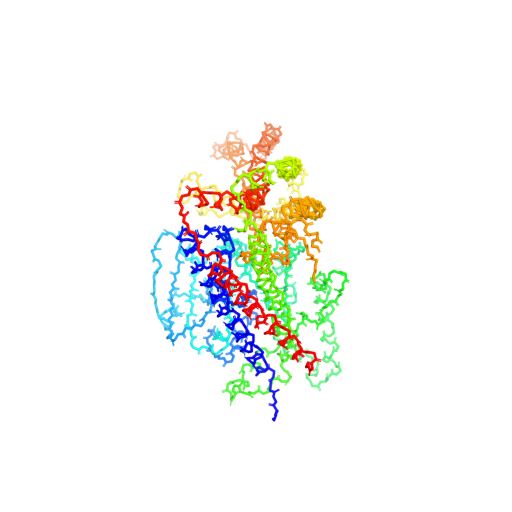.081 1.00 38.89 346 THR A C 1
ATOM 2709 O O . THR A 1 346 ? 27.505 60.604 -45.678 1.00 39.34 346 THR A O 1
ATOM 2713 N N . ARG A 1 347 ? 26.117 59.609 -47.125 1.00 37.11 347 ARG A N 1
ATOM 2714 C CA . ARG A 1 347 ? 25.852 60.801 -47.893 1.00 39.28 347 ARG A CA 1
ATOM 2715 C C . ARG A 1 347 ? 25.570 62.011 -47.002 1.00 43.06 347 ARG A C 1
ATOM 2716 O O . ARG A 1 347 ? 26.306 62.999 -47.012 1.00 44.59 347 ARG A O 1
ATOM 2724 N N . GLU A 1 348 ? 24.495 61.916 -46.231 1.00 43.77 348 GLU A N 1
ATOM 2725 C CA . GLU A 1 348 ? 24.075 62.981 -45.336 1.00 43.23 348 GLU A CA 1
ATOM 2726 C C . GLU A 1 348 ? 25.149 63.375 -44.322 1.00 41.44 348 GLU A C 1
ATOM 2727 O O . GLU A 1 348 ? 25.393 64.558 -44.100 1.00 38.43 348 GLU A O 1
ATOM 2733 N N . ALA A 1 349 ? 25.771 62.380 -43.696 1.00 39.68 349 ALA A N 1
ATOM 2734 C CA . ALA A 1 349 ? 26.830 62.626 -42.723 1.00 36.78 349 ALA A CA 1
ATOM 2735 C C . ALA A 1 349 ? 27.813 63.627 -43.310 1.00 37.90 349 ALA A C 1
ATOM 2736 O O . ALA A 1 349 ? 28.119 64.647 -42.699 1.00 37.92 349 ALA A O 1
ATOM 2738 N N . VAL A 1 350 ? 28.302 63.317 -44.507 1.00 37.26 350 VAL A N 1
ATOM 2739 C CA . VAL A 1 350 ? 29.256 64.166 -45.201 1.00 37.24 350 VAL A CA 1
ATOM 2740 C C . VAL A 1 350 ? 28.684 65.550 -45.494 1.00 38.84 350 VAL A C 1
ATOM 2741 O O . VAL A 1 350 ? 29.331 66.562 -45.248 1.00 40.46 350 VAL A O 1
ATOM 2745 N N . ALA A 1 351 ? 27.464 65.584 -46.008 1.00 40.71 351 ALA A N 1
ATOM 2746 C CA . ALA A 1 351 ? 26.788 66.834 -46.317 1.00 42.30 351 ALA A CA 1
ATOM 2747 C C . ALA A 1 351 ? 26.673 67.741 -45.088 1.00 46.46 351 ALA A C 1
ATOM 2748 O O . ALA A 1 351 ? 26.484 68.958 -45.216 1.00 47.02 351 ALA A O 1
ATOM 2750 N N . ARG A 1 352 ? 26.766 67.140 -43.903 1.00 47.90 352 ARG A N 1
ATOM 2751 C CA . ARG A 1 352 ? 26.681 67.881 -42.652 1.00 46.41 352 ARG A CA 1
ATOM 2752 C C . ARG A 1 352 ? 28.057 68.339 -42.225 1.00 48.95 352 ARG A C 1
ATOM 2753 O O . ARG A 1 352 ? 28.203 69.411 -41.642 1.00 52.09 352 ARG A O 1
ATOM 2761 N N . ARG A 1 353 ? 29.076 67.541 -42.517 1.00 49.65 353 ARG A N 1
ATOM 2762 C CA . ARG A 1 353 ? 30.409 67.917 -42.095 1.00 49.82 353 ARG A CA 1
ATOM 2763 C C . ARG A 1 353 ? 31.126 68.967 -42.902 1.00 52.24 353 ARG A C 1
ATOM 2764 O O . ARG A 1 353 ? 31.597 69.951 -42.333 1.00 53.46 353 ARG A O 1
ATOM 2772 N N . ILE A 1 354 ? 31.245 68.752 -44.213 1.00 53.53 354 ILE A N 1
ATOM 2773 C CA . ILE A 1 354 ? 31.946 69.706 -45.075 1.00 50.90 354 ILE A CA 1
ATOM 2774 C C . ILE A 1 354 ? 31.669 71.123 -44.591 1.00 50.43 354 ILE A C 1
ATOM 2775 O O . ILE A 1 354 ? 32.586 71.833 -44.198 1.00 49.90 354 ILE A O 1
ATOM 2780 N N . PRO A 1 355 ? 30.396 71.546 -44.583 1.00 50.65 355 PRO A N 1
ATOM 2781 C CA . PRO A 1 355 ? 30.113 72.903 -44.115 1.00 51.80 355 PRO A CA 1
ATOM 2782 C C . PRO A 1 355 ? 30.634 73.238 -42.708 1.00 52.50 355 PRO A C 1
ATOM 2783 O O . PRO A 1 355 ? 31.138 74.338 -42.486 1.00 55.79 355 PRO A O 1
ATOM 2787 N N . LEU A 1 356 ? 30.528 72.319 -41.755 1.00 53.30 356 LEU A N 1
ATOM 2788 C CA . LEU A 1 356 ? 31.034 72.609 -40.413 1.00 55.97 356 LEU A CA 1
ATOM 2789 C C . LEU A 1 356 ? 32.569 72.734 -40.379 1.00 60.33 356 LEU A C 1
ATOM 2790 O O . LEU A 1 356 ? 33.122 73.312 -39.444 1.00 62.06 356 LEU A O 1
ATOM 2795 N N . LEU A 1 357 ? 33.253 72.201 -41.393 1.00 62.20 357 LEU A N 1
ATOM 2796 C CA . LEU A 1 357 ? 34.716 72.273 -41.460 1.00 61.55 357 LEU A CA 1
ATOM 2797 C C . LEU A 1 357 ? 35.225 73.707 -41.473 1.00 65.09 357 LEU A C 1
ATOM 2798 O O . LEU A 1 357 ? 36.300 73.992 -40.955 1.00 63.64 357 LEU A O 1
ATOM 2803 N N . GLU A 1 358 ? 34.462 74.602 -42.093 1.00 69.97 358 GLU A N 1
ATOM 2804 C CA . GLU A 1 358 ? 34.861 75.999 -42.182 1.00 76.79 358 GLU A CA 1
ATOM 2805 C C . GLU A 1 358 ? 34.658 76.689 -40.843 1.00 78.75 358 GLU A C 1
ATOM 2806 O O . GLU A 1 358 ? 35.535 77.407 -40.363 1.00 83.45 358 GLU A O 1
ATOM 2812 N N . GLN A 1 359 ? 33.502 76.469 -40.233 1.00 76.79 359 GLN A N 1
ATOM 2813 C CA . GLN A 1 359 ? 33.211 77.096 -38.955 1.00 75.92 359 GLN A CA 1
ATOM 2814 C C . GLN A 1 359 ? 34.306 76.813 -37.926 1.00 75.58 359 GLN A C 1
ATOM 2815 O O . GLN A 1 359 ? 34.931 75.753 -37.951 1.00 72.86 359 GLN A O 1
ATOM 2821 N N . ASP A 1 360 ? 34.536 77.777 -37.034 1.00 76.97 360 ASP A N 1
ATOM 2822 C CA . ASP A 1 360 ? 35.549 77.654 -35.986 1.00 77.93 360 ASP A CA 1
ATOM 2823 C C . ASP A 1 360 ? 34.976 76.981 -34.740 1.00 74.49 360 ASP A C 1
ATOM 2824 O O . ASP A 1 360 ? 33.771 77.016 -34.508 1.00 72.41 360 ASP A O 1
ATOM 2829 N N . VAL A 1 361 ? 35.848 76.379 -33.938 1.00 73.33 361 VAL A N 1
ATOM 2830 C CA . VAL A 1 361 ? 35.432 75.676 -32.728 1.00 73.90 361 VAL A CA 1
ATOM 2831 C C . VAL A 1 361 ? 34.294 76.352 -31.975 1.00 75.08 361 VAL A C 1
ATOM 2832 O O . VAL A 1 361 ? 33.303 75.710 -31.644 1.00 76.47 361 VAL A O 1
ATOM 2836 N N . ASN A 1 362 ? 34.435 77.645 -31.701 1.00 77.92 362 ASN A N 1
ATOM 2837 C CA . ASN A 1 362 ? 33.403 78.385 -30.974 1.00 80.31 362 ASN A CA 1
ATOM 2838 C C . ASN A 1 362 ? 32.069 78.383 -31.703 1.00 78.33 362 ASN A C 1
ATOM 2839 O O . ASN A 1 362 ? 31.035 78.072 -31.118 1.00 77.62 362 ASN A O 1
ATOM 2844 N N . GLU A 1 363 ? 32.097 78.742 -32.981 1.00 77.43 363 GLU A N 1
ATOM 2845 C CA . GLU A 1 363 ? 30.883 78.773 -33.782 1.00 77.54 363 GLU A CA 1
ATOM 2846 C C . GLU A 1 363 ? 30.282 77.380 -33.854 1.00 77.40 363 GLU A C 1
ATOM 2847 O O . GLU A 1 363 ? 29.076 77.223 -34.036 1.00 78.82 363 GLU A O 1
ATOM 2853 N N . LEU A 1 364 ? 31.130 76.368 -33.699 1.00 76.20 364 LEU A N 1
ATOM 2854 C CA . LEU A 1 364 ? 30.679 74.986 -33.762 1.00 74.32 364 LEU A CA 1
ATOM 2855 C C . LEU A 1 364 ? 29.891 74.603 -32.519 1.00 74.69 364 LEU A C 1
ATOM 2856 O O . LEU A 1 364 ? 28.726 74.212 -32.618 1.00 75.12 364 LEU A O 1
ATOM 2861 N N . LYS A 1 365 ? 30.532 74.712 -31.355 1.00 74.35 365 LYS A N 1
ATOM 2862 C CA . LYS A 1 365 ? 29.887 74.374 -30.091 1.00 72.63 365 LYS A CA 1
ATOM 2863 C C . LYS A 1 365 ? 28.615 75.183 -29.904 1.00 73.94 365 LYS A C 1
ATOM 2864 O O . LYS A 1 365 ? 27.690 74.748 -29.224 1.00 74.63 365 LYS A O 1
ATOM 2870 N N . LYS A 1 366 ? 28.569 76.365 -30.506 1.00 74.84 366 LYS A N 1
ATOM 2871 C CA . LYS A 1 366 ? 27.381 77.201 -30.414 1.00 78.09 366 LYS A CA 1
ATOM 2872 C C . LYS A 1 366 ? 26.270 76.467 -31.177 1.00 77.61 366 LYS A C 1
ATOM 2873 O O . LYS A 1 366 ? 25.156 76.297 -30.666 1.00 75.65 366 LYS A O 1
ATOM 2879 N N . ARG A 1 367 ? 26.594 76.010 -32.389 1.00 75.96 367 ARG A N 1
ATOM 2880 C CA . ARG A 1 367 ? 25.648 75.278 -33.232 1.00 73.35 367 ARG A CA 1
ATOM 2881 C C . ARG A 1 367 ? 25.272 73.921 -32.626 1.00 71.53 367 ARG A C 1
ATOM 2882 O O . ARG A 1 367 ? 24.112 73.515 -32.678 1.00 70.82 367 ARG A O 1
ATOM 2890 N N . ILE A 1 368 ? 26.242 73.213 -32.056 1.00 68.93 368 ILE A N 1
ATOM 2891 C CA . ILE A 1 368 ? 25.944 71.924 -31.440 1.00 69.35 368 ILE A CA 1
ATOM 2892 C C . ILE A 1 368 ? 24.971 72.091 -30.266 1.00 74.31 368 ILE A C 1
ATOM 2893 O O . ILE A 1 368 ? 23.951 71.399 -30.206 1.00 75.14 368 ILE A O 1
ATOM 2898 N N . ASP A 1 369 ? 25.285 73.004 -29.342 1.00 77.14 369 ASP A N 1
ATOM 2899 C CA . ASP A 1 369 ? 24.429 73.276 -28.179 1.00 77.17 369 ASP A CA 1
ATOM 2900 C C . ASP A 1 369 ? 23.056 73.691 -28.677 1.00 75.45 369 ASP A C 1
ATOM 2901 O O . ASP A 1 369 ? 22.048 73.525 -27.995 1.00 74.30 369 ASP A O 1
ATOM 2906 N N . SER A 1 370 ? 23.041 74.248 -29.878 1.00 74.18 370 SER A N 1
ATOM 2907 C CA . SER A 1 370 ? 21.823 74.707 -30.515 1.00 75.61 370 SER A CA 1
ATOM 2908 C C . SER A 1 370 ? 20.800 73.599 -30.704 1.00 76.40 370 SER A C 1
ATOM 2909 O O . SER A 1 370 ? 19.595 73.844 -30.658 1.00 77.76 370 SER A O 1
ATOM 2912 N N . VAL A 1 371 ? 21.279 72.378 -30.905 1.00 78.11 371 VAL A N 1
ATOM 2913 C CA . VAL A 1 371 ? 20.392 71.244 -31.144 1.00 77.93 371 VAL A CA 1
ATOM 2914 C C . VAL A 1 371 ? 20.158 70.293 -29.971 1.00 79.42 371 VAL A C 1
ATOM 2915 O O . VAL A 1 371 ? 19.366 69.356 -30.084 1.00 79.05 371 VAL A O 1
ATOM 2919 N N . GLU A 1 372 ? 20.834 70.535 -28.850 1.00 80.68 372 GLU A N 1
ATOM 2920 C CA . GLU A 1 372 ? 20.680 69.691 -27.665 1.00 81.89 372 GLU A CA 1
ATOM 2921 C C . GLU A 1 372 ? 19.218 69.350 -27.393 1.00 78.91 372 GLU A C 1
ATOM 2922 O O . GLU A 1 372 ? 18.893 68.218 -27.039 1.00 75.99 372 GLU A O 1
ATOM 2928 N N . PRO A 1 373 ? 18.317 70.332 -27.541 1.00 77.79 373 PRO A N 1
ATOM 2929 C CA . PRO A 1 373 ? 16.898 70.074 -27.303 1.00 78.73 373 PRO A CA 1
ATOM 2930 C C . PRO A 1 373 ? 16.289 69.104 -28.318 1.00 78.28 373 PRO A C 1
ATOM 2931 O O . PRO A 1 373 ? 15.338 68.387 -28.005 1.00 79.40 373 PRO A O 1
ATOM 2935 N N . GLU A 1 374 ? 16.838 69.085 -29.528 1.00 77.00 374 GLU A N 1
ATOM 2936 C CA . GLU A 1 374 ? 16.342 68.196 -30.569 1.00 78.02 374 GLU A CA 1
ATOM 2937 C C . GLU A 1 374 ? 16.765 66.758 -30.261 1.00 77.68 374 GLU A C 1
ATOM 2938 O O . GLU A 1 374 ? 15.972 65.820 -30.379 1.00 76.49 374 GLU A O 1
ATOM 2944 N N . PHE A 1 375 ? 18.020 66.587 -29.867 1.00 75.52 375 PHE A N 1
ATOM 2945 C CA . PHE A 1 375 ? 18.520 65.263 -29.546 1.00 76.06 375 PHE A CA 1
ATOM 2946 C C . PHE A 1 375 ? 17.706 64.638 -28.425 1.00 77.96 375 PHE A C 1
ATOM 2947 O O . PHE A 1 375 ? 17.255 63.497 -28.532 1.00 80.29 375 PHE A O 1
ATOM 2955 N N . ASN A 1 376 ? 17.508 65.383 -27.346 1.00 78.56 376 ASN A N 1
ATOM 2956 C CA . ASN A 1 376 ? 16.734 64.849 -26.239 1.00 77.30 376 ASN A CA 1
ATOM 2957 C C . ASN A 1 376 ? 15.375 64.369 -26.746 1.00 73.25 376 ASN A C 1
ATOM 2958 O O . ASN A 1 376 ? 14.878 63.334 -26.296 1.00 71.37 376 ASN A O 1
ATOM 2963 N N . LYS A 1 377 ? 14.786 65.104 -27.691 1.00 68.72 377 LYS A N 1
ATOM 2964 C CA . LYS A 1 377 ? 13.498 64.711 -28.260 1.00 66.79 377 LYS A CA 1
ATOM 2965 C C . LYS A 1 377 ? 13.610 63.324 -28.887 1.00 67.93 377 LYS A C 1
ATOM 2966 O O . LYS A 1 377 ? 12.711 62.489 -28.744 1.00 69.72 377 LYS A O 1
ATOM 2972 N N . LEU A 1 378 ? 14.707 63.089 -29.602 1.00 63.70 378 LEU A N 1
ATOM 2973 C CA . LEU A 1 378 ? 14.922 61.798 -30.233 1.00 56.53 378 LEU A CA 1
ATOM 2974 C C . LEU A 1 378 ? 14.898 60.756 -29.142 1.00 55.68 378 LEU A C 1
ATOM 2975 O O . LEU A 1 378 ? 14.312 59.688 -29.307 1.00 54.47 378 LEU A O 1
ATOM 2980 N N . THR A 1 379 ? 15.532 61.079 -28.020 1.00 54.51 379 THR A N 1
ATOM 2981 C CA . THR A 1 379 ? 15.574 60.162 -26.885 1.00 56.16 379 THR A CA 1
ATOM 2982 C C . THR A 1 379 ? 14.172 60.003 -26.302 1.00 56.10 379 THR A C 1
ATOM 2983 O O . THR A 1 379 ? 13.870 59.030 -25.609 1.00 53.71 379 THR A O 1
ATOM 2987 N N . GLY A 1 380 ? 13.318 60.977 -26.594 1.00 56.88 380 GLY A N 1
ATOM 2988 C CA . GLY A 1 380 ? 11.949 60.920 -26.128 1.00 57.08 380 GLY A CA 1
ATOM 2989 C C . GLY A 1 380 ? 11.221 59.836 -26.894 1.00 56.08 380 GLY A C 1
ATOM 2990 O O . GLY A 1 380 ? 10.328 59.177 -26.369 1.00 57.58 380 GLY A O 1
ATOM 2991 N N . ILE A 1 381 ? 11.606 59.652 -28.151 1.00 55.42 381 ILE A N 1
ATOM 2992 C CA . ILE A 1 381 ? 10.997 58.625 -28.981 1.00 53.41 381 ILE A CA 1
ATOM 2993 C C . ILE A 1 381 ? 11.553 57.284 -28.507 1.00 52.55 381 ILE A C 1
ATOM 2994 O O . ILE A 1 381 ? 10.820 56.313 -28.342 1.00 50.41 381 ILE A O 1
ATOM 2999 N N . ARG A 1 382 ? 12.860 57.245 -28.278 1.00 52.65 382 ARG A N 1
ATOM 3000 C CA . ARG A 1 382 ? 13.519 56.024 -27.847 1.00 55.76 382 ARG A CA 1
ATOM 3001 C C . ARG A 1 382 ? 12.936 55.522 -26.543 1.00 58.92 382 ARG A C 1
ATOM 3002 O O . ARG A 1 382 ? 13.033 54.339 -26.222 1.00 61.53 382 ARG A O 1
ATOM 3010 N N . ASP A 1 383 ? 12.318 56.428 -25.797 1.00 63.39 383 ASP A N 1
ATOM 3011 C CA . ASP A 1 383 ? 11.711 56.077 -24.524 1.00 67.02 383 ASP A CA 1
ATOM 3012 C C . ASP A 1 383 ? 10.212 55.856 -24.677 1.00 67.52 383 ASP A C 1
ATOM 3013 O O . ASP A 1 383 ? 9.657 54.908 -24.131 1.00 68.98 383 ASP A O 1
ATOM 3018 N N . GLU A 1 384 ? 9.561 56.733 -25.424 1.00 68.38 384 GLU A N 1
ATOM 3019 C CA . GLU A 1 384 ? 8.133 56.611 -25.667 1.00 73.82 384 GLU A CA 1
ATOM 3020 C C . GLU A 1 384 ? 7.798 55.265 -26.337 1.00 75.07 384 GLU A C 1
ATOM 3021 O O . GLU A 1 384 ? 6.770 54.652 -26.043 1.00 76.41 384 GLU A O 1
ATOM 3027 N N . PHE A 1 385 ? 8.668 54.810 -27.237 1.00 74.92 385 PHE A N 1
ATOM 3028 C CA . PHE A 1 385 ? 8.444 53.557 -27.962 1.00 71.77 385 PHE A CA 1
ATOM 3029 C C . PHE A 1 385 ? 8.869 52.343 -27.151 1.00 70.97 385 PHE A C 1
ATOM 3030 O O . PHE A 1 385 ? 8.269 51.273 -27.260 1.00 68.41 385 PHE A O 1
ATOM 3038 N N . GLN A 1 386 ? 9.907 52.504 -26.341 1.00 69.81 386 GLN A N 1
ATOM 3039 C CA . GLN A 1 386 ? 10.361 51.396 -25.523 1.00 71.60 386 GLN A CA 1
ATOM 3040 C C . GLN A 1 386 ? 9.270 51.037 -24.519 1.00 69.95 386 GLN A C 1
ATOM 3041 O O . GLN A 1 386 ? 9.012 49.861 -24.270 1.00 69.91 386 GLN A O 1
ATOM 3047 N N . LYS A 1 387 ? 8.632 52.050 -23.940 1.00 69.74 387 LYS A N 1
ATOM 3048 C CA . LYS A 1 387 ? 7.545 51.809 -22.999 1.00 66.66 387 LYS A CA 1
ATOM 3049 C C . LYS A 1 387 ? 6.548 50.903 -23.698 1.00 63.00 387 LYS A C 1
ATOM 3050 O O . LYS A 1 387 ? 6.409 49.737 -23.349 1.00 61.27 387 LYS A O 1
ATOM 3056 N N . GLU A 1 388 ? 5.869 51.456 -24.699 1.00 60.61 388 GLU A N 1
ATOM 3057 C CA . GLU A 1 388 ? 4.882 50.718 -25.470 1.00 58.23 388 GLU A CA 1
ATOM 3058 C C . GLU A 1 388 ? 5.351 49.311 -25.798 1.00 60.81 388 GLU A C 1
ATOM 3059 O O . GLU A 1 388 ? 4.585 48.353 -25.726 1.00 61.99 388 GLU A O 1
ATOM 3065 N N . ILE A 1 389 ? 6.611 49.180 -26.178 1.00 62.33 389 ILE A N 1
ATOM 3066 C CA . ILE A 1 389 ? 7.115 47.865 -26.498 1.00 62.66 389 ILE A CA 1
ATOM 3067 C C . ILE A 1 389 ? 6.898 46.963 -25.306 1.00 62.95 389 ILE A C 1
ATOM 3068 O O . ILE A 1 389 ? 6.270 45.920 -25.432 1.00 64.35 389 ILE A O 1
ATOM 3073 N N . ILE A 1 390 ? 7.384 47.389 -24.143 1.00 66.53 390 ILE A N 1
ATOM 3074 C CA . ILE A 1 390 ? 7.261 46.607 -22.911 1.00 67.65 390 ILE A CA 1
ATOM 3075 C C . ILE A 1 390 ? 5.850 46.457 -22.348 1.00 67.69 390 ILE A C 1
ATOM 3076 O O . ILE A 1 390 ? 5.519 45.421 -21.781 1.00 68.03 390 ILE A O 1
ATOM 3081 N N . ASN A 1 391 ? 5.017 47.478 -22.491 1.00 68.59 391 ASN A N 1
ATOM 3082 C CA . ASN A 1 391 ? 3.653 47.369 -21.995 1.00 72.80 391 ASN A CA 1
ATOM 3083 C C . ASN A 1 391 ? 2.891 46.395 -22.884 1.00 71.60 391 ASN A C 1
ATOM 3084 O O . ASN A 1 391 ? 1.769 45.996 -22.572 1.00 72.28 391 ASN A O 1
ATOM 3089 N N . THR A 1 392 ? 3.512 46.012 -23.995 1.00 70.33 392 THR A N 1
ATOM 3090 C CA . THR A 1 392 ? 2.900 45.067 -24.920 1.00 67.88 392 THR A CA 1
ATOM 3091 C C . THR A 1 392 ? 3.359 43.660 -24.575 1.00 67.66 392 THR A C 1
ATOM 3092 O O . THR A 1 392 ? 2.575 42.713 -24.650 1.00 66.43 392 THR A O 1
ATOM 3096 N N . ARG A 1 393 ? 4.623 43.512 -24.192 1.00 66.27 393 ARG A N 1
ATOM 3097 C CA . ARG A 1 393 ? 5.100 42.189 -23.834 1.00 67.72 393 ARG A CA 1
ATOM 3098 C C . ARG A 1 393 ? 4.339 41.780 -22.584 1.00 70.18 393 ARG A C 1
ATOM 3099 O O . ARG A 1 393 ? 3.781 40.687 -22.519 1.00 74.53 393 ARG A O 1
ATOM 3107 N N . ASP A 1 394 ? 4.300 42.671 -21.597 1.00 69.28 394 ASP A N 1
ATOM 3108 C CA . ASP A 1 394 ? 3.599 42.388 -20.355 1.00 66.74 394 ASP A CA 1
ATOM 3109 C C . ASP A 1 394 ? 2.160 41.977 -20.609 1.00 65.50 394 ASP A C 1
ATOM 3110 O O . ASP A 1 394 ? 1.734 40.905 -20.188 1.00 65.01 394 ASP A O 1
ATOM 3115 N N . THR A 1 395 ? 1.406 42.824 -21.296 1.00 62.72 395 THR A N 1
ATOM 3116 C CA . THR A 1 395 ? 0.019 42.498 -21.578 1.00 65.42 395 THR A CA 1
ATOM 3117 C C . THR A 1 395 ? -0.110 41.160 -22.302 1.00 66.27 395 THR A C 1
ATOM 3118 O O . THR A 1 395 ? -1.000 40.362 -21.998 1.00 67.27 395 THR A O 1
ATOM 3122 N N . GLN A 1 396 ? 0.786 40.906 -23.251 1.00 66.75 396 GLN A N 1
ATOM 3123 C CA . GLN A 1 396 ? 0.734 39.664 -24.016 1.00 65.69 396 GLN A CA 1
ATOM 3124 C C . GLN A 1 396 ? 1.177 38.450 -23.203 1.00 66.81 396 GLN A C 1
ATOM 3125 O O . GLN A 1 396 ? 0.458 37.458 -23.129 1.00 67.82 396 GLN A O 1
ATOM 3131 N N . ALA A 1 397 ? 2.356 38.527 -22.596 1.00 67.36 397 ALA A N 1
ATOM 3132 C CA . ALA A 1 397 ? 2.867 37.425 -21.786 1.00 70.01 397 ALA A CA 1
ATOM 3133 C C . ALA A 1 397 ? 1.903 37.074 -20.653 1.00 71.87 397 ALA A C 1
ATOM 3134 O O . ALA A 1 397 ? 2.029 36.034 -20.015 1.00 72.44 397 ALA A O 1
ATOM 3136 N N . ARG A 1 398 ? 0.941 37.952 -20.403 1.00 74.24 398 ARG A N 1
ATOM 3137 C CA . ARG A 1 398 ? -0.041 37.726 -19.355 1.00 72.84 398 ARG A CA 1
ATOM 3138 C C . ARG A 1 398 ? -1.242 37.039 -19.986 1.00 69.85 398 ARG A C 1
ATOM 3139 O O . ARG A 1 398 ? -1.519 35.876 -19.705 1.00 69.47 398 ARG A O 1
ATOM 3147 N N . THR A 1 399 ? -1.934 37.762 -20.857 1.00 65.69 399 THR A N 1
ATOM 3148 C CA . THR A 1 399 ? -3.106 37.240 -21.543 1.00 66.34 399 THR A CA 1
ATOM 3149 C C . THR A 1 399 ? -2.922 35.849 -22.143 1.00 66.36 399 THR A C 1
ATOM 3150 O O . THR A 1 399 ? -3.873 35.073 -22.218 1.00 65.79 399 THR A O 1
ATOM 3154 N N . ILE A 1 400 ? -1.708 35.541 -22.586 1.00 67.93 400 ILE A N 1
ATOM 3155 C CA . ILE A 1 400 ? -1.427 34.242 -23.186 1.00 67.51 400 ILE A CA 1
ATOM 3156 C C . ILE A 1 400 ? -1.317 33.195 -22.097 1.00 67.70 400 ILE A C 1
ATOM 3157 O O . ILE A 1 400 ? -1.961 32.149 -22.180 1.00 68.52 400 ILE A O 1
ATOM 3162 N N . SER A 1 401 ? -0.503 33.484 -21.082 1.00 68.51 401 SER A N 1
ATOM 3163 C CA . SER A 1 401 ? -0.318 32.582 -19.943 1.00 69.47 401 SER A CA 1
ATOM 3164 C C . SER A 1 401 ? -1.686 32.219 -19.395 1.00 68.37 401 SER A C 1
ATOM 3165 O O . SER A 1 401 ? -1.923 31.091 -18.972 1.00 67.38 401 SER A O 1
ATOM 3168 N N . GLU A 1 402 ? -2.581 33.199 -19.396 1.00 68.90 402 GLU A N 1
ATOM 3169 C CA . GLU A 1 402 ? -3.941 32.994 -18.936 1.00 70.78 402 GLU A CA 1
ATOM 3170 C C . GLU A 1 402 ? -4.583 31.982 -19.876 1.00 69.55 402 GLU A C 1
ATOM 3171 O O . GLU A 1 402 ? -5.129 30.974 -19.427 1.00 70.96 402 GLU A O 1
ATOM 3177 N N . SER A 1 403 ? -4.493 32.253 -21.180 1.00 68.57 403 SER A N 1
ATOM 3178 C CA . SER A 1 403 ? -5.060 31.382 -22.213 1.00 67.61 403 SER A CA 1
ATOM 3179 C C . SER A 1 403 ? -4.609 29.937 -22.078 1.00 66.27 403 SER A C 1
ATOM 3180 O O . SER A 1 403 ? -5.411 29.008 -22.197 1.00 64.57 403 SER A O 1
ATOM 3183 N N . PHE A 1 404 ? -3.317 29.750 -21.853 1.00 64.32 404 PHE A N 1
ATOM 3184 C CA . PHE A 1 404 ? -2.778 28.417 -21.687 1.00 67.30 404 PHE A CA 1
ATOM 3185 C C . PHE A 1 404 ? -3.351 27.804 -20.402 1.00 72.27 404 PHE A C 1
ATOM 3186 O O . PHE A 1 404 ? -3.954 26.726 -20.434 1.00 73.97 404 PHE A O 1
ATOM 3194 N N . ARG A 1 405 ? -3.165 28.500 -19.276 1.00 75.32 405 ARG A N 1
ATOM 3195 C CA . ARG A 1 405 ? -3.661 28.029 -17.984 1.00 73.57 405 ARG A CA 1
ATOM 3196 C C . ARG A 1 405 ? -5.128 27.639 -18.110 1.00 71.61 405 ARG A C 1
ATOM 3197 O O . ARG A 1 405 ? -5.530 26.548 -17.709 1.00 72.48 405 ARG A O 1
ATOM 3205 N N . SER A 1 406 ? -5.927 28.531 -18.675 1.00 67.49 406 SER A N 1
ATOM 3206 C CA . SER A 1 406 ? -7.339 28.251 -18.855 1.00 67.83 406 SER A CA 1
ATOM 3207 C C . SER A 1 406 ? -7.569 27.020 -19.730 1.00 67.06 406 SER A C 1
ATOM 3208 O O . SER A 1 406 ? -8.443 26.202 -19.441 1.00 68.00 406 SER A O 1
ATOM 3211 N N . TYR A 1 407 ? -6.782 26.900 -20.798 1.00 66.48 407 TYR A N 1
ATOM 3212 C CA . TYR A 1 407 ? -6.886 25.781 -21.743 1.00 63.92 407 TYR A CA 1
ATOM 3213 C C . TYR A 1 407 ? -6.544 24.438 -21.096 1.00 60.78 407 TYR A C 1
ATOM 3214 O O . TYR A 1 407 ? -7.311 23.480 -21.197 1.00 58.75 407 TYR A O 1
ATOM 3223 N N . VAL A 1 408 ? -5.395 24.375 -20.436 1.00 57.11 408 VAL A N 1
ATOM 3224 C CA . VAL A 1 408 ? -4.968 23.151 -19.780 1.00 59.96 408 VAL A CA 1
ATOM 3225 C C . VAL A 1 408 ? -6.061 22.655 -18.841 1.00 63.05 408 VAL A C 1
ATOM 3226 O O . VAL A 1 408 ? -6.469 21.495 -18.904 1.00 64.20 408 VAL A O 1
ATOM 3230 N N . LEU A 1 409 ? -6.527 23.540 -17.967 1.00 65.22 409 LEU A N 1
ATOM 3231 C CA . LEU A 1 409 ? -7.584 23.199 -17.027 1.00 67.44 409 LEU A CA 1
ATOM 3232 C C . LEU A 1 409 ? -8.786 22.633 -17.757 1.00 67.88 409 LEU A C 1
ATOM 3233 O O . LEU A 1 409 ? -9.194 21.498 -17.514 1.00 70.85 409 LEU A O 1
ATOM 3238 N N . ASN A 1 410 ? -9.347 23.429 -18.657 1.00 66.94 410 ASN A N 1
ATOM 3239 C CA . ASN A 1 410 ? -10.514 23.006 -19.406 1.00 68.42 410 ASN A CA 1
ATOM 3240 C C . ASN A 1 410 ? -10.307 21.704 -20.177 1.00 67.95 410 ASN A C 1
ATOM 3241 O O . ASN A 1 410 ? -11.274 21.024 -20.506 1.00 67.19 410 ASN A O 1
ATOM 3246 N N . LEU A 1 411 ? -9.067 21.342 -20.484 1.00 68.79 411 LEU A N 1
ATOM 3247 C CA . LEU A 1 411 ? -8.876 20.090 -21.210 1.00 71.50 411 LEU A CA 1
ATOM 3248 C C . LEU A 1 411 ? -9.389 18.966 -20.344 1.00 72.95 411 LEU A C 1
ATOM 3249 O O . LEU A 1 411 ? -9.840 17.943 -20.859 1.00 75.01 411 LEU A O 1
ATOM 3254 N N . GLY A 1 412 ? -9.331 19.182 -19.028 1.00 74.72 412 GLY A N 1
ATOM 3255 C CA . GLY A 1 412 ? -9.794 18.197 -18.062 1.00 72.72 412 GLY A CA 1
ATOM 3256 C C . GLY A 1 412 ? -11.289 17.939 -18.133 1.00 72.92 412 GLY A C 1
ATOM 3257 O O . GLY A 1 412 ? -11.754 16.852 -17.809 1.00 72.72 412 GLY A O 1
ATOM 3258 N N . ASN A 1 413 ? -12.052 18.935 -18.556 1.00 74.68 413 ASN A N 1
ATOM 3259 C CA . ASN A 1 413 ? -13.493 18.775 -18.662 1.00 77.82 413 ASN A CA 1
ATOM 3260 C C . ASN A 1 413 ? -13.862 17.878 -19.831 1.00 77.48 413 ASN A C 1
ATOM 3261 O O . ASN A 1 413 ? -14.973 17.375 -19.899 1.00 80.42 413 ASN A O 1
ATOM 3266 N N . THR A 1 414 ? -12.934 17.674 -20.754 1.00 78.04 414 THR A N 1
ATOM 3267 C CA . THR A 1 414 ? -13.208 16.826 -21.908 1.00 81.63 414 THR A CA 1
ATOM 3268 C C . THR A 1 414 ? -12.387 15.540 -21.916 1.00 83.50 414 THR A C 1
ATOM 3269 O O . THR A 1 414 ? -12.633 14.647 -22.735 1.00 85.19 414 THR A O 1
ATOM 3273 N N . PHE A 1 415 ? -11.427 15.441 -20.999 1.00 82.98 415 PHE A N 1
ATOM 3274 C CA . PHE A 1 415 ? -10.550 14.277 -20.925 1.00 83.58 415 PHE A CA 1
ATOM 3275 C C . PHE A 1 415 ? -11.223 12.936 -21.160 1.00 83.44 415 PHE A C 1
ATOM 3276 O O . PHE A 1 415 ? -10.773 12.154 -21.989 1.00 83.54 415 PHE A O 1
ATOM 3284 N N . GLU A 1 416 ? -12.289 12.658 -20.422 1.00 84.69 416 GLU A N 1
ATOM 3285 C CA . GLU A 1 416 ? -12.992 11.397 -20.593 1.00 86.25 416 GLU A CA 1
ATOM 3286 C C . GLU A 1 416 ? -13.234 11.113 -22.066 1.00 83.52 416 GLU A C 1
ATOM 3287 O O . GLU A 1 416 ? -12.742 10.120 -22.595 1.00 82.70 416 GLU A O 1
ATOM 3293 N N . ASN A 1 417 ? -13.977 11.987 -22.736 1.00 82.17 417 ASN A N 1
ATOM 3294 C CA . ASN A 1 417 ? -14.255 11.777 -24.153 1.00 81.83 417 ASN A CA 1
ATOM 3295 C C . ASN A 1 417 ? -12.973 11.627 -24.964 1.00 76.98 417 ASN A C 1
ATOM 3296 O O . ASN A 1 417 ? -12.877 10.760 -25.830 1.00 74.56 417 ASN A O 1
ATOM 3301 N N . ASP A 1 418 ? -11.988 12.474 -24.693 1.00 71.69 418 ASP A N 1
ATOM 3302 C CA . ASP A 1 418 ? -10.737 12.381 -25.422 1.00 69.79 418 ASP A CA 1
ATOM 3303 C C . ASP A 1 418 ? -10.057 11.048 -25.121 1.00 66.55 418 ASP A C 1
ATOM 3304 O O . ASP A 1 418 ? -9.563 10.368 -26.021 1.00 62.38 418 ASP A O 1
ATOM 3309 N N . PHE A 1 419 ? -10.049 10.677 -23.846 1.00 64.30 419 PHE A N 1
ATOM 3310 C CA . PHE A 1 419 ? -9.419 9.442 -23.408 1.00 59.33 419 PHE A CA 1
ATOM 3311 C C . PHE A 1 419 ? -9.924 8.271 -24.226 1.00 58.50 419 PHE A C 1
ATOM 3312 O O . PHE A 1 419 ? -9.247 7.257 -24.364 1.00 57.38 419 PHE A O 1
ATOM 3320 N N . LEU A 1 420 ? -11.122 8.421 -24.773 1.00 58.91 420 LEU A N 1
ATOM 3321 C CA . LEU A 1 420 ? -11.717 7.375 -25.589 1.00 60.70 420 LEU A CA 1
ATOM 3322 C C . LEU A 1 420 ? -11.263 7.506 -27.033 1.00 61.75 420 LEU A C 1
ATOM 3323 O O . LEU A 1 420 ? -10.806 6.531 -27.624 1.00 63.13 420 LEU A O 1
ATOM 3328 N N . ARG A 1 421 ? -11.407 8.709 -27.595 1.00 63.23 421 ARG A N 1
ATOM 3329 C CA . ARG A 1 421 ? -11.005 8.983 -28.972 1.00 61.56 421 ARG A CA 1
ATOM 3330 C C . ARG A 1 421 ? -9.593 8.463 -29.166 1.00 58.27 421 ARG A C 1
ATOM 3331 O O . ARG A 1 421 ? -9.352 7.586 -29.993 1.00 57.17 421 ARG A O 1
ATOM 3339 N N . TYR A 1 422 ? -8.653 9.032 -28.420 1.00 56.00 422 TYR A N 1
ATOM 3340 C CA . TYR A 1 422 ? -7.270 8.571 -28.472 1.00 55.91 422 TYR A CA 1
ATOM 3341 C C . TYR A 1 422 ? -7.314 7.317 -27.603 1.00 57.80 422 TYR A C 1
ATOM 3342 O O . TYR A 1 422 ? -8.108 7.236 -26.663 1.00 65.21 422 TYR A O 1
ATOM 3351 N N . GLN A 1 423 ? -6.506 6.322 -27.899 1.00 54.04 423 GLN A N 1
ATOM 3352 C CA . GLN A 1 423 ? -6.546 5.150 -27.051 1.00 55.76 423 GLN A CA 1
ATOM 3353 C C . GLN A 1 423 ? -5.110 4.892 -26.689 1.00 54.80 423 GLN A C 1
ATOM 3354 O O . GLN A 1 423 ? -4.476 3.965 -27.190 1.00 58.94 423 GLN A O 1
ATOM 3360 N N . PRO A 1 424 ? -4.579 5.727 -25.791 1.00 51.56 424 PRO A N 1
ATOM 3361 C CA . PRO A 1 424 ? -3.200 5.658 -25.318 1.00 48.78 424 PRO A CA 1
ATOM 3362 C C . PRO A 1 424 ? -2.765 4.229 -25.134 1.00 49.91 424 PRO A C 1
ATOM 3363 O O . PRO A 1 424 ? -3.430 3.461 -24.439 1.00 50.34 424 PRO A O 1
ATOM 3367 N N . GLU A 1 425 ? -1.668 3.861 -25.780 1.00 48.79 425 GLU A N 1
ATOM 3368 C CA . GLU A 1 425 ? -1.149 2.511 -25.634 1.00 49.85 425 GLU A CA 1
ATOM 3369 C C . GLU A 1 425 ? 0.106 2.660 -24.791 1.00 48.05 425 GLU A C 1
ATOM 3370 O O . GLU A 1 425 ? 0.991 3.434 -25.132 1.00 52.34 425 GLU A O 1
ATOM 3376 N N . LEU A 1 426 ? 0.184 1.940 -23.682 1.00 46.58 426 LEU A N 1
ATOM 3377 C CA . LEU A 1 426 ? 1.356 2.045 -22.829 1.00 45.91 426 LEU A CA 1
ATOM 3378 C C . LEU A 1 426 ? 2.284 0.871 -23.127 1.00 46.10 426 LEU A C 1
ATOM 3379 O O . LEU A 1 426 ? 1.862 -0.281 -23.100 1.00 45.43 426 LEU A O 1
ATOM 3384 N N . ASN A 1 427 ? 3.538 1.178 -23.451 1.00 47.57 427 ASN A N 1
ATOM 3385 C CA . ASN A 1 427 ? 4.535 0.161 -23.775 1.00 46.13 427 ASN A CA 1
ATOM 3386 C C . ASN A 1 427 ? 5.001 -0.539 -22.510 1.00 49.14 427 ASN A C 1
ATOM 3387 O O . ASN A 1 427 ? 5.951 -0.103 -21.866 1.00 50.10 427 ASN A O 1
ATOM 3392 N N . LEU A 1 428 ? 4.339 -1.635 -22.162 1.00 51.09 428 LEU A N 1
ATOM 3393 C CA . LEU A 1 428 ? 4.680 -2.371 -20.956 1.00 51.77 428 LEU A CA 1
ATOM 3394 C C . LEU A 1 428 ? 6.170 -2.605 -20.770 1.00 55.48 428 LEU A C 1
ATOM 3395 O O . LEU A 1 428 ? 6.656 -2.609 -19.644 1.00 59.14 428 LEU A O 1
ATOM 3400 N N . PHE A 1 429 ? 6.908 -2.793 -21.856 1.00 57.40 429 PHE A N 1
ATOM 3401 C CA . PHE A 1 429 ? 8.339 -3.014 -21.716 1.00 59.86 429 PHE A CA 1
ATOM 3402 C C . PHE A 1 429 ? 9.012 -1.737 -21.249 1.00 61.68 429 PHE A C 1
ATOM 3403 O O . PHE A 1 429 ? 9.777 -1.747 -20.298 1.00 64.73 429 PHE A O 1
ATOM 3411 N N . ASP A 1 430 ? 8.718 -0.634 -21.923 1.00 64.25 430 ASP A N 1
ATOM 3412 C CA . ASP A 1 430 ? 9.302 0.652 -21.577 1.00 65.92 430 ASP A CA 1
ATOM 3413 C C . ASP A 1 430 ? 9.027 0.983 -20.116 1.00 67.27 430 ASP A C 1
ATOM 3414 O O . ASP A 1 430 ? 9.916 1.424 -19.394 1.00 69.71 430 ASP A O 1
ATOM 3419 N N . PHE A 1 431 ? 7.789 0.762 -19.691 1.00 67.40 431 PHE A N 1
ATOM 3420 C CA . PHE A 1 431 ? 7.372 1.060 -18.327 1.00 68.08 431 PHE A CA 1
ATOM 3421 C C . PHE A 1 431 ? 8.310 0.457 -17.302 1.00 71.26 431 PHE A C 1
ATOM 3422 O O . PHE A 1 431 ? 9.052 1.172 -16.634 1.00 75.41 431 PHE A O 1
ATOM 3430 N N . LEU A 1 432 ? 8.262 -0.864 -17.178 1.00 72.94 432 LEU A N 1
ATOM 3431 C CA . LEU A 1 432 ? 9.098 -1.587 -16.233 1.00 76.83 432 LEU A CA 1
ATOM 3432 C C . LEU A 1 432 ? 10.565 -1.416 -16.596 1.00 86.26 432 LEU A C 1
ATOM 3433 O O . LEU A 1 432 ? 11.252 -0.578 -16.011 1.00 90.00 432 LEU A O 1
ATOM 3438 N N . SER A 1 433 ? 11.035 -2.207 -17.558 1.00 96.46 433 SER A N 1
ATOM 3439 C CA . SER A 1 433 ? 12.417 -2.143 -18.044 1.00 107.27 433 SER A CA 1
ATOM 3440 C C . SER A 1 433 ? 13.419 -1.557 -17.045 1.00 113.59 433 SER A C 1
ATOM 3441 O O . SER A 1 433 ? 13.882 -2.255 -16.137 1.00 115.87 433 SER A O 1
ATOM 3444 N N . SER A 1 434 ? 13.752 -0.278 -17.222 1.00 119.04 434 SER A N 1
ATOM 3445 C CA . SER A 1 434 ? 14.700 0.410 -16.344 1.00 124.03 434 SER A CA 1
ATOM 3446 C C . SER A 1 434 ? 14.092 0.743 -14.976 1.00 128.04 434 SER A C 1
ATOM 3447 O O . SER A 1 434 ? 13.501 -0.121 -14.316 1.00 128.02 434 SER A O 1
ATOM 3450 N N . GLY A 1 435 ? 14.245 1.995 -14.552 1.00 131.38 435 GLY A N 1
ATOM 3451 C CA . GLY A 1 435 ? 13.709 2.404 -13.266 1.00 134.66 435 GLY A CA 1
ATOM 3452 C C . GLY A 1 435 ? 13.781 3.898 -13.008 1.00 137.10 435 GLY A C 1
ATOM 3453 O O . GLY A 1 435 ? 13.078 4.413 -12.135 1.00 137.71 435 GLY A O 1
ATOM 3454 N N . LYS A 1 436 ? 14.630 4.598 -13.755 1.00 138.91 436 LYS A N 1
ATOM 3455 C CA . LYS A 1 436 ? 14.769 6.043 -13.590 1.00 141.12 436 LYS A CA 1
ATOM 3456 C C . LYS A 1 436 ? 13.380 6.674 -13.581 1.00 141.58 436 LYS A C 1
ATOM 3457 O O . LYS A 1 436 ? 12.491 6.222 -14.302 1.00 142.57 436 LYS A O 1
ATOM 3463 N N . ARG A 1 437 ? 13.186 7.707 -12.765 1.00 142.06 437 ARG A N 1
ATOM 3464 C CA . ARG A 1 437 ? 11.890 8.382 -12.704 1.00 142.24 437 ARG A CA 1
ATOM 3465 C C . ARG A 1 437 ? 11.705 9.170 -14.001 1.00 140.43 437 ARG A C 1
ATOM 3466 O O . ARG A 1 437 ? 11.153 10.272 -14.017 1.00 139.79 437 ARG A O 1
ATOM 3474 N N . GLU A 1 438 ? 12.190 8.579 -15.087 1.00 138.42 438 GLU A N 1
ATOM 3475 C CA . GLU A 1 438 ? 12.110 9.163 -16.413 1.00 136.35 438 GLU A CA 1
ATOM 3476 C C . GLU A 1 438 ? 11.778 8.070 -17.432 1.00 133.43 438 GLU A C 1
ATOM 3477 O O . GLU A 1 438 ? 10.911 8.259 -18.285 1.00 135.67 438 GLU A O 1
ATOM 3483 N N . ALA A 1 439 ? 12.455 6.927 -17.333 1.00 127.91 439 ALA A N 1
ATOM 3484 C CA . ALA A 1 439 ? 12.217 5.809 -18.248 1.00 121.28 439 ALA A CA 1
ATOM 3485 C C . ALA A 1 439 ? 10.832 5.236 -17.972 1.00 115.82 439 ALA A C 1
ATOM 3486 O O . ALA A 1 439 ? 10.320 4.398 -18.712 1.00 116.45 439 ALA A O 1
ATOM 3488 N N . PHE A 1 440 ? 10.235 5.720 -16.893 1.00 108.76 440 PHE A N 1
ATOM 3489 C CA . PHE A 1 440 ? 8.919 5.305 -16.449 1.00 102.34 440 PHE A CA 1
ATOM 3490 C C . PHE A 1 440 ? 7.909 6.380 -16.844 1.00 98.18 440 PHE A C 1
ATOM 3491 O O . PHE A 1 440 ? 6.786 6.078 -17.232 1.00 94.94 440 PHE A O 1
ATOM 3499 N N . ASN A 1 441 ? 8.319 7.640 -16.748 1.00 95.61 441 ASN A N 1
ATOM 3500 C CA . ASN A 1 441 ? 7.453 8.753 -17.115 1.00 94.28 441 ASN A CA 1
ATOM 3501 C C . ASN A 1 441 ? 7.409 8.920 -18.629 1.00 90.76 441 ASN A C 1
ATOM 3502 O O . ASN A 1 441 ? 6.377 9.276 -19.200 1.00 89.50 441 ASN A O 1
ATOM 3507 N N . ALA A 1 442 ? 8.540 8.666 -19.277 1.00 85.99 442 ALA A N 1
ATOM 3508 C CA . ALA A 1 442 ? 8.623 8.767 -20.723 1.00 78.74 442 ALA A CA 1
ATOM 3509 C C . ALA A 1 442 ? 7.636 7.767 -21.296 1.00 75.29 442 ALA A C 1
ATOM 3510 O O . ALA A 1 442 ? 6.872 8.082 -22.207 1.00 74.12 442 ALA A O 1
ATOM 3512 N N . ALA A 1 443 ? 7.652 6.558 -20.746 1.00 69.67 443 ALA A N 1
ATOM 3513 C CA . ALA A 1 443 ? 6.751 5.515 -21.203 1.00 67.46 443 ALA A CA 1
ATOM 3514 C C . ALA A 1 443 ? 5.324 6.037 -21.245 1.00 66.37 443 ALA A C 1
ATOM 3515 O O . ALA A 1 443 ? 4.614 5.841 -22.227 1.00 67.21 443 ALA A O 1
ATOM 3517 N N . LEU A 1 444 ? 4.909 6.705 -20.176 1.00 67.92 444 LEU A N 1
ATOM 3518 C CA . LEU A 1 444 ? 3.561 7.262 -20.085 1.00 70.21 444 LEU A CA 1
ATOM 3519 C C . LEU A 1 444 ? 3.429 8.489 -20.975 1.00 69.91 444 LEU A C 1
ATOM 3520 O O . LEU A 1 444 ? 2.351 8.787 -21.489 1.00 67.64 444 LEU A O 1
ATOM 3525 N N . GLN A 1 445 ? 4.535 9.202 -21.152 1.00 71.65 445 GLN A N 1
ATOM 3526 C CA . GLN A 1 445 ? 4.527 10.393 -21.986 1.00 73.02 445 GLN A CA 1
ATOM 3527 C C . GLN A 1 445 ? 4.280 9.967 -23.425 1.00 69.58 445 GLN A C 1
ATOM 3528 O O . GLN A 1 445 ? 3.503 10.598 -24.140 1.00 68.93 445 GLN A O 1
ATOM 3534 N N . LYS A 1 446 ? 4.941 8.885 -23.838 1.00 67.09 446 LYS A N 1
ATOM 3535 C CA . LYS A 1 446 ? 4.797 8.363 -25.194 1.00 64.59 446 LYS A CA 1
ATOM 3536 C C . LYS A 1 446 ? 3.349 7.988 -25.417 1.00 60.88 446 LYS A C 1
ATOM 3537 O O . LYS A 1 446 ? 2.702 8.504 -26.311 1.00 62.58 446 LYS A O 1
ATOM 3543 N N . ALA A 1 447 ? 2.839 7.095 -24.586 1.00 58.07 447 ALA A N 1
ATOM 3544 C CA . ALA A 1 447 ? 1.459 6.668 -24.700 1.00 58.38 447 ALA A CA 1
ATOM 3545 C C . ALA A 1 447 ? 0.497 7.822 -24.986 1.00 58.60 447 ALA A C 1
ATOM 3546 O O . ALA A 1 447 ? -0.543 7.623 -25.603 1.00 62.86 447 ALA A O 1
ATOM 3548 N N . PHE A 1 448 ? 0.834 9.025 -24.543 1.00 57.45 448 PHE A N 1
ATOM 3549 C CA . PHE A 1 448 ? -0.039 10.166 -24.775 1.00 57.22 448 PHE A CA 1
ATOM 3550 C C . PHE A 1 448 ? 0.502 11.111 -25.823 1.00 60.37 448 PHE A C 1
ATOM 3551 O O . PHE A 1 448 ? 0.083 12.266 -25.886 1.00 62.65 448 PHE A O 1
ATOM 3559 N N . GLU A 1 449 ? 1.423 10.624 -26.647 1.00 62.03 449 GLU A N 1
ATOM 3560 C CA . GLU A 1 449 ? 2.049 11.449 -27.682 1.00 62.37 449 GLU A CA 1
ATOM 3561 C C . GLU A 1 449 ? 1.072 12.137 -28.626 1.00 60.61 449 GLU A C 1
ATOM 3562 O O . GLU A 1 449 ? 1.088 13.364 -28.766 1.00 57.20 449 GLU A O 1
ATOM 3568 N N . GLN A 1 450 ? 0.231 11.345 -29.279 1.00 59.22 450 GLN A N 1
ATOM 3569 C CA . GLN A 1 450 ? -0.736 11.896 -30.210 1.00 58.82 450 GLN A CA 1
ATOM 3570 C C . GLN A 1 450 ? -1.622 12.907 -29.508 1.00 57.31 450 GLN A C 1
ATOM 3571 O O . GLN A 1 450 ? -1.837 14.004 -30.010 1.00 58.59 450 GLN A O 1
ATOM 3577 N N . TYR A 1 451 ? -2.127 12.550 -28.336 1.00 55.88 451 TYR A N 1
ATOM 3578 C CA . TYR A 1 451 ? -2.974 13.472 -27.588 1.00 51.03 451 TYR A CA 1
ATOM 3579 C C . TYR A 1 451 ? -2.228 14.779 -27.294 1.00 50.53 451 TYR A C 1
ATOM 3580 O O . TYR A 1 451 ? -2.740 15.863 -27.562 1.00 49.13 451 TYR A O 1
ATOM 3589 N N . ILE A 1 452 ? -1.014 14.680 -26.756 1.00 48.71 452 ILE A N 1
ATOM 3590 C CA . ILE A 1 452 ? -0.239 15.875 -26.441 1.00 46.45 452 ILE A CA 1
ATOM 3591 C C . ILE A 1 452 ? -0.021 16.737 -27.672 1.00 48.51 452 ILE A C 1
ATOM 3592 O O . ILE A 1 452 ? -0.293 17.937 -27.656 1.00 50.19 452 ILE A O 1
ATOM 3597 N N . THR A 1 453 ? 0.477 16.122 -28.739 1.00 48.15 453 THR A N 1
ATOM 3598 C CA . THR A 1 453 ? 0.716 16.843 -29.984 1.00 44.12 453 THR A CA 1
ATOM 3599 C C . THR A 1 453 ? -0.525 17.600 -30.426 1.00 40.93 453 THR A C 1
ATOM 3600 O O . THR A 1 453 ? -0.500 18.816 -30.511 1.00 39.14 453 THR A O 1
ATOM 3604 N N . ASP A 1 454 ? -1.608 16.879 -30.693 1.00 39.72 454 ASP A N 1
ATOM 3605 C CA . ASP A 1 454 ? -2.854 17.497 -31.122 1.00 40.59 454 ASP A CA 1
ATOM 3606 C C . ASP A 1 454 ? -3.264 18.688 -30.281 1.00 42.35 454 ASP A C 1
ATOM 3607 O O . ASP A 1 454 ? -3.286 19.811 -30.767 1.00 46.22 454 ASP A O 1
ATOM 3612 N N . LYS A 1 455 ? -3.596 18.438 -29.020 1.00 44.68 455 LYS A N 1
ATOM 3613 C CA . LYS A 1 455 ? -4.031 19.494 -28.107 1.00 45.15 455 LYS A CA 1
ATOM 3614 C C . LYS A 1 455 ? -3.030 20.628 -28.096 1.00 44.30 455 LYS A C 1
ATOM 3615 O O . LYS A 1 455 ? -3.399 21.794 -28.158 1.00 43.50 455 LYS A O 1
ATOM 3621 N N . SER A 1 456 ? -1.757 20.264 -28.024 1.00 44.81 456 SER A N 1
ATOM 3622 C CA . SER A 1 456 ? -0.668 21.225 -28.004 1.00 48.05 456 SER A CA 1
ATOM 3623 C C . SER A 1 456 ? -0.645 22.108 -29.269 1.00 50.13 456 SER A C 1
ATOM 3624 O O . SER A 1 456 ? -0.660 23.336 -29.187 1.00 52.72 456 SER A O 1
ATOM 3627 N N . ALA A 1 457 ? -0.619 21.480 -30.437 1.00 50.24 457 ALA A N 1
ATOM 3628 C CA . ALA A 1 457 ? -0.588 22.209 -31.694 1.00 48.88 457 ALA A CA 1
ATOM 3629 C C . ALA A 1 457 ? -1.768 23.141 -31.854 1.00 51.10 457 ALA A C 1
ATOM 3630 O O . ALA A 1 457 ? -1.642 24.221 -32.413 1.00 54.66 457 ALA A O 1
ATOM 3632 N N . ALA A 1 458 ? -2.930 22.720 -31.384 1.00 52.87 458 ALA A N 1
ATOM 3633 C CA . ALA A 1 458 ? -4.108 23.552 -31.523 1.00 54.07 458 ALA A CA 1
ATOM 3634 C C . ALA A 1 458 ? -3.951 24.872 -30.774 1.00 55.83 458 ALA A C 1
ATOM 3635 O O . ALA A 1 458 ? -4.200 25.948 -31.320 1.00 57.81 458 ALA A O 1
ATOM 3637 N N . TRP A 1 459 ? -3.524 24.805 -29.525 1.00 54.97 459 TRP A N 1
ATOM 3638 C CA . TRP A 1 459 ? -3.395 26.031 -28.764 1.00 58.34 459 TRP A CA 1
ATOM 3639 C C . TRP A 1 459 ? -2.390 27.030 -29.346 1.00 59.32 459 TRP A C 1
ATOM 3640 O O . TRP A 1 459 ? -2.709 28.213 -29.510 1.00 57.50 459 TRP A O 1
ATOM 3651 N N . THR A 1 460 ? -1.183 26.564 -29.656 1.00 60.17 460 THR A N 1
ATOM 3652 C CA . THR A 1 460 ? -0.159 27.457 -30.192 1.00 58.53 460 THR A CA 1
ATOM 3653 C C . THR A 1 460 ? -0.609 28.165 -31.466 1.00 56.99 460 THR A C 1
ATOM 3654 O O . THR A 1 460 ? -0.087 29.224 -31.813 1.00 58.14 460 THR A O 1
ATOM 3658 N N . LEU A 1 461 ? -1.579 27.600 -32.169 1.00 53.26 461 LEU A N 1
ATOM 3659 C CA . LEU A 1 461 ? -2.040 28.267 -33.367 1.00 55.16 461 LEU A CA 1
ATOM 3660 C C . LEU A 1 461 ? -2.713 29.533 -32.871 1.00 57.71 461 LEU A C 1
ATOM 3661 O O . LEU A 1 461 ? -2.466 30.628 -33.366 1.00 61.12 461 LEU A O 1
ATOM 3666 N N . THR A 1 462 ? -3.562 29.356 -31.868 1.00 61.90 462 THR A N 1
ATOM 3667 C CA . THR A 1 462 ? -4.302 30.447 -31.247 1.00 62.13 462 THR A CA 1
ATOM 3668 C C . THR A 1 462 ? -3.344 31.486 -30.654 1.00 61.43 462 THR A C 1
ATOM 3669 O O . THR A 1 462 ? -3.541 32.693 -30.812 1.00 59.02 462 THR A O 1
ATOM 3673 N N . ALA A 1 463 ? -2.311 31.009 -29.969 1.00 61.21 463 ALA A N 1
ATOM 3674 C CA . ALA A 1 463 ? -1.324 31.895 -29.365 1.00 64.27 463 ALA A CA 1
ATOM 3675 C C . ALA A 1 463 ? -0.676 32.766 -30.435 1.00 64.90 463 ALA A C 1
ATOM 3676 O O . ALA A 1 463 ? -0.666 33.993 -30.334 1.00 64.65 463 ALA A O 1
ATOM 3678 N N . GLU A 1 464 ? -0.135 32.114 -31.459 1.00 66.81 464 GLU A N 1
ATOM 3679 C CA . GLU A 1 464 ? 0.520 32.801 -32.561 1.00 66.75 464 GLU A CA 1
ATOM 3680 C C . GLU A 1 464 ? -0.375 33.859 -33.201 1.00 66.33 464 GLU A C 1
ATOM 3681 O O . GLU A 1 464 ? 0.066 34.980 -33.429 1.00 66.82 464 GLU A O 1
ATOM 3687 N N . LYS A 1 465 ? -1.627 33.516 -33.484 1.00 67.06 465 LYS A N 1
ATOM 3688 C CA . LYS A 1 465 ? -2.546 34.475 -34.091 1.00 71.75 465 LYS A CA 1
ATOM 3689 C C . LYS A 1 465 ? -2.570 35.816 -33.344 1.00 74.31 465 LYS A C 1
ATOM 3690 O O . LYS A 1 465 ? -2.825 36.861 -33.948 1.00 75.81 465 LYS A O 1
ATOM 3696 N N . ASP A 1 466 ? -2.307 35.782 -32.037 1.00 75.43 466 ASP A N 1
ATOM 3697 C CA . ASP A 1 466 ? -2.311 36.991 -31.211 1.00 75.44 466 ASP A CA 1
ATOM 3698 C C . ASP A 1 466 ? -0.976 37.721 -31.174 1.00 74.00 466 ASP A C 1
ATOM 3699 O O . ASP A 1 466 ? -0.912 38.939 -31.387 1.00 73.43 466 ASP A O 1
ATOM 3704 N N . ILE A 1 467 ? 0.084 36.975 -30.873 1.00 70.91 467 ILE A N 1
ATOM 3705 C CA . ILE A 1 467 ? 1.425 37.536 -30.835 1.00 63.91 467 ILE A CA 1
ATOM 3706 C C . ILE A 1 467 ? 1.630 38.261 -32.160 1.00 64.89 467 ILE A C 1
ATOM 3707 O O . ILE A 1 467 ? 2.250 39.318 -32.203 1.00 65.20 467 ILE A O 1
ATOM 3712 N N . ASN A 1 468 ? 1.105 37.681 -33.239 1.00 63.51 468 ASN A N 1
ATOM 3713 C CA . ASN A 1 468 ? 1.199 38.299 -34.552 1.00 64.74 468 ASN A CA 1
ATOM 3714 C C . ASN A 1 468 ? 0.672 39.727 -34.450 1.00 65.38 468 ASN A C 1
ATOM 3715 O O . ASN A 1 468 ? 1.437 40.692 -34.509 1.00 67.10 468 ASN A O 1
ATOM 3720 N N . ALA A 1 469 ? -0.645 39.845 -34.302 1.00 63.67 469 ALA A N 1
ATOM 3721 C CA . ALA A 1 469 ? -1.309 41.136 -34.190 1.00 61.65 469 ALA A CA 1
ATOM 3722 C C . ALA A 1 469 ? -0.524 42.110 -33.316 1.00 62.52 469 ALA A C 1
ATOM 3723 O O . ALA A 1 469 ? -0.371 43.282 -33.668 1.00 62.16 469 ALA A O 1
ATOM 3725 N N . ALA A 1 470 ? -0.028 41.628 -32.179 1.00 61.44 470 ALA A N 1
ATOM 3726 C CA . ALA A 1 470 ? 0.757 42.468 -31.275 1.00 61.94 470 ALA A CA 1
ATOM 3727 C C . ALA A 1 470 ? 1.880 43.158 -32.054 1.00 61.75 470 ALA A C 1
ATOM 3728 O O . ALA A 1 470 ? 1.967 44.391 -32.102 1.00 58.94 470 ALA A O 1
ATOM 3730 N N . PHE A 1 471 ? 2.738 42.344 -32.663 1.00 62.38 471 PHE A N 1
ATOM 3731 C CA . PHE A 1 471 ? 3.846 42.849 -33.454 1.00 58.10 471 PHE A CA 1
ATOM 3732 C C . PHE A 1 471 ? 3.346 43.595 -34.675 1.00 56.72 471 PHE A C 1
ATOM 3733 O O . PHE A 1 471 ? 4.004 44.506 -35.156 1.00 54.59 471 PHE A O 1
ATOM 3741 N N . LYS A 1 472 ? 2.189 43.222 -35.195 1.00 58.05 472 LYS A N 1
ATOM 3742 C CA . LYS A 1 472 ? 1.707 43.943 -36.347 1.00 64.07 472 LYS A CA 1
ATOM 3743 C C . LYS A 1 472 ? 1.419 45.377 -35.912 1.00 66.64 472 LYS A C 1
ATOM 3744 O O . LYS A 1 472 ? 1.632 46.311 -36.685 1.00 69.18 472 LYS A O 1
ATOM 3750 N N . GLU A 1 473 ? 0.955 45.553 -34.671 1.00 67.49 473 GLU A N 1
ATOM 3751 C CA . GLU A 1 473 ? 0.668 46.894 -34.143 1.00 67.14 473 GLU A CA 1
ATOM 3752 C C . GLU A 1 473 ? 1.959 47.644 -33.864 1.00 64.58 473 GLU A C 1
ATOM 3753 O O . GLU A 1 473 ? 2.149 48.768 -34.333 1.00 64.46 473 GLU A O 1
ATOM 3759 N N . LEU A 1 474 ? 2.838 47.021 -33.086 1.00 60.63 474 LEU A N 1
ATOM 3760 C CA . LEU A 1 474 ? 4.123 47.621 -32.774 1.00 57.96 474 LEU A CA 1
ATOM 3761 C C . LEU A 1 474 ? 4.765 48.173 -34.044 1.00 59.90 474 LEU A C 1
ATOM 3762 O O . LEU A 1 474 ? 5.413 49.216 -34.011 1.00 62.20 474 LEU A O 1
ATOM 3767 N N . SER A 1 475 ? 4.586 47.465 -35.158 1.00 61.13 475 SER A N 1
ATOM 3768 C CA . SER A 1 475 ? 5.141 47.891 -36.438 1.00 62.23 475 SER A CA 1
ATOM 3769 C C . SER A 1 475 ? 4.511 49.216 -36.817 1.00 61.37 475 SER A C 1
ATOM 3770 O O . SER A 1 475 ? 5.198 50.220 -36.960 1.00 60.49 475 SER A O 1
ATOM 3773 N N . ARG A 1 476 ? 3.196 49.206 -36.979 1.00 63.37 476 ARG A N 1
ATOM 3774 C CA . ARG A 1 476 ? 2.458 50.411 -37.320 1.00 67.66 476 ARG A CA 1
ATOM 3775 C C . ARG A 1 476 ? 2.895 51.540 -36.379 1.00 65.28 476 ARG A C 1
ATOM 3776 O O . ARG A 1 476 ? 3.063 52.689 -36.790 1.00 64.75 476 ARG A O 1
ATOM 3784 N N . SER A 1 477 ? 3.107 51.196 -35.116 1.00 61.92 477 SER A N 1
ATOM 3785 C CA . SER A 1 477 ? 3.529 52.174 -34.128 1.00 59.48 477 SER A CA 1
ATOM 3786 C C . SER A 1 477 ? 4.905 52.748 -34.491 1.00 57.48 477 SER A C 1
ATOM 3787 O O . SER A 1 477 ? 5.092 53.961 -34.559 1.00 53.01 477 SER A O 1
ATOM 3790 N N . ALA A 1 478 ? 5.869 51.869 -34.727 1.00 58.01 478 ALA A N 1
ATOM 3791 C CA . ALA A 1 478 ? 7.209 52.310 -35.079 1.00 59.65 478 ALA A CA 1
ATOM 3792 C C . ALA A 1 478 ? 7.165 53.200 -36.311 1.00 60.97 478 ALA A C 1
ATOM 3793 O O . ALA A 1 478 ? 7.893 54.183 -36.408 1.00 62.11 478 ALA A O 1
ATOM 3795 N N . SER A 1 479 ? 6.305 52.858 -37.256 1.00 62.43 479 SER A N 1
ATOM 3796 C CA . SER A 1 479 ? 6.207 53.643 -38.471 1.00 63.78 479 SER A CA 1
ATOM 3797 C C . SER A 1 479 ? 6.035 55.103 -38.137 1.00 65.23 479 SER A C 1
ATOM 3798 O O . SER A 1 479 ? 6.810 55.945 -38.588 1.00 66.07 479 SER A O 1
ATOM 3801 N N . GLN A 1 480 ? 5.021 55.399 -37.333 1.00 67.83 480 GLN A N 1
ATOM 3802 C CA . GLN A 1 480 ? 4.746 56.775 -36.954 1.00 69.41 480 GLN A CA 1
ATOM 3803 C C . GLN A 1 480 ? 5.879 57.403 -36.146 1.00 66.87 480 GLN A C 1
ATOM 3804 O O . GLN A 1 480 ? 6.292 58.521 -36.449 1.00 68.24 480 GLN A O 1
ATOM 3810 N N . TYR A 1 481 ? 6.387 56.710 -35.126 1.00 63.37 481 TYR A N 1
ATOM 3811 C CA . TYR A 1 481 ? 7.480 57.280 -34.335 1.00 63.59 481 TYR A CA 1
ATOM 3812 C C . TYR A 1 481 ? 8.648 57.570 -35.265 1.00 61.50 481 TYR A C 1
ATOM 3813 O O . TYR A 1 481 ? 9.406 58.512 -35.062 1.00 59.74 481 TYR A O 1
ATOM 3822 N N . GLY A 1 482 ? 8.791 56.736 -36.286 1.00 61.41 482 GLY A N 1
ATOM 3823 C CA . GLY A 1 482 ? 9.861 56.924 -37.242 1.00 58.90 482 GLY A CA 1
ATOM 3824 C C . GLY A 1 482 ? 9.643 58.202 -38.020 1.00 56.72 482 GLY A C 1
ATOM 3825 O O . GLY A 1 482 ? 10.570 58.979 -38.223 1.00 57.25 482 GLY A O 1
ATOM 3826 N N . ALA A 1 483 ? 8.409 58.426 -38.452 1.00 54.24 483 ALA A N 1
ATOM 3827 C CA . ALA A 1 483 ? 8.078 59.626 -39.205 1.00 53.98 483 ALA A CA 1
ATOM 3828 C C . ALA A 1 483 ? 8.466 60.883 -38.451 1.00 54.08 483 ALA A C 1
ATOM 3829 O O . ALA A 1 483 ? 9.054 61.796 -39.024 1.00 57.39 483 ALA A O 1
ATOM 3831 N N . SER A 1 484 ? 8.130 60.941 -37.168 1.00 54.08 484 SER A N 1
ATOM 3832 C CA . SER A 1 484 ? 8.456 62.116 -36.376 1.00 56.30 484 SER A CA 1
ATOM 3833 C C . SER A 1 484 ? 9.960 62.174 -36.122 1.00 56.46 484 SER A C 1
ATOM 3834 O O . SER A 1 484 ? 10.576 63.237 -36.219 1.00 57.59 484 SER A O 1
ATOM 3837 N N . TYR A 1 485 ? 10.547 61.028 -35.800 1.00 55.48 485 TYR A N 1
ATOM 3838 C CA . TYR A 1 485 ? 11.981 60.951 -35.562 1.00 54.35 485 TYR A CA 1
ATOM 3839 C C . TYR A 1 485 ? 12.691 61.669 -36.713 1.00 58.36 485 TYR A C 1
ATOM 3840 O O . TYR A 1 485 ? 13.653 62.410 -36.497 1.00 58.74 485 TYR A O 1
ATOM 3849 N N . ASN A 1 486 ? 12.210 61.444 -37.937 1.00 60.86 486 ASN A N 1
ATOM 3850 C CA . ASN A 1 486 ? 12.789 62.069 -39.126 1.00 62.88 486 ASN A CA 1
ATOM 3851 C C . ASN A 1 486 ? 12.711 63.571 -39.041 1.00 63.96 486 ASN A C 1
ATOM 3852 O O . ASN A 1 486 ? 13.712 64.260 -39.240 1.00 67.55 486 ASN A O 1
ATOM 3857 N N . GLN A 1 487 ? 11.517 64.079 -38.761 1.00 63.49 487 GLN A N 1
ATOM 3858 C CA . GLN A 1 487 ? 11.334 65.513 -38.629 1.00 63.75 487 GLN A CA 1
ATOM 3859 C C . GLN A 1 487 ? 12.378 66.054 -37.655 1.00 60.47 487 GLN A C 1
ATOM 3860 O O . GLN A 1 487 ? 13.172 66.923 -38.011 1.00 58.53 487 GLN A O 1
ATOM 3866 N N . ILE A 1 488 ? 12.382 65.533 -36.431 1.00 55.97 488 ILE A N 1
ATOM 3867 C CA . ILE A 1 488 ? 13.345 65.978 -35.436 1.00 58.33 488 ILE A CA 1
ATOM 3868 C C . ILE A 1 488 ? 14.749 65.898 -36.033 1.00 59.28 488 ILE A C 1
ATOM 3869 O O . ILE A 1 488 ? 15.613 66.729 -35.749 1.00 62.60 488 ILE A O 1
ATOM 3874 N N . THR A 1 489 ? 14.978 64.900 -36.873 1.00 58.04 489 THR A N 1
ATOM 3875 C CA . THR A 1 489 ? 16.284 64.749 -37.479 1.00 57.35 489 THR A CA 1
ATOM 3876 C C . THR A 1 489 ? 16.552 65.823 -38.529 1.00 57.46 489 THR A C 1
ATOM 3877 O O . THR A 1 489 ? 17.640 66.395 -38.573 1.00 56.07 489 THR A O 1
ATOM 3881 N N . ASP A 1 490 ? 15.566 66.098 -39.373 1.00 58.42 490 ASP A N 1
ATOM 3882 C CA . ASP A 1 490 ? 15.727 67.124 -40.391 1.00 61.27 490 ASP A CA 1
ATOM 3883 C C . ASP A 1 490 ? 16.173 68.447 -39.761 1.00 63.67 490 ASP A C 1
ATOM 3884 O O . ASP A 1 490 ? 17.096 69.102 -40.254 1.00 63.46 490 ASP A O 1
ATOM 3889 N N . GLN A 1 491 ? 15.513 68.834 -38.671 1.00 64.82 491 GLN A N 1
ATOM 3890 C CA . GLN A 1 491 ? 15.852 70.057 -37.953 1.00 62.73 491 GLN A CA 1
ATOM 3891 C C . GLN A 1 491 ? 17.309 70.055 -37.491 1.00 60.40 491 GLN A C 1
ATOM 3892 O O . GLN A 1 491 ? 18.041 71.006 -37.740 1.00 62.09 491 GLN A O 1
ATOM 3898 N N . ILE A 1 492 ? 17.732 68.996 -36.809 1.00 56.94 492 ILE A N 1
ATOM 3899 C CA . ILE A 1 492 ? 19.112 68.923 -36.346 1.00 54.93 492 ILE A CA 1
ATOM 3900 C C . ILE A 1 492 ? 20.076 69.272 -37.475 1.00 56.81 492 ILE A C 1
ATOM 3901 O O . ILE A 1 492 ? 21.148 69.828 -37.244 1.00 54.50 492 ILE A O 1
ATOM 3906 N N . THR A 1 493 ? 19.690 68.940 -38.700 1.00 60.26 493 THR A N 1
ATOM 3907 C CA . THR A 1 493 ? 20.519 69.252 -39.854 1.00 64.77 493 THR A CA 1
ATOM 3908 C C . THR A 1 493 ? 20.413 70.740 -40.162 1.00 66.63 493 THR A C 1
ATOM 3909 O O . THR A 1 493 ? 21.421 71.421 -40.303 1.00 66.56 493 THR A O 1
ATOM 3913 N N . GLU A 1 494 ? 19.190 71.247 -40.253 1.00 70.52 494 GLU A N 1
ATOM 3914 C CA . GLU A 1 494 ? 18.987 72.659 -40.536 1.00 76.99 494 GLU A CA 1
ATOM 3915 C C . GLU A 1 494 ? 19.682 73.561 -39.507 1.00 78.70 494 GLU A C 1
ATOM 3916 O O . GLU A 1 494 ? 20.501 74.409 -39.863 1.00 80.94 494 GLU A O 1
ATOM 3922 N N . LYS A 1 495 ? 19.364 73.377 -38.231 1.00 78.69 495 LYS A N 1
ATOM 3923 C CA . LYS A 1 495 ? 19.975 74.185 -37.179 1.00 77.33 495 LYS A CA 1
ATOM 3924 C C . LYS A 1 495 ? 21.498 74.022 -37.153 1.00 76.02 495 LYS A C 1
ATOM 3925 O O . LYS A 1 495 ? 22.205 74.789 -36.497 1.00 77.86 495 LYS A O 1
ATOM 3931 N N . LEU A 1 496 ? 21.997 73.026 -37.877 1.00 74.50 496 LEU A N 1
ATOM 3932 C CA . LEU A 1 496 ? 23.432 72.755 -37.942 1.00 72.99 496 LEU A CA 1
ATOM 3933 C C . LEU A 1 496 ? 24.064 73.275 -39.226 1.00 72.82 496 LEU A C 1
ATOM 3934 O O . LEU A 1 496 ? 25.094 73.944 -39.211 1.00 70.03 496 LEU A O 1
ATOM 3939 N N . THR A 1 497 ? 23.425 72.939 -40.336 1.00 75.09 497 THR A N 1
ATOM 3940 C CA . THR A 1 497 ? 23.891 73.289 -41.662 1.00 78.27 497 THR A CA 1
ATOM 3941 C C . THR A 1 497 ? 23.405 74.659 -42.145 1.00 82.64 497 THR A C 1
ATOM 3942 O O . THR A 1 497 ? 24.106 75.354 -42.885 1.00 82.62 497 THR A O 1
ATOM 3946 N N . GLY A 1 498 ? 22.207 75.044 -41.719 1.00 85.87 498 GLY A N 1
ATOM 3947 C CA . GLY A 1 498 ? 21.647 76.316 -42.131 1.00 89.17 498 GLY A CA 1
ATOM 3948 C C . GLY A 1 498 ? 20.678 76.095 -43.273 1.00 93.54 498 GLY A C 1
ATOM 3949 O O . GLY A 1 498 ? 19.591 76.670 -43.300 1.00 92.38 498 GLY A O 1
ATOM 3950 N N . LYS A 1 499 ? 21.072 75.244 -44.216 1.00 99.19 499 LYS A N 1
ATOM 3951 C CA . LYS A 1 499 ? 20.241 74.934 -45.378 1.00 106.78 499 LYS A CA 1
ATOM 3952 C C . LYS A 1 499 ? 19.329 73.732 -45.116 1.00 110.33 499 LYS A C 1
ATOM 3953 O O . LYS A 1 499 ? 19.801 72.613 -44.890 1.00 110.75 499 LYS A O 1
ATOM 3959 N N . ASP A 1 500 ? 18.020 73.966 -45.146 1.00 113.44 500 ASP A N 1
ATOM 3960 C CA . ASP A 1 500 ? 17.065 72.894 -44.905 1.00 117.11 500 ASP A CA 1
ATOM 3961 C C . ASP A 1 500 ? 16.886 71.988 -46.116 1.00 117.89 500 ASP A C 1
ATOM 3962 O O . ASP A 1 500 ? 16.262 72.363 -47.107 1.00 117.06 500 ASP A O 1
ATOM 3967 N N . VAL A 1 501 ? 17.452 70.790 -46.016 1.00 120.19 501 VAL A N 1
ATOM 3968 C CA . VAL A 1 501 ? 17.384 69.793 -47.079 1.00 122.11 501 VAL A CA 1
ATOM 3969 C C . VAL A 1 501 ? 15.954 69.291 -47.288 1.00 122.94 501 VAL A C 1
ATOM 3970 O O . VAL A 1 501 ? 15.553 68.961 -48.408 1.00 123.15 501 VAL A O 1
ATOM 3974 N N . GLU A 1 511 ? 10.080 52.979 -52.481 1.00 107.89 511 GLU A N 1
ATOM 3975 C CA . GLU A 1 511 ? 9.764 52.487 -51.141 1.00 108.34 511 GLU A CA 1
ATOM 3976 C C . GLU A 1 511 ? 9.573 53.639 -50.147 1.00 106.80 511 GLU A C 1
ATOM 3977 O O . GLU A 1 511 ? 9.885 54.793 -50.456 1.00 106.86 511 GLU A O 1
ATOM 3983 N N . ASP A 1 512 ? 9.049 53.323 -48.963 1.00 104.31 512 ASP A N 1
ATOM 3984 C CA . ASP A 1 512 ? 8.838 54.334 -47.929 1.00 100.74 512 ASP A CA 1
ATOM 3985 C C . ASP A 1 512 ? 10.212 54.711 -47.386 1.00 98.30 512 ASP A C 1
ATOM 3986 O O . ASP A 1 512 ? 11.089 53.853 -47.261 1.00 98.44 512 ASP A O 1
ATOM 3991 N N . ASN A 1 513 ? 10.406 55.985 -47.063 1.00 93.90 513 ASN A N 1
ATOM 3992 C CA . ASN A 1 513 ? 11.702 56.419 -46.564 1.00 89.95 513 ASN A CA 1
ATOM 3993 C C . ASN A 1 513 ? 11.732 56.775 -45.082 1.00 84.02 513 ASN A C 1
ATOM 3994 O O . ASN A 1 513 ? 12.011 57.916 -44.714 1.00 84.97 513 ASN A O 1
ATOM 3999 N N . SER A 1 514 ? 11.452 55.793 -44.232 1.00 77.03 514 SER A N 1
ATOM 4000 C CA . SER A 1 514 ? 11.488 56.006 -42.790 1.00 69.88 514 SER A CA 1
ATOM 4001 C C . SER A 1 514 ? 12.924 55.756 -42.315 1.00 65.34 514 SER A C 1
ATOM 4002 O O . SER A 1 514 ? 13.738 55.187 -43.043 1.00 64.08 514 SER A O 1
ATOM 4005 N N . PRO A 1 515 ? 13.254 56.181 -41.088 1.00 60.77 515 PRO A N 1
ATOM 4006 C CA . PRO A 1 515 ? 14.609 55.971 -40.584 1.00 57.93 515 PRO A CA 1
ATOM 4007 C C . PRO A 1 515 ? 15.011 54.509 -40.598 1.00 56.34 515 PRO A C 1
ATOM 4008 O O . PRO A 1 515 ? 14.183 53.635 -40.833 1.00 57.02 515 PRO A O 1
ATOM 4012 N N . GLY A 1 516 ? 16.290 54.256 -40.346 1.00 53.70 516 GLY A N 1
ATOM 4013 C CA . GLY A 1 516 ? 16.788 52.900 -40.345 1.00 47.85 516 GLY A CA 1
ATOM 4014 C C . GLY A 1 516 ? 16.195 52.041 -39.253 1.00 48.71 516 GLY A C 1
ATOM 4015 O O . GLY A 1 516 ? 15.532 51.054 -39.557 1.00 50.87 516 GLY A O 1
ATOM 4016 N N . TRP A 1 517 ? 16.423 52.394 -37.987 1.00 48.25 517 TRP A N 1
ATOM 4017 C CA . TRP A 1 517 ? 15.894 51.585 -36.897 1.00 47.39 517 TRP A CA 1
ATOM 4018 C C . TRP A 1 517 ? 14.424 51.311 -37.154 1.00 47.08 517 TRP A C 1
ATOM 4019 O O . TRP A 1 517 ? 13.912 50.251 -36.812 1.00 45.30 517 TRP A O 1
ATOM 4030 N N . ALA A 1 518 ? 13.745 52.260 -37.781 1.00 46.51 518 ALA A N 1
ATOM 4031 C CA . ALA A 1 518 ? 12.332 52.078 -38.077 1.00 48.88 518 ALA A CA 1
ATOM 4032 C C . ALA A 1 518 ? 12.123 50.956 -39.087 1.00 49.85 518 ALA A C 1
ATOM 4033 O O . ALA A 1 518 ? 11.119 50.248 -39.038 1.00 51.04 518 ALA A O 1
ATOM 4035 N N . LYS A 1 519 ? 13.073 50.806 -40.006 1.00 51.09 519 LYS A N 1
ATOM 4036 C CA . LYS A 1 519 ? 12.999 49.777 -41.032 1.00 50.79 519 LYS A CA 1
ATOM 4037 C C . LYS A 1 519 ? 13.046 48.399 -40.403 1.00 50.76 519 LYS A C 1
ATOM 4038 O O . LYS A 1 519 ? 12.343 47.492 -40.848 1.00 49.00 519 LYS A O 1
ATOM 4044 N N . TRP A 1 520 ? 13.869 48.243 -39.368 1.00 51.09 520 TRP A N 1
ATOM 4045 C CA . TRP A 1 520 ? 13.997 46.952 -38.687 1.00 56.05 520 TRP A CA 1
ATOM 4046 C C . TRP A 1 520 ? 12.792 46.640 -37.810 1.00 55.68 520 TRP A C 1
ATOM 4047 O O . TRP A 1 520 ? 12.296 45.506 -37.796 1.00 57.99 520 TRP A O 1
ATOM 4058 N N . ALA A 1 521 ? 12.328 47.657 -37.090 1.00 53.82 521 ALA A N 1
ATOM 4059 C CA . ALA A 1 521 ? 11.184 47.532 -36.205 1.00 52.12 521 ALA A CA 1
ATOM 4060 C C . ALA A 1 521 ? 9.922 47.212 -36.992 1.00 53.65 521 ALA A C 1
ATOM 4061 O O . ALA A 1 521 ? 8.998 46.590 -36.464 1.00 57.39 521 ALA A O 1
ATOM 4063 N N . MET A 1 522 ? 9.872 47.632 -38.252 1.00 52.54 522 MET A N 1
ATOM 4064 C CA . MET A 1 522 ? 8.697 47.364 -39.073 1.00 55.08 522 MET A CA 1
ATOM 4065 C C . MET A 1 522 ? 8.787 46.018 -39.772 1.00 55.12 522 MET A C 1
ATOM 4066 O O . MET A 1 522 ? 7.816 45.545 -40.367 1.00 54.35 522 MET A O 1
ATOM 4071 N N . GLY A 1 523 ? 9.955 45.398 -39.689 1.00 53.30 523 GLY A N 1
ATOM 4072 C CA . GLY A 1 523 ? 10.133 44.114 -40.322 1.00 54.28 523 GLY A CA 1
ATOM 4073 C C . GLY A 1 523 ? 10.135 44.219 -41.834 1.00 56.06 523 GLY A C 1
ATOM 4074 O O . GLY A 1 523 ? 9.527 43.393 -42.519 1.00 59.64 523 GLY A O 1
ATOM 4075 N N . LEU A 1 524 ? 10.802 45.243 -42.357 1.00 53.90 524 LEU A N 1
ATOM 4076 C CA . LEU A 1 524 ? 10.910 45.437 -43.799 1.00 53.53 524 LEU A CA 1
ATOM 4077 C C . LEU A 1 524 ? 12.293 44.977 -44.177 1.00 55.99 524 LEU A C 1
ATOM 4078 O O . LEU A 1 524 ? 12.589 44.704 -45.337 1.00 58.62 524 LEU A O 1
ATOM 4083 N N . LEU A 1 525 ? 13.132 44.875 -43.159 1.00 56.43 525 LEU A N 1
ATOM 4084 C CA . LEU A 1 525 ? 14.514 44.495 -43.331 1.00 57.12 525 LEU A CA 1
ATOM 4085 C C . LEU A 1 525 ? 14.885 43.547 -42.197 1.00 60.64 525 LEU A C 1
ATOM 4086 O O . LEU A 1 525 ? 14.149 43.428 -41.220 1.00 62.84 525 LEU A O 1
ATOM 4091 N N . SER A 1 526 ? 16.020 42.872 -42.338 1.00 62.85 526 SER A N 1
ATOM 4092 C CA . SER A 1 526 ? 16.545 41.974 -41.313 1.00 69.29 526 SER A CA 1
ATOM 4093 C C . SER A 1 526 ? 17.679 41.155 -41.897 1.00 73.10 526 SER A C 1
ATOM 4094 O O . SER A 1 526 ? 17.670 40.812 -43.083 1.00 73.77 526 SER A O 1
ATOM 4097 N N . LEU A 1 527 ? 18.667 40.861 -41.059 1.00 77.50 527 LEU A N 1
ATOM 4098 C CA . LEU A 1 527 ? 19.832 40.105 -41.486 1.00 80.05 527 LEU A CA 1
ATOM 4099 C C . LEU A 1 527 ? 19.663 38.617 -41.243 1.00 82.75 527 LEU A C 1
ATOM 4100 O O . LEU A 1 527 ? 20.459 37.818 -41.731 1.00 85.29 527 LEU A O 1
ATOM 4105 N N . SER A 1 528 ? 18.624 38.250 -40.494 1.00 83.56 528 SER A N 1
ATOM 4106 C CA . SER A 1 528 ? 18.334 36.848 -40.203 1.00 83.40 528 SER A CA 1
ATOM 4107 C C . SER A 1 528 ? 17.297 36.320 -41.176 1.00 84.87 528 SER A C 1
ATOM 4108 O O . SER A 1 528 ? 16.386 37.046 -41.570 1.00 85.59 528 SER A O 1
ATOM 4111 N N . LYS A 1 529 ? 17.429 35.059 -41.570 1.00 85.67 529 LYS A N 1
ATOM 4112 C CA . LYS A 1 529 ? 16.458 34.478 -42.485 1.00 88.75 529 LYS A CA 1
ATOM 4113 C C . LYS A 1 529 ? 15.071 34.519 -41.825 1.00 88.24 529 LYS A C 1
ATOM 4114 O O . LYS A 1 529 ? 14.055 34.718 -42.494 1.00 88.46 529 LYS A O 1
ATOM 4120 N N . GLY A 1 530 ? 15.040 34.353 -40.505 1.00 87.77 530 GLY A N 1
ATOM 4121 C CA . GLY A 1 530 ? 13.780 34.378 -39.778 1.00 86.81 530 GLY A CA 1
ATOM 4122 C C . GLY A 1 530 ? 13.836 35.221 -38.514 1.00 86.15 530 GLY A C 1
ATOM 4123 O O . GLY A 1 530 ? 14.911 35.671 -38.113 1.00 86.83 530 GLY A O 1
ATOM 4124 N N . ASN A 1 531 ? 12.676 35.435 -37.890 1.00 85.19 531 ASN A N 1
ATOM 4125 C CA . ASN A 1 531 ? 12.568 36.235 -36.664 1.00 82.25 531 ASN A CA 1
ATOM 4126 C C . ASN A 1 531 ? 11.365 35.819 -35.819 1.00 80.40 531 ASN A C 1
ATOM 4127 O O . ASN A 1 531 ? 10.522 35.040 -36.273 1.00 77.78 531 ASN A O 1
ATOM 4132 N N . LEU A 1 532 ? 11.278 36.346 -34.598 1.00 78.72 532 LEU A N 1
ATOM 4133 C CA . LEU A 1 532 ? 10.185 35.978 -33.700 1.00 76.63 532 LEU A CA 1
ATOM 4134 C C . LEU A 1 532 ? 8.875 36.747 -33.804 1.00 77.11 532 LEU A C 1
ATOM 4135 O O . LEU A 1 532 ? 7.987 36.552 -32.981 1.00 75.70 532 LEU A O 1
ATOM 4140 N N . ALA A 1 533 ? 8.749 37.609 -34.811 1.00 80.51 533 ALA A N 1
ATOM 4141 C CA . ALA A 1 533 ? 7.514 38.370 -35.029 1.00 82.73 533 ALA A CA 1
ATOM 4142 C C . ALA A 1 533 ? 6.854 37.847 -36.308 1.00 85.59 533 ALA A C 1
ATOM 4143 O O . ALA A 1 533 ? 7.376 36.935 -36.958 1.00 90.36 533 ALA A O 1
ATOM 4145 N N . GLY A 1 534 ? 5.715 38.419 -36.680 1.00 85.47 534 GLY A N 1
ATOM 4146 C CA . GLY A 1 534 ? 5.038 37.951 -37.878 1.00 85.14 534 GLY A CA 1
ATOM 4147 C C . GLY A 1 534 ? 5.622 38.484 -39.170 1.00 83.45 534 GLY A C 1
ATOM 4148 O O . GLY A 1 534 ? 5.022 38.348 -40.230 1.00 84.55 534 GLY A O 1
ATOM 4149 N N . PHE A 1 535 ? 6.805 39.078 -39.077 1.00 83.99 535 PHE A N 1
ATOM 4150 C CA . PHE A 1 535 ? 7.492 39.673 -40.218 1.00 83.45 535 PHE A CA 1
ATOM 4151 C C . PHE A 1 535 ? 7.940 38.653 -41.257 1.00 87.25 535 PHE A C 1
ATOM 4152 O O . PHE A 1 535 ? 9.025 38.080 -41.160 1.00 86.16 535 PHE A O 1
ATOM 4160 N N . ALA A 1 536 ? 7.090 38.440 -42.256 1.00 91.52 536 ALA A N 1
ATOM 4161 C CA . ALA A 1 536 ? 7.374 37.496 -43.326 1.00 94.17 536 ALA A CA 1
ATOM 4162 C C . ALA A 1 536 ? 7.968 38.231 -44.530 1.00 96.21 536 ALA A C 1
ATOM 4163 O O . ALA A 1 536 ? 8.229 37.630 -45.580 1.00 98.89 536 ALA A O 1
ATOM 4165 N N . LEU A 1 537 ? 8.173 39.536 -44.370 1.00 96.01 537 LEU A N 1
ATOM 4166 C CA . LEU A 1 537 ? 8.765 40.364 -45.417 1.00 95.00 537 LEU A CA 1
ATOM 4167 C C . LEU A 1 537 ? 10.201 40.692 -45.001 1.00 93.90 537 LEU A C 1
ATOM 4168 O O . LEU A 1 537 ? 10.937 41.384 -45.718 1.00 90.61 537 LEU A O 1
ATOM 4173 N N . ALA A 1 538 ? 10.578 40.171 -43.832 1.00 92.21 538 ALA A N 1
ATOM 4174 C CA . ALA A 1 538 ? 11.906 40.365 -43.257 1.00 90.26 538 ALA A CA 1
ATOM 4175 C C . ALA A 1 538 ? 12.786 39.122 -43.430 1.00 88.61 538 ALA A C 1
ATOM 4176 O O . ALA A 1 538 ? 12.396 38.009 -43.065 1.00 90.20 538 ALA A O 1
ATOM 4178 N N . GLY A 1 539 ? 13.978 39.324 -43.979 1.00 85.54 539 GLY A N 1
ATOM 4179 C CA . GLY A 1 539 ? 14.886 38.218 -44.198 1.00 80.90 539 GLY A CA 1
ATOM 4180 C C . GLY A 1 539 ? 14.247 37.225 -45.140 1.00 79.82 539 GLY A C 1
ATOM 4181 O O . GLY A 1 539 ? 13.623 37.606 -46.139 1.00 76.63 539 GLY A O 1
ATOM 4182 N N . ALA A 1 540 ? 14.402 35.945 -44.820 1.00 79.21 540 ALA A N 1
ATOM 4183 C CA . ALA A 1 540 ? 13.827 34.886 -45.635 1.00 81.69 540 ALA A CA 1
ATOM 4184 C C . ALA A 1 540 ? 12.347 34.724 -45.285 1.00 81.49 540 ALA A C 1
ATOM 4185 O O . ALA A 1 540 ? 11.615 33.983 -45.950 1.00 81.64 540 ALA A O 1
ATOM 4187 N N . GLY A 1 541 ? 11.920 35.436 -44.242 1.00 79.35 541 GLY A N 1
ATOM 4188 C CA . GLY A 1 541 ? 10.538 35.374 -43.800 1.00 79.17 541 GLY A CA 1
ATOM 4189 C C . GLY A 1 541 ? 10.292 34.336 -42.716 1.00 79.02 541 GLY A C 1
ATOM 4190 O O . GLY A 1 541 ? 9.361 34.460 -41.920 1.00 79.16 541 GLY A O 1
ATOM 4191 N N . PHE A 1 542 ? 11.138 33.314 -42.688 1.00 79.26 542 PHE A N 1
ATOM 4192 C CA . PHE A 1 542 ? 11.039 32.222 -41.726 1.00 81.37 542 PHE A CA 1
ATOM 4193 C C . PHE A 1 542 ? 10.423 32.646 -40.390 1.00 83.03 542 PHE A C 1
ATOM 4194 O O . PHE A 1 542 ? 10.804 33.667 -39.824 1.00 83.01 542 PHE A O 1
ATOM 4202 N N . ASP A 1 543 ? 9.466 31.857 -39.901 1.00 83.50 543 ASP A N 1
ATOM 4203 C CA . ASP A 1 543 ? 8.786 32.137 -38.635 1.00 84.69 543 ASP A CA 1
ATOM 4204 C C . ASP A 1 543 ? 9.391 31.338 -37.469 1.00 85.54 543 ASP A C 1
ATOM 4205 O O . ASP A 1 543 ? 8.928 30.244 -37.157 1.00 86.68 543 ASP A O 1
ATOM 4210 N N . TRP A 1 544 ? 10.410 31.889 -36.814 1.00 86.69 544 TRP A N 1
ATOM 4211 C CA . TRP A 1 544 ? 11.052 31.193 -35.696 1.00 85.11 544 TRP A CA 1
ATOM 4212 C C . TRP A 1 544 ? 10.241 31.158 -34.405 1.00 83.91 544 TRP A C 1
ATOM 4213 O O . TRP A 1 544 ? 10.674 30.554 -33.422 1.00 79.99 544 TRP A O 1
ATOM 4224 N N . LYS A 1 545 ? 9.078 31.800 -34.389 1.00 84.06 545 LYS A N 1
ATOM 4225 C CA . LYS A 1 545 ? 8.278 31.782 -33.175 1.00 88.49 545 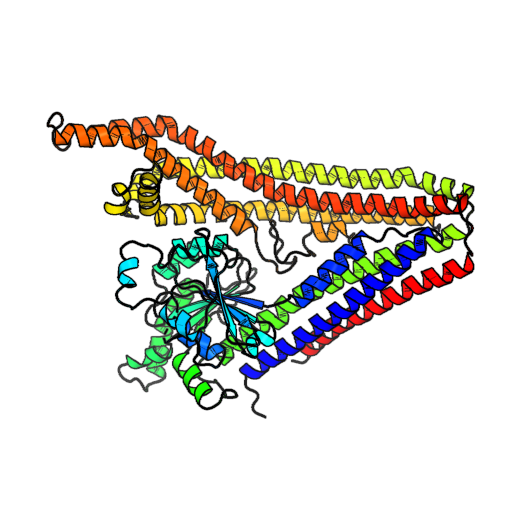LYS A CA 1
ATOM 4226 C C . LYS A 1 545 ? 7.330 30.591 -33.195 1.00 92.23 545 LYS A C 1
ATOM 4227 O O . LYS A 1 545 ? 6.539 30.406 -32.273 1.00 95.12 545 LYS A O 1
ATOM 4233 N N . ASN A 1 546 ? 7.402 29.787 -34.254 1.00 95.54 546 ASN A N 1
ATOM 4234 C CA . ASN A 1 546 ? 6.558 28.595 -34.351 1.00 97.34 546 ASN A CA 1
ATOM 4235 C C . ASN A 1 546 ? 7.407 27.482 -33.764 1.00 97.16 546 ASN A C 1
ATOM 4236 O O . ASN A 1 546 ? 6.899 26.442 -33.344 1.00 98.33 546 ASN A O 1
ATOM 4241 N N . ILE A 1 547 ? 8.716 27.725 -33.748 1.00 97.08 547 ILE A N 1
ATOM 4242 C CA . ILE A 1 547 ? 9.688 26.789 -33.194 1.00 96.55 547 ILE A CA 1
ATOM 4243 C C . ILE A 1 547 ? 9.616 26.993 -31.688 1.00 97.13 547 ILE A C 1
ATOM 4244 O O . ILE A 1 547 ? 9.074 26.177 -30.950 1.00 96.34 547 ILE A O 1
ATOM 4249 N N . LEU A 1 548 ? 10.161 28.121 -31.260 1.00 98.14 548 LEU A N 1
ATOM 4250 C CA . LEU A 1 548 ? 10.205 28.507 -29.865 1.00 98.02 548 LEU A CA 1
ATOM 4251 C C . LEU A 1 548 ? 8.868 28.329 -29.143 1.00 99.60 548 LEU A C 1
ATOM 4252 O O . LEU A 1 548 ? 8.843 27.892 -27.993 1.00 102.27 548 LEU A O 1
ATOM 4257 N N . LEU A 1 549 ? 7.756 28.640 -29.805 1.00 99.57 549 LEU A N 1
ATOM 4258 C CA . LEU A 1 549 ? 6.450 28.512 -29.152 1.00 100.11 549 LEU A CA 1
ATOM 4259 C C . LEU A 1 549 ? 5.863 27.097 -29.129 1.00 101.62 549 LEU A C 1
ATOM 4260 O O . LEU A 1 549 ? 5.528 26.579 -28.062 1.00 102.14 549 LEU A O 1
ATOM 4265 N N . ASN A 1 550 ? 5.736 26.475 -30.299 1.00 103.36 550 ASN A N 1
ATOM 4266 C CA . ASN A 1 550 ? 5.169 25.128 -30.398 1.00 103.32 550 ASN A CA 1
ATOM 4267 C C . ASN A 1 550 ? 6.119 24.034 -29.903 1.00 102.65 550 ASN A C 1
ATOM 4268 O O . ASN A 1 550 ? 6.032 22.879 -30.326 1.00 104.04 550 ASN A O 1
ATOM 4273 N N . TYR A 1 551 ? 7.034 24.411 -29.018 1.00 100.40 551 TYR A N 1
ATOM 4274 C CA . TYR A 1 551 ? 7.983 23.470 -28.442 1.00 97.79 551 TYR A CA 1
ATOM 4275 C C . TYR A 1 551 ? 7.829 23.548 -26.938 1.00 97.85 551 TYR A C 1
ATOM 4276 O O . TYR A 1 551 ? 7.792 22.523 -26.254 1.00 99.87 551 TYR A O 1
ATOM 4285 N N . PHE A 1 552 ? 7.738 24.773 -26.427 1.00 96.54 552 PHE A N 1
ATOM 4286 C CA . PHE A 1 552 ? 7.564 24.988 -24.999 1.00 93.27 552 PHE A CA 1
ATOM 4287 C C . PHE A 1 552 ? 6.171 24.514 -24.607 1.00 90.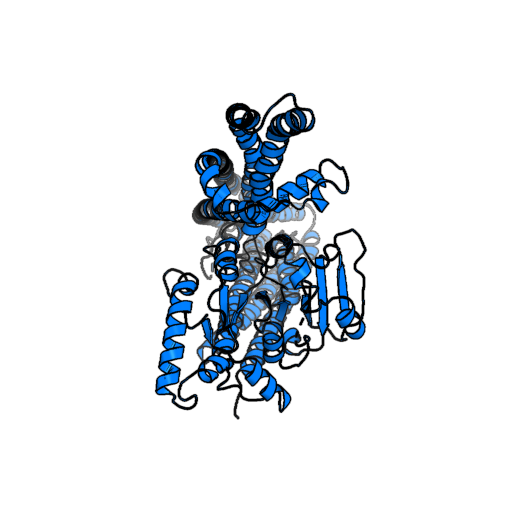89 552 PHE A C 1
ATOM 4288 O O . PHE A 1 552 ? 5.987 23.901 -23.552 1.00 92.59 552 PHE A O 1
ATOM 4296 N N . THR A 1 553 ? 5.196 24.785 -25.470 1.00 86.01 553 THR A N 1
ATOM 4297 C CA . THR A 1 553 ? 3.819 24.382 -25.221 1.00 84.47 553 THR A CA 1
ATOM 4298 C C . THR A 1 553 ? 3.703 22.874 -25.073 1.00 81.99 553 THR A C 1
ATOM 4299 O O . THR A 1 553 ? 2.858 22.386 -24.329 1.00 84.06 553 THR A O 1
ATOM 4303 N N . VAL A 1 554 ? 4.539 22.135 -25.794 1.00 79.30 554 VAL A N 1
ATOM 4304 C CA . VAL A 1 554 ? 4.523 20.680 -25.707 1.00 76.35 554 VAL A CA 1
ATOM 4305 C C . VAL A 1 554 ? 5.076 20.293 -24.335 1.00 76.97 554 VAL A C 1
ATOM 4306 O O . VAL A 1 554 ? 4.583 19.363 -23.691 1.00 76.14 554 VAL A O 1
ATOM 4310 N N . ILE A 1 555 ? 6.101 21.015 -23.887 1.00 76.81 555 ILE A N 1
ATOM 4311 C CA . ILE A 1 555 ? 6.684 20.744 -22.582 1.00 75.92 555 ILE A CA 1
ATOM 4312 C C . ILE A 1 555 ? 5.613 21.045 -21.532 1.00 75.92 555 ILE A C 1
ATOM 4313 O O . ILE A 1 555 ? 5.552 20.391 -20.491 1.00 75.93 555 ILE A O 1
ATOM 4318 N N . GLY A 1 556 ? 4.756 22.020 -21.833 1.00 74.46 556 GLY A N 1
ATOM 4319 C CA . GLY A 1 556 ? 3.678 22.387 -20.930 1.00 75.08 556 GLY A CA 1
ATOM 4320 C C . GLY A 1 556 ? 2.578 21.337 -20.855 1.00 77.35 556 GLY A C 1
ATOM 4321 O O . GLY A 1 556 ? 2.366 20.739 -19.796 1.00 79.28 556 GLY A O 1
ATOM 4322 N N . ILE A 1 557 ? 1.875 21.107 -21.968 1.00 77.43 557 ILE A N 1
ATOM 4323 C CA . ILE A 1 557 ? 0.793 20.116 -22.017 1.00 74.31 557 ILE A CA 1
ATOM 4324 C C . ILE A 1 557 ? 1.327 18.727 -21.668 1.00 76.37 557 ILE A C 1
ATOM 4325 O O . ILE A 1 557 ? 0.567 17.841 -21.281 1.00 77.01 557 ILE A O 1
ATOM 4330 N N . GLY A 1 558 ? 2.635 18.541 -21.822 1.00 77.60 558 GLY A N 1
ATOM 4331 C CA . GLY A 1 558 ? 3.241 17.258 -21.511 1.00 81.96 558 GLY A CA 1
ATOM 4332 C C . GLY A 1 558 ? 3.570 17.172 -20.034 1.00 84.12 558 GLY A C 1
ATOM 4333 O O . GLY A 1 558 ? 3.466 16.107 -19.414 1.00 82.70 558 GLY A O 1
ATOM 4334 N N . GLY A 1 559 ? 3.983 18.308 -19.477 1.00 86.23 559 GLY A N 1
ATOM 4335 C CA . GLY A 1 559 ? 4.310 18.376 -18.066 1.00 84.26 559 GLY A CA 1
ATOM 4336 C C . GLY A 1 559 ? 3.018 18.165 -17.317 1.00 81.23 559 GLY A C 1
ATOM 4337 O O . GLY A 1 559 ? 2.992 17.474 -16.309 1.00 83.01 559 GLY A O 1
ATOM 4338 N N . ILE A 1 560 ? 1.945 18.766 -17.823 1.00 78.92 560 ILE A N 1
ATOM 4339 C CA . ILE A 1 560 ? 0.631 18.617 -17.220 1.00 78.07 560 ILE A CA 1
ATOM 4340 C C . ILE A 1 560 ? 0.392 17.128 -17.034 1.00 79.50 560 ILE A C 1
ATOM 4341 O O . ILE A 1 560 ? -0.084 16.689 -15.987 1.00 80.24 560 ILE A O 1
ATOM 4346 N N . ILE A 1 561 ? 0.728 16.355 -18.063 1.00 80.90 561 ILE A N 1
ATOM 4347 C CA . ILE A 1 561 ? 0.593 14.903 -18.005 1.00 81.56 561 ILE A CA 1
ATOM 4348 C C . ILE A 1 561 ? 1.626 14.389 -16.994 1.00 83.30 561 ILE A C 1
ATOM 4349 O O . ILE A 1 561 ? 1.271 13.737 -16.009 1.00 83.30 561 ILE A O 1
ATOM 4354 N N . THR A 1 562 ? 2.898 14.703 -17.236 1.00 83.59 562 THR A N 1
ATOM 4355 C CA . THR A 1 562 ? 3.981 14.292 -16.348 1.00 85.54 562 THR A CA 1
ATOM 4356 C C . THR A 1 562 ? 3.589 14.567 -14.901 1.00 85.82 562 THR A C 1
ATOM 4357 O O . THR A 1 562 ? 4.070 13.909 -13.976 1.00 86.62 562 THR A O 1
ATOM 4361 N N . ALA A 1 563 ? 2.712 15.551 -14.723 1.00 84.97 563 ALA A N 1
ATOM 4362 C CA . ALA A 1 563 ? 2.233 15.947 -13.407 1.00 83.00 563 ALA A CA 1
ATOM 4363 C C . ALA A 1 563 ? 1.054 15.082 -12.997 1.00 81.77 563 ALA A C 1
ATOM 4364 O O . ALA A 1 563 ? 1.113 14.396 -11.981 1.00 82.96 563 ALA A O 1
ATOM 4366 N N . VAL A 1 564 ? -0.015 15.110 -13.786 1.00 80.52 564 VAL A N 1
ATOM 4367 C CA . VAL A 1 564 ? -1.199 14.312 -13.485 1.00 81.62 564 VAL A CA 1
ATOM 4368 C C . VAL A 1 564 ? -0.798 12.840 -13.386 1.00 85.16 564 VAL A C 1
ATOM 4369 O O . VAL A 1 564 ? -1.583 11.983 -12.963 1.00 86.09 564 VAL A O 1
ATOM 4373 N N . THR A 1 565 ? 0.436 12.560 -13.786 1.00 87.43 565 THR A N 1
ATOM 4374 C CA . THR A 1 565 ? 0.983 11.216 -13.728 1.00 89.62 565 THR A CA 1
ATOM 4375 C C . THR A 1 565 ? 1.318 10.926 -12.267 1.00 91.78 565 THR A C 1
ATOM 4376 O O . THR A 1 565 ? 0.720 10.038 -11.648 1.00 92.35 565 THR A O 1
ATOM 4380 N N . GLY A 1 566 ? 2.257 11.702 -11.722 1.00 91.62 566 GLY A N 1
ATOM 4381 C CA . GLY A 1 566 ? 2.670 11.539 -10.338 1.00 88.69 566 GLY A CA 1
ATOM 4382 C C . GLY A 1 566 ? 1.525 11.771 -9.371 1.00 86.59 566 GLY A C 1
ATOM 4383 O O . GLY A 1 566 ? 1.605 11.401 -8.203 1.00 88.05 566 GLY A O 1
ATOM 4384 N N . ILE A 1 567 ? 0.461 12.394 -9.861 1.00 84.89 567 ILE A N 1
ATOM 4385 C CA . ILE A 1 567 ? -0.710 12.663 -9.043 1.00 85.93 567 ILE A CA 1
ATOM 4386 C C . ILE A 1 567 ? -1.498 11.381 -8.852 1.00 87.22 567 ILE A C 1
ATOM 4387 O O . ILE A 1 567 ? -1.961 11.084 -7.751 1.00 90.05 567 ILE A O 1
ATOM 4392 N N . LEU A 1 568 ? -1.641 10.621 -9.934 1.00 87.23 568 LEU A N 1
ATOM 4393 C CA . LEU A 1 568 ? -2.417 9.385 -9.911 1.00 85.29 568 LEU A CA 1
ATOM 4394 C C . LEU A 1 568 ? -1.679 8.085 -9.633 1.00 83.41 568 LEU A C 1
ATOM 4395 O O . LEU A 1 568 ? -2.318 7.063 -9.377 1.00 80.56 568 LEU A O 1
ATOM 4400 N N . LEU A 1 569 ? -0.350 8.103 -9.682 1.00 81.60 569 LEU A N 1
ATOM 4401 C CA . LEU A 1 569 ? 0.396 6.885 -9.403 1.00 81.94 569 LEU A CA 1
ATOM 4402 C C . LEU A 1 569 ? -0.075 6.263 -8.094 1.00 84.06 569 LEU A C 1
ATOM 4403 O O . LEU A 1 569 ? -0.579 5.133 -8.074 1.00 84.38 569 LEU A O 1
ATOM 4408 N N . GLY A 1 570 ? 0.093 7.011 -7.007 1.00 83.91 570 GLY A N 1
ATOM 4409 C CA . GLY A 1 570 ? -0.319 6.538 -5.697 1.00 84.10 570 GLY A CA 1
ATOM 4410 C C . GLY A 1 570 ? -1.702 5.908 -5.681 1.00 83.01 570 GLY A C 1
ATOM 4411 O O . GLY A 1 570 ? -1.842 4.757 -5.281 1.00 85.46 570 GLY A O 1
ATOM 4412 N N . PRO A 1 571 ? -2.750 6.629 -6.103 1.00 81.51 571 PRO A N 1
ATOM 4413 C CA . PRO A 1 571 ? -4.105 6.061 -6.107 1.00 82.13 571 PRO A CA 1
ATOM 4414 C C . PRO A 1 571 ? -4.188 4.763 -6.912 1.00 82.22 571 PRO A C 1
ATOM 4415 O O . PRO A 1 571 ? -4.911 3.830 -6.551 1.00 79.21 571 PRO A O 1
ATOM 4419 N N . ILE A 1 572 ? -3.445 4.716 -8.011 1.00 81.44 572 ILE A N 1
ATOM 4420 C CA . ILE A 1 572 ? -3.437 3.537 -8.858 1.00 83.37 572 ILE A CA 1
ATOM 4421 C C . ILE A 1 572 ? -2.721 2.406 -8.144 1.00 82.25 572 ILE A C 1
ATOM 4422 O O . ILE A 1 572 ? -3.307 1.343 -7.911 1.00 83.15 572 ILE A O 1
ATOM 4427 N N . GLY A 1 573 ? -1.452 2.640 -7.811 1.00 78.82 573 GLY A N 1
ATOM 4428 C CA . GLY A 1 573 ? -0.675 1.629 -7.117 1.00 76.74 573 GLY A CA 1
ATOM 4429 C C . GLY A 1 573 ? -1.482 1.010 -5.987 1.00 75.20 573 GLY A C 1
ATOM 4430 O O . GLY A 1 573 ? -1.467 -0.203 -5.773 1.00 75.40 573 GLY A O 1
ATOM 4431 N N . PHE A 1 574 ? -2.204 1.854 -5.263 1.00 72.99 574 PHE A N 1
ATOM 4432 C CA . PHE A 1 574 ? -3.027 1.388 -4.166 1.00 69.99 574 PHE A CA 1
ATOM 4433 C C . PHE A 1 574 ? -4.022 0.371 -4.705 1.00 67.34 574 PHE A C 1
ATOM 4434 O O . PHE A 1 574 ? -4.044 -0.769 -4.262 1.00 67.76 574 PHE A O 1
ATOM 4442 N N . ALA A 1 575 ? -4.825 0.774 -5.680 1.00 68.09 575 ALA A N 1
ATOM 4443 C CA . ALA A 1 575 ? -5.813 -0.131 -6.266 1.00 69.04 575 ALA A CA 1
ATOM 4444 C C . ALA A 1 575 ? -5.168 -1.410 -6.802 1.00 68.29 575 ALA A C 1
ATOM 4445 O O . ALA A 1 575 ? -5.642 -2.521 -6.545 1.00 66.48 575 ALA A O 1
ATOM 4447 N N . LEU A 1 576 ? -4.089 -1.254 -7.555 1.00 67.18 576 LEU A N 1
ATOM 4448 C CA . LEU A 1 576 ? -3.414 -2.416 -8.101 1.00 69.40 576 LEU A CA 1
ATOM 4449 C C . LEU A 1 576 ? -2.994 -3.355 -6.977 1.00 71.22 576 LEU A C 1
ATOM 4450 O O . LEU A 1 576 ? -3.303 -4.548 -7.009 1.00 72.72 576 LEU A O 1
ATOM 4455 N N . LEU A 1 577 ? -2.301 -2.798 -5.985 1.00 73.03 577 LEU A N 1
ATOM 4456 C CA . LEU A 1 577 ? -1.809 -3.542 -4.823 1.00 72.14 577 LEU A CA 1
ATOM 4457 C C . LEU A 1 577 ? -2.936 -4.125 -3.973 1.00 71.26 577 LEU A C 1
ATOM 4458 O O . LEU A 1 577 ? -2.886 -5.286 -3.574 1.00 66.89 577 LEU A O 1
ATOM 4463 N N . GLY A 1 578 ? -3.949 -3.313 -3.706 1.00 71.07 578 GLY A N 1
ATOM 4464 C CA . GLY A 1 578 ? -5.067 -3.774 -2.910 1.00 77.08 578 GLY A CA 1
ATOM 4465 C C . GLY A 1 578 ? -5.926 -4.786 -3.640 1.00 80.30 578 GLY A C 1
ATOM 4466 O O . GLY A 1 578 ? -7.051 -5.069 -3.239 1.00 80.74 578 GLY A O 1
ATOM 4467 N N . LEU A 1 579 ? -5.396 -5.344 -4.719 1.00 84.46 579 LEU A N 1
ATOM 4468 C CA . LEU A 1 579 ? -6.140 -6.326 -5.494 1.00 85.72 579 LEU A CA 1
ATOM 4469 C C . LEU A 1 579 ? -5.309 -7.592 -5.604 1.00 83.30 579 LEU A C 1
ATOM 4470 O O . LEU A 1 579 ? -5.818 -8.696 -5.448 1.00 81.64 579 LEU A O 1
ATOM 4475 N N . GLY A 1 580 ? -4.019 -7.417 -5.866 1.00 83.35 580 GLY A N 1
ATOM 4476 C CA . GLY A 1 580 ? -3.127 -8.553 -5.991 1.00 85.33 580 GLY A CA 1
ATOM 4477 C C . GLY A 1 580 ? -2.848 -9.238 -4.665 1.00 86.03 580 GLY A C 1
ATOM 4478 O O . GLY A 1 580 ? -2.074 -10.196 -4.611 1.00 86.22 580 GLY A O 1
ATOM 4479 N N . VAL A 1 581 ? -3.466 -8.740 -3.595 1.00 85.75 581 VAL A N 1
ATOM 4480 C CA . VAL A 1 581 ? -3.293 -9.314 -2.263 1.00 82.03 581 VAL A CA 1
ATOM 4481 C C . VAL A 1 581 ? -4.637 -9.751 -1.704 1.00 80.87 581 VAL A C 1
ATOM 4482 O O . VAL A 1 581 ? -4.694 -10.519 -0.750 1.00 84.95 581 VAL A O 1
ATOM 4486 N N . GLY A 1 582 ? -5.720 -9.247 -2.283 1.00 78.45 582 GLY A N 1
ATOM 4487 C CA . GLY A 1 582 ? -7.035 -9.664 -1.840 1.00 78.66 582 GLY A CA 1
ATOM 4488 C C . GLY A 1 582 ? -7.764 -8.803 -0.835 1.00 79.97 582 GLY A C 1
ATOM 4489 O O . GLY A 1 582 ? -8.797 -9.213 -0.301 1.00 80.72 582 GLY A O 1
ATOM 4490 N N . PHE A 1 583 ? -7.252 -7.611 -0.569 1.00 82.11 583 PHE A N 1
ATOM 4491 C CA . PHE A 1 583 ? -7.912 -6.735 0.387 1.00 85.89 583 PHE A CA 1
ATOM 4492 C C . PHE A 1 583 ? -9.077 -6.044 -0.303 1.00 90.97 583 PHE A C 1
ATOM 4493 O O . PHE A 1 583 ? -10.084 -5.720 0.329 1.00 91.95 583 PHE A O 1
ATOM 4501 N N . LEU A 1 584 ? -8.940 -5.846 -1.611 1.00 97.22 584 LEU A N 1
ATOM 4502 C CA . LEU A 1 584 ? -9.980 -5.215 -2.418 1.00 103.89 584 LEU A CA 1
ATOM 4503 C C . LEU A 1 584 ? -10.435 -6.167 -3.520 1.00 109.53 584 LEU A C 1
ATOM 4504 O O . LEU A 1 584 ? -9.615 -6.806 -4.189 1.00 108.45 584 LEU A O 1
ATOM 4509 N N . GLN A 1 585 ? -11.748 -6.248 -3.708 1.00 116.47 585 GLN A N 1
ATOM 4510 C CA . GLN A 1 585 ? -12.331 -7.121 -4.716 1.00 124.38 585 GLN A CA 1
ATOM 4511 C C . GLN A 1 585 ? -12.456 -6.403 -6.057 1.00 126.66 585 GLN A C 1
ATOM 4512 O O . GLN A 1 585 ? -12.100 -5.229 -6.188 1.00 126.37 585 GLN A O 1
ATOM 4518 N N . ALA A 1 586 ? -12.959 -7.118 -7.055 1.00 130.05 586 ALA A N 1
ATOM 4519 C CA . ALA A 1 586 ? -13.135 -6.545 -8.380 1.00 133.27 586 ALA A CA 1
ATOM 4520 C C . ALA A 1 586 ? -14.192 -5.441 -8.352 1.00 134.44 586 ALA A C 1
ATOM 4521 O O . ALA A 1 586 ? -15.209 -5.556 -7.665 1.00 134.88 586 ALA A O 1
ATOM 4523 N N . ASP A 1 587 ? -13.939 -4.372 -9.099 1.00 134.58 587 ASP A N 1
ATOM 4524 C CA . ASP A 1 587 ? -14.864 -3.244 -9.190 1.00 136.06 587 ASP A CA 1
ATOM 4525 C C . ASP A 1 587 ? -15.179 -2.597 -7.838 1.00 135.50 587 ASP A C 1
ATOM 4526 O O . ASP A 1 587 ? -16.201 -1.924 -7.679 1.00 134.93 587 ASP A O 1
ATOM 4531 N N . GLN A 1 588 ? -14.305 -2.815 -6.862 1.00 134.89 588 GLN A N 1
ATOM 4532 C CA . GLN A 1 588 ? -14.478 -2.211 -5.546 1.00 133.95 588 GLN A CA 1
ATOM 4533 C C . GLN A 1 588 ? -13.480 -1.070 -5.505 1.00 132.52 588 GLN A C 1
ATOM 4534 O O . GLN A 1 588 ? -13.756 0.012 -4.982 1.00 130.53 588 GLN A O 1
ATOM 4540 N N . ALA A 1 589 ? -12.313 -1.341 -6.079 1.00 131.34 589 ALA A N 1
ATOM 4541 C CA . ALA A 1 589 ? -11.225 -0.383 -6.136 1.00 131.75 589 ALA A CA 1
ATOM 4542 C C . ALA A 1 589 ? -11.479 0.692 -7.184 1.00 131.53 589 ALA A C 1
ATOM 4543 O O . ALA A 1 589 ? -10.959 1.804 -7.078 1.00 131.31 589 ALA A O 1
ATOM 4545 N N . ARG A 1 590 ? -12.278 0.364 -8.196 1.00 130.69 590 ARG A N 1
ATOM 4546 C CA . ARG A 1 590 ? -12.572 1.321 -9.254 1.00 128.92 590 ARG A CA 1
ATOM 4547 C C . ARG A 1 590 ? -13.585 2.379 -8.860 1.00 130.25 590 ARG A C 1
ATOM 4548 O O . ARG A 1 590 ? -13.637 3.443 -9.475 1.00 130.88 590 ARG A O 1
ATOM 4556 N N . ARG A 1 591 ? -14.394 2.105 -7.842 1.00 131.98 591 ARG A N 1
ATOM 4557 C CA . ARG A 1 591 ? -15.343 3.114 -7.398 1.00 133.11 591 ARG A CA 1
ATOM 4558 C C . ARG A 1 591 ? -14.554 4.014 -6.460 1.00 132.62 591 ARG A C 1
ATOM 4559 O O . ARG A 1 591 ? -15.068 5.005 -5.940 1.00 132.38 591 ARG A O 1
ATOM 4567 N N . GLU A 1 592 ? -13.294 3.642 -6.248 1.00 132.29 592 GLU A N 1
ATOM 4568 C CA . GLU A 1 592 ? -12.388 4.395 -5.392 1.00 131.40 592 GLU A CA 1
ATOM 4569 C C . GLU A 1 592 ? -11.294 5.075 -6.210 1.00 130.05 592 GLU A C 1
ATOM 4570 O O . GLU A 1 592 ? -11.011 6.253 -5.999 1.00 130.82 592 GLU A O 1
ATOM 4576 N N . LEU A 1 593 ? -10.675 4.341 -7.135 1.00 127.30 593 LEU A N 1
ATOM 4577 C CA . LEU A 1 593 ? -9.623 4.923 -7.963 1.00 123.73 593 LEU A CA 1
ATOM 4578 C C . LEU A 1 593 ? -10.164 6.250 -8.470 1.00 123.77 593 LEU A C 1
ATOM 4579 O O . LEU A 1 593 ? -9.459 7.258 -8.496 1.00 123.66 593 LEU A O 1
ATOM 4584 N N . VAL A 1 594 ? -11.434 6.236 -8.859 1.00 123.62 594 VAL A N 1
ATOM 4585 C CA . VAL A 1 594 ? -12.108 7.429 -9.342 1.00 124.50 594 VAL A CA 1
ATOM 4586 C C . VAL A 1 594 ? -12.251 8.396 -8.179 1.00 125.58 594 VAL A C 1
ATOM 4587 O O . VAL A 1 594 ? -11.778 9.527 -8.247 1.00 127.07 594 VAL A O 1
ATOM 4591 N N . LYS A 1 595 ? -12.910 7.945 -7.116 1.00 126.84 595 LYS A N 1
ATOM 4592 C CA . LYS A 1 595 ? -13.097 8.764 -5.923 1.00 128.70 595 LYS A CA 1
ATOM 4593 C C . LYS A 1 595 ? -11.798 9.508 -5.639 1.00 129.50 595 LYS A C 1
ATOM 4594 O O . LYS A 1 595 ? -11.802 10.706 -5.360 1.00 129.61 595 LYS A O 1
ATOM 4600 N N . THR A 1 596 ? -10.685 8.787 -5.726 1.00 130.03 596 THR A N 1
ATOM 4601 C CA . THR A 1 596 ? -9.374 9.367 -5.474 1.00 129.18 596 THR A CA 1
ATOM 4602 C C . THR A 1 596 ? -8.945 10.293 -6.606 1.00 127.90 596 THR A C 1
ATOM 4603 O O . THR A 1 596 ? -8.544 11.431 -6.361 1.00 129.49 596 THR A O 1
ATOM 4607 N N . ALA A 1 597 ? -9.025 9.807 -7.841 1.00 125.45 597 ALA A N 1
ATOM 4608 C CA . ALA A 1 597 ? -8.649 10.618 -8.993 1.00 122.42 597 ALA A CA 1
ATOM 4609 C C . ALA A 1 597 ? -9.280 12.000 -8.849 1.00 120.83 597 ALA A C 1
ATOM 4610 O O . ALA A 1 597 ? -8.635 12.939 -8.386 1.00 119.27 597 ALA A O 1
ATOM 4612 N N . LYS A 1 598 ? -10.546 12.107 -9.239 1.00 120.35 598 LYS A N 1
ATOM 4613 C CA . LYS A 1 598 ? -11.295 13.357 -9.157 1.00 120.72 598 LYS A CA 1
ATOM 4614 C C . LYS A 1 598 ? -10.854 14.202 -7.955 1.00 120.84 598 LYS A C 1
ATOM 4615 O O . LYS A 1 598 ? -10.630 15.406 -8.082 1.00 122.73 598 LYS A O 1
ATOM 4621 N N . LYS A 1 599 ? -10.721 13.567 -6.794 1.00 119.99 599 LYS A N 1
ATOM 4622 C CA . LYS A 1 599 ? -10.300 14.260 -5.580 1.00 119.06 599 LYS A CA 1
ATOM 4623 C C . LYS A 1 599 ? -8.959 14.954 -5.777 1.00 118.40 599 LYS A C 1
ATOM 4624 O O . LYS A 1 599 ? -8.845 16.163 -5.589 1.00 118.82 599 LYS A O 1
ATOM 4630 N N . GLU A 1 600 ? -7.950 14.180 -6.166 1.00 117.29 600 GLU A N 1
ATOM 4631 C CA . GLU A 1 600 ? -6.602 14.701 -6.367 1.00 116.80 600 GLU A CA 1
ATOM 4632 C C . GLU A 1 600 ? -6.478 15.737 -7.479 1.00 114.81 600 GLU A C 1
ATOM 4633 O O . GLU A 1 600 ? -5.811 16.759 -7.312 1.00 114.37 600 GLU A O 1
ATOM 4639 N N . LEU A 1 601 ? -7.114 15.473 -8.614 1.00 112.88 601 LEU A N 1
ATOM 4640 C CA . LEU A 1 601 ? -7.053 16.399 -9.734 1.00 109.91 601 LEU A CA 1
ATOM 4641 C C . LEU A 1 601 ? -7.604 17.765 -9.360 1.00 110.16 601 LEU A C 1
ATOM 4642 O O . LEU A 1 601 ? -6.885 18.763 -9.418 1.00 111.11 601 LEU A O 1
ATOM 4647 N N . VAL A 1 602 ? -8.873 17.815 -8.968 1.00 109.02 602 VAL A N 1
ATOM 4648 C CA . VAL A 1 602 ? -9.491 19.079 -8.578 1.00 108.72 602 VAL A CA 1
ATOM 4649 C C . VAL A 1 602 ? -8.702 19.694 -7.415 1.00 107.85 602 VAL A C 1
ATOM 4650 O O . VAL A 1 602 ? -8.898 20.855 -7.047 1.00 106.30 602 VAL A O 1
ATOM 4654 N N . LYS A 1 603 ? -7.796 18.899 -6.858 1.00 107.78 603 LYS A N 1
ATOM 4655 C CA . LYS A 1 603 ? -6.963 19.311 -5.738 1.00 108.12 603 LYS A CA 1
ATOM 4656 C C . LYS A 1 603 ? -5.602 19.844 -6.174 1.00 106.57 603 LYS A C 1
ATOM 4657 O O . LYS A 1 603 ? -4.902 20.477 -5.386 1.00 107.61 603 LYS A O 1
ATOM 4663 N N . HIS A 1 604 ? -5.221 19.605 -7.424 1.00 104.35 604 HIS A N 1
ATOM 4664 C CA . HIS A 1 604 ? -3.917 20.068 -7.883 1.00 101.76 604 HIS A CA 1
ATOM 4665 C C . HIS A 1 604 ? -3.851 20.623 -9.297 1.00 98.91 604 HIS A C 1
ATOM 4666 O O . HIS A 1 604 ? -3.147 21.600 -9.550 1.00 98.18 604 HIS A O 1
ATOM 4673 N N . LEU A 1 605 ? -4.573 20.002 -10.220 1.00 96.60 605 LEU A N 1
ATOM 4674 C CA . LEU A 1 605 ? -4.550 20.443 -11.607 1.00 96.19 605 LEU A CA 1
ATOM 4675 C C . LEU A 1 605 ? -4.477 21.962 -11.744 1.00 96.17 605 LEU A C 1
ATOM 4676 O O . LEU A 1 605 ? -3.600 22.485 -12.433 1.00 98.05 605 LEU A O 1
ATOM 4681 N N . PRO A 1 606 ? -5.389 22.695 -11.083 1.00 94.08 606 PRO A N 1
ATOM 4682 C CA . PRO A 1 606 ? -5.335 24.151 -11.205 1.00 90.60 606 PRO A CA 1
ATOM 4683 C C . PRO A 1 606 ? -3.983 24.715 -10.800 1.00 88.31 606 PRO A C 1
ATOM 4684 O O . PRO A 1 606 ? -3.504 25.679 -11.394 1.00 88.79 606 PRO A O 1
ATOM 4688 N N . GLN A 1 607 ? -3.353 24.117 -9.800 1.00 85.14 607 GLN A N 1
ATOM 4689 C CA . GLN A 1 607 ? -2.070 24.641 -9.390 1.00 85.82 607 GLN A CA 1
ATOM 4690 C C . GLN A 1 607 ? -1.009 24.261 -10.404 1.00 84.50 607 GLN A C 1
ATOM 4691 O O . GLN A 1 607 ? -0.223 25.114 -10.802 1.00 86.12 607 GLN A O 1
ATOM 4697 N N . VAL A 1 608 ? -0.993 23.002 -10.844 1.00 83.71 608 VAL A N 1
ATOM 4698 C CA . VAL A 1 608 ? 0.008 22.568 -11.827 1.00 82.50 608 VAL A CA 1
ATOM 4699 C C . VAL A 1 608 ? -0.156 23.329 -13.135 1.00 80.10 608 VAL A C 1
ATOM 4700 O O . VAL A 1 608 ? 0.830 23.676 -13.788 1.00 79.54 608 VAL A O 1
ATOM 4704 N N . ALA A 1 609 ? -1.401 23.580 -13.523 1.00 76.48 609 ALA A N 1
ATOM 4705 C CA . ALA A 1 609 ? -1.648 24.329 -14.739 1.00 75.15 609 ALA A CA 1
ATOM 4706 C C . ALA A 1 609 ? -0.882 25.634 -14.554 1.00 77.03 609 ALA A C 1
ATOM 4707 O O . ALA A 1 609 ? 0.071 25.916 -15.271 1.00 79.89 609 ALA A O 1
ATOM 4709 N N . HIS A 1 610 ? -1.288 26.407 -13.555 1.00 79.16 610 HIS A N 1
ATOM 4710 C CA . HIS A 1 610 ? -0.663 27.684 -13.237 1.00 80.47 610 HIS A CA 1
ATOM 4711 C C . HIS A 1 610 ? 0.861 27.606 -13.206 1.00 80.57 610 HIS A C 1
ATOM 4712 O O . HIS A 1 610 ? 1.547 28.460 -13.764 1.00 79.59 610 HIS A O 1
ATOM 4719 N N . GLU A 1 611 ? 1.388 26.588 -12.540 1.00 81.06 611 GLU A N 1
ATOM 4720 C CA . GLU A 1 611 ? 2.830 26.424 -12.440 1.00 84.46 611 GLU A CA 1
ATOM 4721 C C . GLU A 1 611 ? 3.436 26.229 -13.816 1.00 85.08 611 GLU A C 1
ATOM 4722 O O . GLU A 1 611 ? 4.511 26.752 -14.105 1.00 85.32 611 GLU A O 1
ATOM 4728 N N . GLN A 1 612 ? 2.736 25.480 -14.663 1.00 87.06 612 GLN A N 1
ATOM 4729 C CA . GLN A 1 612 ? 3.199 25.209 -16.024 1.00 87.90 612 GLN A CA 1
ATOM 4730 C C . GLN A 1 612 ? 3.048 26.422 -16.938 1.00 87.00 612 GLN A C 1
ATOM 4731 O O . GLN A 1 612 ? 3.940 26.727 -17.728 1.00 87.35 612 GLN A O 1
ATOM 4737 N N . SER A 1 613 ? 1.921 27.115 -16.830 1.00 86.11 613 SER A N 1
ATOM 4738 C CA . SER A 1 613 ? 1.682 28.283 -17.661 1.00 86.40 613 SER A CA 1
ATOM 4739 C C . SER A 1 613 ? 2.707 29.369 -17.377 1.00 85.97 613 SER A C 1
ATOM 4740 O O . SER A 1 613 ? 2.580 30.485 -17.865 1.00 87.09 613 SER A O 1
ATOM 4743 N N . GLN A 1 614 ? 3.726 29.039 -16.590 1.00 86.51 614 GLN A N 1
ATOM 4744 C CA . GLN A 1 614 ? 4.770 30.002 -16.258 1.00 87.68 614 GLN A CA 1
ATOM 4745 C C . GLN A 1 614 ? 5.968 29.830 -17.185 1.00 86.03 614 GLN A C 1
ATOM 4746 O O . GLN A 1 614 ? 6.912 30.616 -17.143 1.00 88.18 614 GLN A O 1
ATOM 4752 N N . VAL A 1 615 ? 5.936 28.794 -18.016 1.00 83.41 615 VAL A N 1
ATOM 4753 C CA . VAL A 1 615 ? 7.019 28.569 -18.970 1.00 82.87 615 VAL A CA 1
ATOM 4754 C C . VAL A 1 615 ? 6.581 29.332 -20.220 1.00 80.39 615 VAL A C 1
ATOM 4755 O O . VAL A 1 615 ? 7.383 29.991 -20.890 1.00 80.50 615 VAL A O 1
ATOM 4759 N N . VAL A 1 616 ? 5.287 29.233 -20.509 1.00 75.30 616 VAL A N 1
ATOM 4760 C CA . VAL A 1 616 ? 4.679 29.912 -21.639 1.00 68.23 616 VAL A CA 1
ATOM 4761 C C . VAL A 1 616 ? 4.828 31.414 -21.425 1.00 69.43 616 VAL A C 1
ATOM 4762 O O . VAL A 1 616 ? 4.903 32.184 -22.381 1.00 68.57 616 VAL A O 1
ATOM 4766 N N . TYR A 1 617 ? 4.869 31.831 -20.164 1.00 69.19 617 TYR A N 1
ATOM 4767 C CA . TYR A 1 617 ? 5.016 33.245 -19.861 1.00 67.94 617 TYR A CA 1
ATOM 4768 C C . TYR A 1 617 ? 6.380 33.675 -20.365 1.00 70.07 617 TYR A C 1
ATOM 4769 O O . TYR A 1 617 ? 6.494 34.619 -21.145 1.00 70.02 617 TYR A O 1
ATOM 4778 N N . ASN A 1 618 ? 7.413 32.962 -19.924 1.00 71.32 618 ASN A N 1
ATOM 4779 C CA . ASN A 1 618 ? 8.781 33.274 -20.319 1.00 73.81 618 ASN A CA 1
ATOM 4780 C C . ASN A 1 618 ? 9.011 33.259 -21.824 1.00 72.85 618 ASN A C 1
ATOM 4781 O O . ASN A 1 618 ? 9.859 33.993 -22.341 1.00 74.70 618 ASN A O 1
ATOM 4786 N N . ALA A 1 619 ? 8.260 32.431 -22.533 1.00 69.97 619 ALA A N 1
ATOM 4787 C CA . ALA A 1 619 ? 8.424 32.361 -23.973 1.00 69.80 619 ALA A CA 1
ATOM 4788 C C . ALA A 1 619 ? 7.854 33.605 -24.649 1.00 69.24 619 ALA A C 1
ATOM 4789 O O . ALA A 1 619 ? 8.475 34.165 -25.549 1.00 70.26 619 ALA A O 1
ATOM 4791 N N . VAL A 1 620 ? 6.677 34.042 -24.220 1.00 66.00 620 VAL A N 1
ATOM 4792 C CA . VAL A 1 620 ? 6.083 35.222 -24.819 1.00 62.55 620 VAL A CA 1
ATOM 4793 C C . VAL A 1 620 ? 6.857 36.460 -24.391 1.00 65.24 620 VAL A C 1
ATOM 4794 O O . VAL A 1 620 ? 6.985 37.412 -25.157 1.00 69.33 620 VAL A O 1
ATOM 4798 N N . LYS A 1 621 ? 7.386 36.460 -23.174 1.00 65.24 621 LYS A N 1
ATOM 4799 C CA . LYS A 1 621 ? 8.152 37.616 -22.737 1.00 69.10 621 LYS A CA 1
ATOM 4800 C C . LYS A 1 621 ? 9.415 37.681 -23.578 1.00 69.95 621 LYS A C 1
ATOM 4801 O O . LYS A 1 621 ? 9.852 38.753 -23.979 1.00 69.71 621 LYS A O 1
ATOM 4807 N N . GLU A 1 622 ? 10.000 36.522 -23.851 1.00 72.13 622 GLU A N 1
ATOM 4808 C CA . GLU A 1 622 ? 11.211 36.481 -24.653 1.00 74.73 622 GLU A CA 1
ATOM 4809 C C . GLU A 1 622 ? 10.992 37.100 -26.035 1.00 72.96 622 GLU A C 1
ATOM 4810 O O . GLU A 1 622 ? 11.715 38.016 -26.432 1.00 71.12 622 GLU A O 1
ATOM 4816 N N . CYS A 1 623 ? 10.000 36.594 -26.764 1.00 70.32 623 CYS A N 1
ATOM 4817 C CA . CYS A 1 623 ? 9.694 37.109 -28.091 1.00 68.98 623 CYS A CA 1
ATOM 4818 C C . CYS A 1 623 ? 9.812 38.625 -28.137 1.00 70.77 623 CYS A C 1
ATOM 4819 O O . CYS A 1 623 ? 10.515 39.177 -28.986 1.00 73.17 623 CYS A O 1
ATOM 4822 N N . PHE A 1 624 ? 9.125 39.292 -27.213 1.00 67.50 624 PHE A N 1
ATOM 4823 C CA . PHE A 1 624 ? 9.123 40.748 -27.156 1.00 60.26 624 PHE A CA 1
ATOM 4824 C C . PHE A 1 624 ? 10.357 41.363 -26.538 1.00 60.55 624 PHE A C 1
ATOM 4825 O O . PHE A 1 624 ? 10.555 42.565 -26.622 1.00 61.13 624 PHE A O 1
ATOM 4833 N N . ASP A 1 625 ? 11.182 40.563 -25.891 1.00 64.26 625 ASP A N 1
ATOM 4834 C CA . ASP A 1 625 ? 12.380 41.138 -25.311 1.00 73.35 625 ASP A CA 1
ATOM 4835 C C . ASP A 1 625 ? 13.460 41.137 -26.381 1.00 73.53 625 ASP A C 1
ATOM 4836 O O . ASP A 1 625 ? 14.341 41.993 -26.377 1.00 77.43 625 ASP A O 1
ATOM 4841 N N . SER A 1 626 ? 13.392 40.187 -27.307 1.00 71.74 626 SER A N 1
ATOM 4842 C CA . SER A 1 626 ? 14.386 40.145 -28.371 1.00 68.48 626 SER A CA 1
ATOM 4843 C C . SER A 1 626 ? 14.156 41.408 -29.189 1.00 64.91 626 SER A C 1
ATOM 4844 O O . SER A 1 626 ? 15.071 42.200 -29.419 1.00 64.17 626 SER A O 1
ATOM 4847 N N . TYR A 1 627 ? 12.906 41.592 -29.597 1.00 60.60 627 TYR A N 1
ATOM 4848 C CA . TYR A 1 627 ? 12.499 42.739 -30.388 1.00 56.05 627 TYR A CA 1
ATOM 4849 C C . TYR A 1 627 ? 12.895 44.048 -29.720 1.00 57.90 627 TYR A C 1
ATOM 4850 O O . TYR A 1 627 ? 13.491 44.919 -30.350 1.00 58.37 627 TYR A O 1
ATOM 4859 N N . GLU A 1 628 ? 12.564 44.197 -28.446 1.00 57.42 628 GLU A N 1
ATOM 4860 C CA . GLU A 1 628 ? 12.923 45.414 -27.742 1.00 58.36 628 GLU A CA 1
ATOM 4861 C C . GLU A 1 628 ? 14.443 45.555 -27.724 1.00 58.67 628 GLU A C 1
ATOM 4862 O O . GLU A 1 628 ? 14.974 46.609 -28.062 1.00 59.48 628 GLU A O 1
ATOM 4868 N N . ARG A 1 629 ? 15.148 44.492 -27.350 1.00 58.96 629 ARG A N 1
ATOM 4869 C CA . ARG A 1 629 ? 16.603 44.550 -27.299 1.00 61.74 629 ARG A CA 1
ATOM 4870 C C . ARG A 1 629 ? 17.204 45.115 -28.591 1.00 62.28 629 ARG A C 1
ATOM 4871 O O . ARG A 1 629 ? 18.051 46.011 -28.533 1.00 59.09 629 ARG A O 1
ATOM 4879 N N . GLU A 1 630 ? 16.754 44.604 -29.742 1.00 62.70 630 GLU A N 1
ATOM 4880 C CA . GLU A 1 630 ? 17.242 45.045 -31.059 1.00 62.61 630 GLU A CA 1
ATOM 4881 C C . GLU A 1 630 ? 16.810 46.463 -31.403 1.00 61.04 630 GLU A C 1
ATOM 4882 O O . GLU A 1 630 ? 17.649 47.331 -31.625 1.00 62.03 630 GLU A O 1
ATOM 4888 N N . VAL A 1 631 ? 15.505 46.698 -31.466 1.00 56.77 631 VAL A N 1
ATOM 4889 C CA . VAL A 1 631 ? 15.016 48.032 -31.768 1.00 54.86 631 VAL A CA 1
ATOM 4890 C C . VAL A 1 631 ? 15.739 49.040 -30.882 1.00 54.55 631 VAL A C 1
ATOM 4891 O O . VAL A 1 631 ? 16.070 50.130 -31.323 1.00 56.36 631 VAL A O 1
ATOM 4895 N N . SER A 1 632 ? 15.996 48.682 -29.633 1.00 54.79 632 SER A N 1
ATOM 4896 C CA . SER A 1 632 ? 16.697 49.604 -28.750 1.00 58.90 632 SER A CA 1
ATOM 4897 C C . SER A 1 632 ? 18.076 49.928 -29.299 1.00 59.05 632 SER A C 1
ATOM 4898 O O . SER A 1 632 ? 18.387 51.091 -29.552 1.00 57.71 632 SER A O 1
ATOM 4901 N N . LYS A 1 633 ? 18.891 48.888 -29.476 1.00 60.65 633 LYS A N 1
ATOM 4902 C CA . LYS A 1 633 ? 20.250 49.019 -30.004 1.00 59.83 633 LYS A CA 1
ATOM 4903 C C . LYS A 1 633 ? 20.279 49.973 -31.171 1.00 56.97 633 LYS A C 1
ATOM 4904 O O . LYS A 1 633 ? 20.979 50.984 -31.154 1.00 57.59 633 LYS A O 1
ATOM 4910 N N . ARG A 1 634 ? 19.504 49.641 -32.192 1.00 53.30 634 ARG A N 1
ATOM 4911 C CA . ARG A 1 634 ? 19.463 50.458 -33.374 1.00 48.60 634 ARG A CA 1
ATOM 4912 C C . ARG A 1 634 ? 19.066 51.892 -33.096 1.00 49.04 634 ARG A C 1
ATOM 4913 O O . ARG A 1 634 ? 19.646 52.791 -33.686 1.00 52.18 634 ARG A O 1
ATOM 4921 N N . ILE A 1 635 ? 18.119 52.143 -32.194 1.00 49.20 635 ILE A N 1
ATOM 4922 C CA . ILE A 1 635 ? 17.777 53.543 -31.940 1.00 48.46 635 ILE A CA 1
ATOM 4923 C C . ILE A 1 635 ? 18.887 54.255 -31.168 1.00 47.93 635 ILE A C 1
ATOM 4924 O O . ILE A 1 635 ? 19.299 55.336 -31.556 1.00 45.46 635 ILE A O 1
ATOM 4929 N N . ASN A 1 636 ? 19.393 53.671 -30.088 1.00 53.21 636 ASN A N 1
ATOM 4930 C CA . ASN A 1 636 ? 20.478 54.346 -29.366 1.00 59.40 636 ASN A CA 1
ATOM 4931 C C . ASN A 1 636 ? 21.653 54.518 -30.327 1.00 59.82 636 ASN A C 1
ATOM 4932 O O . ASN A 1 636 ? 22.324 55.554 -30.354 1.00 58.24 636 ASN A O 1
ATOM 4937 N N . ASP A 1 637 ? 21.870 53.491 -31.137 1.00 61.20 637 ASP A N 1
ATOM 4938 C CA . ASP A 1 637 ? 22.949 53.495 -32.105 1.00 63.49 637 ASP A CA 1
ATOM 4939 C C . ASP A 1 637 ? 22.846 54.691 -33.039 1.00 61.66 637 ASP A C 1
ATOM 4940 O O . ASP A 1 637 ? 23.854 55.280 -33.416 1.00 61.33 637 ASP A O 1
ATOM 4945 N N . ASP A 1 638 ? 21.625 55.053 -33.412 1.00 60.78 638 ASP A N 1
ATOM 4946 C CA . ASP A 1 638 ? 21.429 56.200 -34.288 1.00 59.39 638 ASP A CA 1
ATOM 4947 C C . ASP A 1 638 ? 21.793 57.447 -33.506 1.00 59.95 638 ASP A C 1
ATOM 4948 O O . ASP A 1 638 ? 22.684 58.193 -33.892 1.00 64.15 638 ASP A O 1
ATOM 4953 N N . ILE A 1 639 ? 21.090 57.664 -32.403 1.00 57.40 639 ILE A N 1
ATOM 4954 C CA . ILE A 1 639 ? 21.342 58.804 -31.546 1.00 54.91 639 ILE A CA 1
ATOM 4955 C C . ILE A 1 639 ? 22.839 58.985 -31.311 1.00 54.07 639 ILE A C 1
ATOM 4956 O O . ILE A 1 639 ? 23.426 60.009 -31.672 1.00 50.95 639 ILE A O 1
ATOM 4961 N N . VAL A 1 640 ? 23.466 57.982 -30.714 1.00 51.94 640 VAL A N 1
ATOM 4962 C CA . VAL A 1 640 ? 24.883 58.088 -30.413 1.00 53.26 640 VAL A CA 1
ATOM 4963 C C . VAL A 1 640 ? 25.802 58.437 -31.582 1.00 55.22 640 VAL A C 1
ATOM 4964 O O . VAL A 1 640 ? 26.740 59.218 -31.421 1.00 55.98 640 VAL A O 1
ATOM 4968 N N . SER A 1 641 ? 25.553 57.872 -32.756 1.00 58.29 641 SER A N 1
ATOM 4969 C CA . SER A 1 641 ? 26.406 58.183 -33.899 1.00 60.43 641 SER A CA 1
ATOM 4970 C C . SER A 1 641 ? 26.234 59.617 -34.391 1.00 59.67 641 SER A C 1
ATOM 4971 O O . SER A 1 641 ? 27.220 60.320 -34.609 1.00 59.11 641 SER A O 1
ATOM 4974 N N . ARG A 1 642 ? 24.992 60.056 -34.561 1.00 57.88 642 ARG A N 1
ATOM 4975 C CA . ARG A 1 642 ? 24.747 61.415 -35.023 1.00 59.30 642 ARG A CA 1
ATOM 4976 C C . ARG A 1 642 ? 25.453 62.406 -34.103 1.00 59.95 642 ARG A C 1
ATOM 4977 O O . ARG A 1 642 ? 25.959 63.433 -34.550 1.00 61.72 642 ARG A O 1
ATOM 4985 N N . LYS A 1 643 ? 25.500 62.086 -32.816 1.00 60.66 643 LYS A N 1
ATOM 4986 C CA . LYS A 1 643 ? 26.145 62.958 -31.847 1.00 58.96 643 LYS A CA 1
ATOM 4987 C C . LYS A 1 643 ? 27.666 62.930 -32.000 1.00 57.04 643 LYS A C 1
ATOM 4988 O O . LYS A 1 643 ? 28.304 63.976 -32.023 1.00 55.08 643 LYS A O 1
ATOM 4994 N N . SER A 1 644 ? 28.242 61.736 -32.114 1.00 57.04 644 SER A N 1
ATOM 4995 C CA . SER A 1 644 ? 29.689 61.598 -32.273 1.00 58.64 644 SER A CA 1
ATOM 4996 C C . SER A 1 644 ? 30.133 62.290 -33.552 1.00 58.60 644 SER A C 1
ATOM 4997 O O . SER A 1 644 ? 31.250 62.809 -33.659 1.00 57.96 644 SER A O 1
ATOM 5000 N N . GLU A 1 645 ? 29.239 62.278 -34.528 1.00 59.73 645 GLU A N 1
ATOM 5001 C CA . GLU A 1 645 ? 29.482 62.905 -35.815 1.00 59.96 645 GLU A CA 1
ATOM 5002 C C . GLU A 1 645 ? 29.969 64.325 -35.536 1.00 61.43 645 GLU A C 1
ATOM 5003 O O . GLU A 1 645 ? 30.945 64.802 -36.127 1.00 60.36 645 GLU A O 1
ATOM 5009 N N . LEU A 1 646 ? 29.281 64.983 -34.606 1.00 62.69 646 LEU A N 1
ATOM 5010 C CA . LEU A 1 646 ? 29.599 66.348 -34.212 1.00 60.33 646 LEU A CA 1
ATOM 5011 C C . LEU A 1 646 ? 30.771 66.420 -33.245 1.00 60.90 646 LEU A C 1
ATOM 5012 O O . LEU A 1 646 ? 31.651 67.262 -33.401 1.00 62.01 646 LEU A O 1
ATOM 5017 N N . ASP A 1 647 ? 30.793 65.538 -32.253 1.00 60.52 647 AS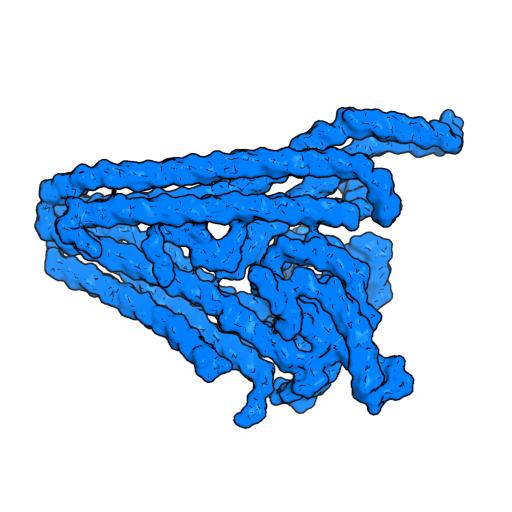P A N 1
ATOM 5018 C CA . ASP A 1 647 ? 31.876 65.558 -31.288 1.00 62.90 647 ASP A CA 1
ATOM 5019 C C . ASP A 1 647 ? 33.249 65.330 -31.890 1.00 60.31 647 ASP A C 1
ATOM 5020 O O . ASP A 1 647 ? 34.184 66.067 -31.582 1.00 60.87 647 ASP A O 1
ATOM 5025 N N . ASN A 1 648 ? 33.380 64.333 -32.756 1.00 56.41 648 ASN A N 1
ATOM 5026 C CA . ASN A 1 648 ? 34.675 64.058 -33.366 1.00 56.95 648 ASN A CA 1
ATOM 5027 C C . ASN A 1 648 ? 35.291 65.271 -34.080 1.00 56.52 648 ASN A C 1
ATOM 5028 O O . ASN A 1 648 ? 36.518 65.429 -34.087 1.00 53.96 648 ASN A O 1
ATOM 5033 N N . LEU A 1 649 ? 34.450 66.113 -34.684 1.00 54.66 649 LEU A N 1
ATOM 5034 C CA . LEU A 1 649 ? 34.934 67.309 -35.371 1.00 55.87 649 LEU A CA 1
ATOM 5035 C C . LEU A 1 649 ? 35.654 68.157 -34.335 1.00 58.60 649 LEU A C 1
ATOM 5036 O O . LEU A 1 649 ? 36.846 68.440 -34.459 1.00 60.64 649 LEU A O 1
ATOM 5041 N N . VAL A 1 650 ? 34.922 68.560 -33.305 1.00 59.43 650 VAL A N 1
ATOM 5042 C CA . VAL A 1 650 ? 35.506 69.355 -32.239 1.00 61.39 650 VAL A CA 1
ATOM 5043 C C . VAL A 1 650 ? 36.804 68.705 -31.719 1.00 63.47 650 VAL A C 1
ATOM 5044 O O . VAL A 1 650 ? 37.845 69.362 -31.652 1.00 59.65 650 VAL A O 1
ATOM 5048 N N . LYS A 1 651 ? 36.749 67.417 -31.378 1.00 67.20 651 LYS A N 1
ATOM 5049 C CA . LYS A 1 651 ? 37.931 66.711 -30.868 1.00 74.62 651 LYS A CA 1
ATOM 5050 C C . LYS A 1 651 ? 39.142 66.939 -31.767 1.00 76.51 651 LYS A C 1
ATOM 5051 O O . LYS A 1 651 ? 40.281 66.776 -31.334 1.00 77.08 651 LYS A O 1
ATOM 5057 N N . GLN A 1 652 ? 38.898 67.295 -33.024 1.00 78.67 652 GLN A N 1
ATOM 5058 C CA . GLN A 1 652 ? 39.994 67.519 -33.962 1.00 80.85 652 GLN A CA 1
ATOM 5059 C C . GLN A 1 652 ? 40.345 68.994 -34.082 1.00 81.20 652 GLN A C 1
ATOM 5060 O O . GLN A 1 652 ? 41.520 69.362 -34.036 1.00 82.16 652 GLN A O 1
ATOM 5066 N N . LYS A 1 653 ? 39.326 69.836 -34.234 1.00 80.95 653 LYS A N 1
ATOM 5067 C CA . LYS A 1 653 ? 39.540 71.272 -34.366 1.00 80.16 653 LYS A CA 1
ATOM 5068 C C . LYS A 1 653 ? 40.388 71.818 -33.227 1.00 84.38 653 LYS A C 1
ATOM 5069 O O . LYS A 1 653 ? 41.049 72.854 -33.371 1.00 86.46 653 LYS A O 1
ATOM 5075 N N . GLN A 1 654 ? 40.366 71.109 -32.100 1.00 85.39 654 GLN A N 1
ATOM 5076 C CA . GLN A 1 654 ? 41.117 71.512 -30.921 1.00 84.63 654 GLN A CA 1
ATOM 5077 C C . GLN A 1 654 ? 42.418 70.741 -30.786 1.00 83.55 654 GLN A C 1
ATOM 5078 O O . GLN A 1 654 ? 43.287 71.130 -30.018 1.00 85.05 654 GLN A O 1
ATOM 5084 N N . THR A 1 655 ? 42.555 69.650 -31.530 1.00 82.96 655 THR A N 1
ATOM 5085 C CA . THR A 1 655 ? 43.754 68.824 -31.440 1.00 84.59 655 THR A CA 1
ATOM 5086 C C . THR A 1 655 ? 44.682 68.823 -32.651 1.00 82.17 655 THR A C 1
ATOM 5087 O O . THR A 1 655 ? 45.850 69.161 -32.524 1.00 83.14 655 THR A O 1
ATOM 5091 N N . ARG A 1 656 ? 44.186 68.418 -33.813 1.00 80.20 656 ARG A N 1
ATOM 5092 C CA . ARG A 1 656 ? 45.019 68.403 -35.008 1.00 80.25 656 ARG A CA 1
ATOM 5093 C C . ARG A 1 656 ? 44.710 69.642 -35.820 1.00 79.58 656 ARG A C 1
ATOM 5094 O O . ARG A 1 656 ? 44.010 70.546 -35.371 1.00 80.18 656 ARG A O 1
ATOM 5102 N N . GLU A 1 657 ? 45.247 69.670 -37.029 1.00 77.91 657 GLU A N 1
ATOM 5103 C CA . GLU A 1 657 ? 44.986 70.752 -37.953 1.00 77.84 657 GLU A CA 1
ATOM 5104 C C . GLU A 1 657 ? 44.799 70.029 -39.283 1.00 76.49 657 GLU A C 1
ATOM 5105 O O . GLU A 1 657 ? 45.694 69.328 -39.762 1.00 76.70 657 GLU A O 1
ATOM 5111 N N . ILE A 1 658 ? 43.613 70.179 -39.858 1.00 73.36 658 ILE A N 1
ATOM 5112 C CA . ILE A 1 658 ? 43.266 69.505 -41.098 1.00 68.74 658 ILE A CA 1
ATOM 5113 C C . ILE A 1 658 ? 43.387 70.430 -42.297 1.00 67.20 658 ILE A C 1
ATOM 5114 O O . ILE A 1 658 ? 43.246 71.641 -42.149 1.00 70.13 658 ILE A O 1
ATOM 5119 N N . ASN A 1 659 ? 43.665 69.878 -43.478 1.00 64.40 659 ASN A N 1
ATOM 5120 C CA . ASN A 1 659 ? 43.712 70.710 -44.674 1.00 60.87 659 ASN A CA 1
ATOM 5121 C C . ASN A 1 659 ? 42.288 70.680 -45.204 1.00 61.54 659 ASN A C 1
ATOM 5122 O O . ASN A 1 659 ? 41.894 69.739 -45.889 1.00 61.44 659 ASN A O 1
ATOM 5127 N N . ARG A 1 660 ? 41.518 71.710 -44.871 1.00 61.89 660 ARG A N 1
ATOM 5128 C CA . ARG A 1 660 ? 40.121 71.790 -45.267 1.00 61.18 660 ARG A CA 1
ATOM 5129 C C . ARG A 1 660 ? 39.774 71.463 -46.708 1.00 60.89 660 ARG A C 1
ATOM 5130 O O . ARG A 1 660 ? 38.714 70.901 -46.963 1.00 62.05 660 ARG A O 1
ATOM 5138 N N . GLU A 1 661 ? 40.632 71.802 -47.662 1.00 60.01 661 GLU A N 1
ATOM 5139 C CA . GLU A 1 661 ? 40.273 71.492 -49.033 1.00 63.01 661 GLU A CA 1
ATOM 5140 C C . GLU A 1 661 ? 40.555 70.035 -49.357 1.00 61.18 661 GLU A C 1
ATOM 5141 O O . GLU A 1 661 ? 39.831 69.421 -50.135 1.00 58.06 661 GLU A O 1
ATOM 5147 N N . SER A 1 662 ? 41.599 69.473 -48.755 1.00 60.23 662 SER A N 1
ATOM 5148 C CA . SER A 1 662 ? 41.904 68.067 -48.982 1.00 59.11 662 SER A CA 1
ATOM 5149 C C . SER A 1 662 ? 40.825 67.234 -48.315 1.00 60.22 662 SER A C 1
ATOM 5150 O O . SER A 1 662 ? 40.422 66.187 -48.828 1.00 62.41 662 SER A O 1
ATOM 5153 N N . GLU A 1 663 ? 40.346 67.696 -47.168 1.00 58.49 663 GLU A N 1
ATOM 5154 C CA . GLU A 1 663 ? 39.302 66.955 -46.499 1.00 56.22 663 GLU A CA 1
ATOM 5155 C C . GLU A 1 663 ? 38.097 66.953 -47.421 1.00 54.05 663 GLU A C 1
ATOM 5156 O O . GLU A 1 663 ? 37.440 65.928 -47.600 1.00 56.31 663 GLU A O 1
ATOM 5162 N N . PHE A 1 664 ? 37.825 68.102 -48.027 1.00 48.60 664 PHE A N 1
ATOM 5163 C CA . PHE A 1 664 ? 36.688 68.211 -48.919 1.00 45.53 664 PHE A CA 1
ATOM 5164 C C . PHE A 1 664 ? 36.702 67.161 -50.012 1.00 44.48 664 PHE A C 1
ATOM 5165 O O . PHE A 1 664 ? 35.694 66.510 -50.254 1.00 44.37 664 PHE A O 1
ATOM 5173 N N . ASN A 1 665 ? 37.833 66.997 -50.684 1.00 44.92 665 ASN A N 1
ATOM 5174 C CA . ASN A 1 665 ? 37.905 66.005 -51.749 1.00 45.32 665 ASN A CA 1
ATOM 5175 C C . ASN A 1 665 ? 37.749 64.602 -51.189 1.00 45.25 665 ASN A C 1
ATOM 5176 O O . ASN A 1 665 ? 36.972 63.789 -51.710 1.00 44.29 665 ASN A O 1
ATOM 5181 N N . ARG A 1 666 ? 38.486 64.323 -50.122 1.00 43.91 666 ARG A N 1
ATOM 5182 C CA . ARG A 1 666 ? 38.435 63.016 -49.497 1.00 42.56 666 ARG A CA 1
ATOM 5183 C C . ARG A 1 666 ? 36.992 62.628 -49.185 1.00 41.08 666 ARG A C 1
ATOM 5184 O O . ARG A 1 666 ? 36.557 61.517 -49.500 1.00 41.60 666 ARG A O 1
ATOM 5192 N N . LEU A 1 667 ? 36.247 63.544 -48.580 1.00 37.14 667 LEU A N 1
ATOM 5193 C CA . LEU A 1 667 ? 34.862 63.264 -48.248 1.00 38.38 667 LEU A CA 1
ATOM 5194 C C . LEU A 1 667 ? 33.944 63.305 -49.462 1.00 39.43 667 LEU A C 1
ATOM 5195 O O . LEU A 1 667 ? 32.990 62.533 -49.538 1.00 41.90 667 LEU A O 1
ATOM 5200 N N . LYS A 1 668 ? 34.222 64.195 -50.411 1.00 40.98 668 LYS A N 1
ATOM 5201 C CA . LYS A 1 668 ? 33.409 64.265 -51.625 1.00 41.44 668 LYS A CA 1
ATOM 5202 C C . LYS A 1 668 ? 33.607 62.938 -52.326 1.00 41.92 668 LYS A C 1
ATOM 5203 O O . LYS A 1 668 ? 32.663 62.351 -52.856 1.00 41.61 668 LYS A O 1
ATOM 5209 N N . ASN A 1 669 ? 34.856 62.484 -52.321 1.00 39.70 669 ASN A N 1
ATOM 5210 C CA . ASN A 1 669 ? 35.222 61.208 -52.898 1.00 39.95 669 ASN A CA 1
ATOM 5211 C C . ASN A 1 669 ? 34.434 60.084 -52.224 1.00 40.48 669 ASN A C 1
ATOM 5212 O O . ASN A 1 669 ? 33.808 59.270 -52.897 1.00 40.09 669 ASN A O 1
ATOM 5217 N N . LEU A 1 670 ? 34.479 60.040 -50.893 1.00 40.53 670 LEU A N 1
ATOM 5218 C CA . LEU A 1 670 ? 33.763 59.027 -50.112 1.00 38.21 670 LEU A CA 1
ATOM 5219 C C . LEU A 1 670 ? 32.345 58.913 -50.645 1.00 39.47 670 LEU A C 1
ATOM 5220 O O . LEU A 1 670 ? 31.882 57.832 -51.013 1.00 36.35 670 LEU A O 1
ATOM 5225 N N . GLN A 1 671 ? 31.669 60.056 -50.663 1.00 39.22 671 GLN A N 1
ATOM 5226 C CA . GLN A 1 671 ? 30.307 60.166 -51.140 1.00 42.14 671 GLN A CA 1
ATOM 5227 C C . GLN A 1 671 ? 30.081 59.543 -52.526 1.00 46.56 671 GLN A C 1
ATOM 5228 O O . GLN A 1 671 ? 29.148 58.761 -52.706 1.00 46.56 671 GLN A O 1
ATOM 5234 N N . GLU A 1 6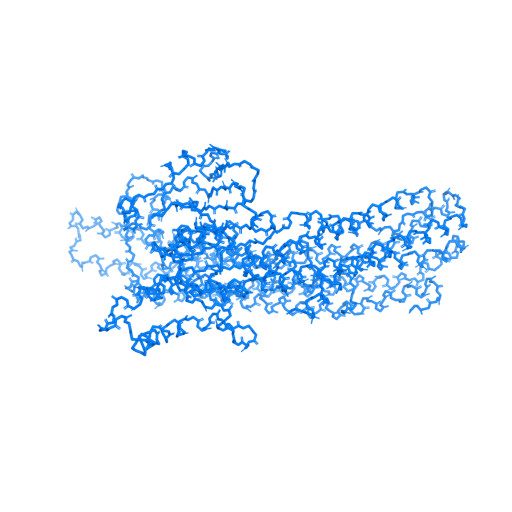72 ? 30.915 59.896 -53.505 1.00 49.30 672 GLU A N 1
ATOM 5235 C CA . GLU A 1 672 ? 30.789 59.347 -54.869 1.00 50.71 672 GLU A CA 1
ATOM 5236 C C . GLU A 1 672 ? 30.947 57.837 -54.873 1.00 50.48 672 GLU A C 1
ATOM 5237 O O . GLU A 1 672 ? 30.115 57.103 -55.402 1.00 50.36 672 GLU A O 1
ATOM 5243 N N . ASP A 1 673 ? 32.059 57.391 -54.308 1.00 48.28 673 ASP A N 1
ATOM 5244 C CA . ASP A 1 673 ? 32.375 55.983 -54.262 1.00 49.74 673 ASP A CA 1
ATOM 5245 C C . ASP A 1 673 ? 31.240 55.136 -53.702 1.00 48.77 673 ASP A C 1
ATOM 5246 O O . ASP A 1 673 ? 30.910 54.086 -54.253 1.00 50.96 673 ASP A O 1
ATOM 5251 N N . VAL A 1 674 ? 30.630 55.578 -52.615 1.00 44.16 674 VAL A N 1
ATOM 5252 C CA . VAL A 1 674 ? 29.529 54.812 -52.066 1.00 41.27 674 VAL A CA 1
ATOM 5253 C C . VAL A 1 674 ? 28.353 54.823 -53.042 1.00 41.80 674 VAL A C 1
ATOM 5254 O O . VAL A 1 674 ? 27.880 53.774 -53.464 1.00 42.23 674 VAL A O 1
ATOM 5258 N N . ILE A 1 675 ? 27.886 56.008 -53.412 1.00 41.18 675 ILE A N 1
ATOM 5259 C CA . ILE A 1 675 ? 26.769 56.114 -54.351 1.00 38.21 675 ILE A CA 1
ATOM 5260 C C . ILE A 1 675 ? 27.024 55.247 -55.584 1.00 37.44 675 ILE A C 1
ATOM 5261 O O . ILE A 1 675 ? 26.128 54.560 -56.071 1.00 33.74 675 ILE A O 1
ATOM 5266 N N . ALA A 1 676 ? 28.256 55.280 -56.080 1.00 36.73 676 ALA A N 1
ATOM 5267 C CA . ALA A 1 676 ? 28.624 54.491 -57.244 1.00 37.82 676 ALA A CA 1
ATOM 5268 C C . ALA A 1 676 ? 28.253 53.033 -57.003 1.00 38.88 676 ALA A C 1
ATOM 5269 O O . ALA A 1 676 ? 27.630 52.387 -57.847 1.00 41.47 676 ALA A O 1
ATOM 5271 N N . GLN A 1 677 ? 28.636 52.517 -55.842 1.00 37.68 677 GLN A N 1
ATOM 5272 C CA . GLN A 1 677 ? 28.341 51.135 -55.498 1.00 37.72 677 GLN A CA 1
ATOM 5273 C C . GLN A 1 677 ? 26.838 50.854 -55.369 1.00 38.75 677 GLN A C 1
ATOM 5274 O O . GLN A 1 677 ? 26.349 49.818 -55.822 1.00 34.21 677 GLN A O 1
ATOM 5280 N N . LEU A 1 678 ? 26.114 51.779 -54.746 1.00 38.53 678 LEU A N 1
ATOM 5281 C CA . LEU A 1 678 ? 24.680 51.637 -54.569 1.00 37.50 678 LEU A CA 1
ATOM 5282 C C . LEU A 1 678 ? 24.003 51.491 -55.933 1.00 41.29 678 LEU A C 1
ATOM 5283 O O . LEU A 1 678 ? 23.147 50.621 -56.114 1.00 41.31 678 LEU A O 1
ATOM 5288 N N . GLN A 1 679 ? 24.408 52.319 -56.896 1.00 42.37 679 GLN A N 1
ATOM 5289 C CA . GLN A 1 679 ? 23.825 52.286 -58.241 1.00 47.12 679 GLN A CA 1
ATOM 5290 C C . GLN A 1 679 ? 23.980 50.947 -58.947 1.00 46.57 679 GLN A C 1
ATOM 5291 O O . GLN A 1 679 ? 23.052 50.480 -59.609 1.00 46.49 679 GLN A O 1
ATOM 5297 N N . LYS A 1 680 ? 25.168 50.357 -58.843 1.00 44.65 680 LYS A N 1
ATOM 5298 C CA . LYS A 1 680 ? 25.431 49.067 -59.468 1.00 43.92 680 LYS A CA 1
ATOM 5299 C C . LYS A 1 680 ? 24.419 48.058 -58.944 1.00 45.64 680 LYS A C 1
ATOM 5300 O O . LYS A 1 680 ? 23.883 47.246 -59.702 1.00 47.07 680 LYS A O 1
ATOM 5306 N N . ILE A 1 681 ? 24.167 48.135 -57.638 1.00 44.31 681 ILE A N 1
ATOM 5307 C CA . ILE A 1 681 ? 23.231 47.262 -56.960 1.00 40.21 681 ILE A CA 1
ATOM 5308 C C . ILE A 1 681 ? 21.840 47.612 -57.426 1.00 42.37 681 ILE A C 1
ATOM 5309 O O . ILE A 1 681 ? 21.076 46.748 -57.853 1.00 43.53 681 ILE A O 1
ATOM 5314 N N . GLU A 1 682 ? 21.506 48.891 -57.355 1.00 43.02 682 GLU A N 1
ATOM 5315 C CA . GLU A 1 682 ? 20.185 49.314 -57.776 1.00 46.29 682 GLU A CA 1
ATOM 5316 C C . GLU A 1 682 ? 19.919 48.815 -59.183 1.00 44.89 682 GLU A C 1
ATOM 5317 O O . GLU A 1 682 ? 18.783 48.528 -59.532 1.00 47.91 682 GLU A O 1
ATOM 5323 N N . ALA A 1 683 ? 20.976 48.700 -59.981 1.00 45.59 683 ALA A N 1
ATOM 5324 C CA . ALA A 1 683 ? 20.862 48.237 -61.367 1.00 47.99 683 ALA A CA 1
ATOM 5325 C C . ALA A 1 683 ? 20.554 46.753 -61.447 1.00 47.52 683 ALA A C 1
ATOM 5326 O O . ALA A 1 683 ? 19.519 46.349 -61.996 1.00 45.85 683 ALA A O 1
ATOM 5328 N N . ALA A 1 684 ? 21.480 45.956 -60.912 1.00 45.31 684 ALA A N 1
ATOM 5329 C 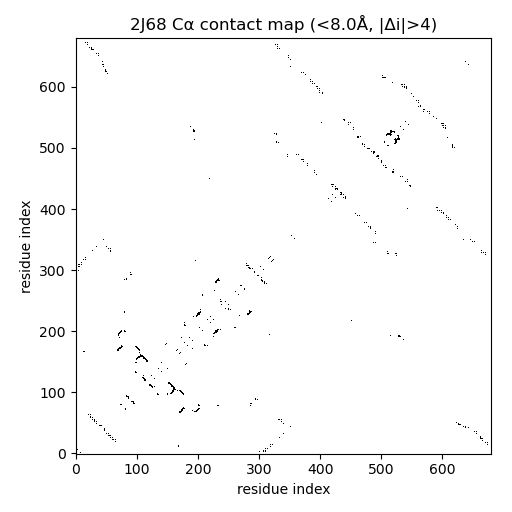CA . ALA A 1 684 ? 21.364 44.501 -60.864 1.00 45.36 684 ALA A CA 1
ATOM 5330 C C . ALA A 1 684 ? 19.936 44.098 -60.533 1.00 44.74 684 ALA A C 1
ATOM 5331 O O . ALA A 1 684 ? 19.366 43.192 -61.140 1.00 42.20 684 ALA A O 1
ATOM 5333 N N . TYR A 1 685 ? 19.375 44.792 -59.552 1.00 45.90 685 TYR A N 1
ATOM 5334 C CA . TYR A 1 685 ? 18.026 44.545 -59.103 1.00 43.18 685 TYR A CA 1
ATOM 5335 C C . TYR A 1 685 ? 17.041 44.881 -60.206 1.00 45.57 685 TYR A C 1
ATOM 5336 O O . TYR A 1 685 ? 16.257 44.032 -60.632 1.00 45.85 685 TYR A O 1
ATOM 5345 N N . SER A 1 686 ? 17.089 46.125 -60.669 1.00 48.28 686 SER A N 1
ATOM 5346 C CA . SER A 1 686 ? 16.194 46.595 -61.722 1.00 49.89 686 SER A CA 1
ATOM 5347 C C . SER A 1 686 ? 16.258 45.746 -62.976 1.00 51.47 686 SER A C 1
ATOM 5348 O O . SER A 1 686 ? 15.231 45.410 -63.563 1.00 49.37 686 SER A O 1
ATOM 5351 N N . ASN A 1 687 ? 17.473 45.410 -63.389 1.00 50.73 687 ASN A N 1
ATOM 5352 C CA . ASN A 1 687 ? 17.652 44.612 -64.579 1.00 49.02 687 ASN A CA 1
ATOM 5353 C C . ASN A 1 687 ? 16.992 43.267 -64.418 1.00 48.91 687 ASN A C 1
ATOM 5354 O O . ASN A 1 687 ? 16.125 42.911 -65.214 1.00 49.38 687 ASN A O 1
ATOM 5359 N N . LEU A 1 688 ? 17.382 42.528 -63.381 1.00 50.17 688 LEU A N 1
ATOM 5360 C CA . LEU A 1 688 ? 16.802 41.207 -63.119 1.00 47.37 688 LEU A CA 1
ATOM 5361 C C . LEU A 1 688 ? 15.281 41.283 -63.154 1.00 46.10 688 LEU A C 1
ATOM 5362 O O . LEU A 1 688 ? 14.624 40.390 -63.685 1.00 42.49 688 LEU A O 1
ATOM 5367 N N . LEU A 1 689 ? 14.728 42.357 -62.599 1.00 45.68 689 LEU A N 1
ATOM 5368 C CA . LEU A 1 689 ? 13.283 42.545 -62.597 1.00 46.48 689 LEU A CA 1
ATOM 5369 C C . LEU A 1 689 ? 12.777 42.748 -64.003 1.00 45.80 689 LEU A C 1
ATOM 5370 O O . LEU A 1 689 ? 11.850 42.081 -64.437 1.00 48.07 689 LEU A O 1
ATOM 5375 N N . ALA A 1 690 ? 13.390 43.684 -64.709 1.00 49.10 690 ALA A N 1
ATOM 5376 C CA . ALA A 1 690 ? 12.998 43.989 -66.072 1.00 51.41 690 ALA A CA 1
ATOM 5377 C C . ALA A 1 690 ? 13.088 42.750 -66.945 1.00 52.82 690 ALA A C 1
ATOM 5378 O O . ALA A 1 690 ? 12.238 42.526 -67.807 1.00 53.52 690 ALA A O 1
ATOM 5380 N N . TYR A 1 691 ? 14.118 41.943 -66.742 1.00 52.89 691 TYR A N 1
ATOM 5381 C CA . TYR A 1 691 ? 14.227 40.744 -67.546 1.00 55.79 691 TYR A CA 1
ATOM 5382 C C . TYR A 1 691 ? 12.926 39.957 -67.421 1.00 57.44 691 TYR A C 1
ATOM 5383 O O . TYR A 1 691 ? 12.416 39.422 -68.401 1.00 59.35 691 TYR A O 1
ATOM 5392 N N . TYR A 1 692 ? 12.392 39.894 -66.207 1.00 58.71 692 TYR A N 1
ATOM 5393 C CA . TYR A 1 692 ? 11.153 39.179 -65.951 1.00 56.13 692 TYR A CA 1
ATOM 5394 C C . TYR A 1 692 ? 9.989 39.874 -66.652 1.00 57.72 692 TYR A C 1
ATOM 5395 O O . TYR A 1 692 ? 9.027 39.225 -67.027 1.00 61.86 692 TYR A O 1
ATOM 5404 N N . SER A 1 693 ? 10.071 41.188 -66.830 1.00 59.61 693 SER A N 1
ATOM 5405 C CA . SER A 1 693 ? 9.003 41.936 -67.499 1.00 64.37 693 SER A CA 1
ATOM 5406 C C . SER A 1 693 ? 8.765 41.420 -68.907 1.00 64.66 693 SER A C 1
ATOM 5407 O O . SER A 1 693 ? 7.666 41.531 -69.450 1.00 62.14 693 SER A O 1
ATOM 5410 N N . HIS A 1 694 ? 9.809 40.864 -69.503 1.00 67.05 694 HIS A N 1
ATOM 5411 C CA . HIS A 1 694 ? 9.712 40.374 -70.862 1.00 71.54 694 HIS A CA 1
ATOM 5412 C C . HIS A 1 694 ? 9.685 38.850 -70.955 1.00 72.03 694 HIS A C 1
ATOM 5413 O O . HIS A 1 694 ? 9.931 38.293 -72.024 1.00 74.75 694 HIS A O 1
ATOM 5420 N N . HIS A 1 695 ? 9.383 38.173 -69.848 1.00 72.04 695 HIS A N 1
ATOM 5421 C CA . HIS A 1 695 ? 9.336 36.704 -69.834 1.00 69.66 695 HIS A CA 1
ATOM 5422 C C . HIS A 1 695 ? 8.278 36.143 -68.888 1.00 65.80 695 HIS A C 1
ATOM 5423 O O . HIS A 1 695 ? 7.330 35.490 -69.323 1.00 64.56 695 HIS A O 1
#

Secondary structure (DSSP, 8-state):
----HHHHHHHHHHHHHHHHHHHHHHHHHHHHHHHHHHHHHHTTT-----HHHHHHHHHHHHHHHT--EEEEEEE-TTSSHHHHHHHHTTS--S----S-EEEEE-SS-EEEEEESSS-----B-HHHHHHHS---SSTTTGGGTTT--S-TTEEEEEEEE--HHHHTTEEEEE----SHHHHHHHHHTSGGGSSSEEEEEEETTBTT-HHHHHHIIIIITTS---EEEEEE-GGGGGGGSSSTT-HHHHHHHHHHHHHHHHHHHGGGSEETTEE-GGGTEEE--HHHHHHHHHH-TT---TTSSHHHHHHHHHHHIIIIIHHHHHHHHHHHHHHHHHHHHHHHHHHHHHHHS-HHHHHHHHHHHHHHHHHHHHHHHHHHHHHHHHHHHHHHHHHHHHHHHHHHHHHHHHHHHHHS-----HHHHHSS-STTTTHHHHHHHTHHHHHHHHHHHHHHHHHHHHHHHHHHHHHHHHHHHHHHHHHHHHHHHHHSS-------HHHHHHTTS--SSSEESSS-SSSTT-EETHHHHHHHHHHHHHHHHHHHHHHHHHHHHHHHHHHHHSSSS-TTTSHHHHHHHHHHHHHHHHHHHHHHHTTHHHHHHHHHHHHHHHHHHHHHHHHHHHHHHHHHHHHHHHTT----HHHHHHHHHHHHHHHHHHHHHHHHHHHHHHHHHHT-

Sequence (680 aa):
VNQVATDRFIQDLERVAQVRSEMSVCLNKLAETINKAELAGDSSSGKLSLERDIEDITIASKNLQQGVFRLLVLGDMKRGKSTFLNALIGENLLPSTAVLTVLRYGPEKKVTIHFNDGKSPQQLDFQNFKYKYTIDPAEAKKLEQEKKQAFPDVDYAVVEYPLTLLQKGIEIVDSPGLNDTEARNELSLGYVNNCHAILFVMRASQPCTLGERRYLENYIKGRGLTVFFLVNAWDQVRESLIDPDDVEELQASENRLRQVFNANLAEYCTVEGQNIYDERVFELSSIQALRRRLKNPQADLDGTGFPKFMDSLNTFLTRERAIAELRQVRTLARLACNHTREAVARRIPLLEQDVNELKKRIDSVEPEFNKLTGIRDEFQKEIINTRDTQARTISESFRSYVLNLGNTFENDFLRYQPELNLFDFLSSGKREAFNAALQKAFEQYITDKSAAWTLTAEKDINAAFKELSRSASQYGASYNQITDQITEKLTGKDVEDNSPGWAKWAMGLLSLSKGNLAGFALAGAGFDWKNILLNYFTVIGIGGIITAVTGILLGPIGFALLGLGVGFLQADQARRELVKTAKKELVKHLPQVAHEQSQVVYNAVKECFDSYEREVSKRINDDIVSRKSELDNLVKQKQTREINRESEFNRLKNLQEDVIAQLQKIEAAYSNLLAYYSHH

GO terms:
  GO:0005525 GTP binding (F, IDA)
  GO:0003924 GTPase activity (F, IDA)
  GO:0008289 lipid binding (F, IDA)
  GO:0003924 GTPase activity (F, IMP)
  GO:0042802 identical protein binding (F, IPI)